Protein AF-A0ABD3HMB5-F1 (afdb_monomer_lite)

Organism: NCBI:txid122646

Structure (mmCIF, N/CA/C/O backbone):
data_AF-A0ABD3HMB5-F1
#
_entry.id   AF-A0ABD3HMB5-F1
#
loop_
_atom_site.group_PDB
_atom_site.id
_atom_site.type_symbol
_atom_site.label_atom_id
_atom_site.label_alt_id
_atom_site.label_comp_id
_atom_site.label_asym_id
_atom_site.label_entity_id
_atom_site.label_seq_id
_atom_site.pdbx_PDB_ins_code
_atom_site.Cartn_x
_atom_site.Cartn_y
_atom_site.Cartn_z
_atom_site.occupancy
_atom_site.B_iso_or_equiv
_atom_site.auth_seq_id
_atom_site.auth_comp_id
_atom_site.auth_asym_id
_atom_site.auth_atom_id
_atom_site.pdbx_PDB_model_num
ATOM 1 N N . MET A 1 1 ? -3.131 12.531 -66.967 1.00 35.62 1 MET A N 1
ATOM 2 C CA . MET A 1 1 ? -3.581 13.469 -65.917 1.00 35.62 1 MET A CA 1
ATOM 3 C C . MET A 1 1 ? -2.987 12.996 -64.605 1.00 35.62 1 MET A C 1
ATOM 5 O O . MET A 1 1 ? -3.293 11.889 -64.184 1.00 35.62 1 MET A O 1
ATOM 9 N N . ALA A 1 2 ? -2.028 13.754 -64.074 1.00 28.48 2 ALA A N 1
ATOM 10 C CA . ALA A 1 2 ? -1.233 13.376 -62.912 1.00 28.48 2 ALA A CA 1
ATOM 11 C C . ALA A 1 2 ? -2.063 13.495 -61.625 1.00 28.48 2 ALA A C 1
ATOM 13 O O . ALA A 1 2 ? -2.645 14.542 -61.356 1.00 28.48 2 ALA A O 1
ATOM 14 N N . SER A 1 3 ? -2.108 12.414 -60.849 1.00 27.95 3 SER A N 1
ATOM 15 C CA . SER A 1 3 ? -2.577 12.400 -59.466 1.00 27.95 3 SER A CA 1
ATOM 16 C C . SER A 1 3 ? -1.393 12.791 -58.582 1.00 27.95 3 SER A C 1
ATOM 18 O O . SER A 1 3 ? -0.410 12.059 -58.486 1.00 27.95 3 SER A O 1
ATOM 20 N N . THR A 1 4 ? -1.447 13.980 -57.988 1.00 29.39 4 THR A N 1
ATOM 21 C CA . THR A 1 4 ? -0.526 14.393 -56.926 1.00 29.39 4 THR A CA 1
ATOM 22 C C . THR A 1 4 ? -0.967 13.736 -55.621 1.00 29.39 4 THR A C 1
ATOM 24 O O . THR A 1 4 ? -2.026 14.068 -55.090 1.00 29.39 4 THR A O 1
ATOM 27 N N . ASN A 1 5 ? -0.156 12.809 -55.108 1.00 29.61 5 ASN A N 1
ATOM 28 C CA . ASN A 1 5 ? -0.266 12.297 -53.744 1.00 29.61 5 ASN A CA 1
ATOM 29 C C . ASN A 1 5 ? -0.004 13.446 -52.759 1.00 29.61 5 ASN A C 1
ATOM 31 O O . ASN A 1 5 ? 1.145 13.784 -52.488 1.00 29.61 5 ASN A O 1
ATOM 35 N N . ALA A 1 6 ? -1.066 14.063 -52.242 1.00 32.00 6 ALA A N 1
ATOM 36 C CA . ALA A 1 6 ? -0.971 14.940 -51.084 1.00 32.00 6 ALA A CA 1
ATOM 37 C C . ALA A 1 6 ? -0.913 14.058 -49.826 1.00 32.00 6 ALA A C 1
ATOM 39 O O . ALA A 1 6 ? -1.920 13.475 -49.424 1.00 32.00 6 ALA A O 1
ATOM 40 N N . GLU A 1 7 ? 0.269 13.914 -49.224 1.00 32.09 7 GLU A N 1
ATOM 41 C CA . GLU A 1 7 ? 0.396 13.320 -47.891 1.00 32.09 7 GLU A CA 1
ATOM 42 C C . GLU A 1 7 ? -0.386 14.174 -46.882 1.00 32.09 7 GLU A C 1
ATOM 44 O O . GLU A 1 7 ? -0.063 15.338 -46.639 1.00 32.09 7 GLU A O 1
ATOM 49 N N . VAL A 1 8 ? -1.435 13.604 -46.287 1.00 39.50 8 VAL A N 1
ATOM 50 C CA . VAL A 1 8 ? -2.202 14.264 -45.225 1.00 39.50 8 VAL A CA 1
ATOM 51 C C . VAL A 1 8 ? -1.339 14.295 -43.960 1.00 39.50 8 VAL A C 1
ATOM 53 O O . VAL A 1 8 ? -1.125 13.264 -43.319 1.00 39.50 8 VAL A O 1
ATOM 56 N N . LYS A 1 9 ? -0.824 15.475 -43.592 1.00 57.19 9 LYS A N 1
ATOM 57 C CA . LYS A 1 9 ? -0.091 15.673 -42.332 1.00 57.19 9 LYS A CA 1
ATOM 58 C C . LYS A 1 9 ? -1.025 15.426 -41.148 1.00 57.19 9 LYS A C 1
ATOM 60 O O . LYS A 1 9 ? -2.068 16.064 -41.027 1.00 57.19 9 LYS A O 1
ATOM 65 N N . ARG A 1 10 ? -0.648 14.503 -40.261 1.00 50.62 10 ARG A N 1
ATOM 66 C CA . ARG A 1 10 ? -1.404 14.209 -39.038 1.00 50.62 10 ARG A CA 1
ATOM 67 C C . ARG A 1 10 ? -1.088 15.272 -37.988 1.00 50.62 10 ARG A C 1
ATOM 69 O O . ARG A 1 10 ? 0.044 15.329 -37.526 1.00 50.62 10 ARG A O 1
ATOM 76 N N . ILE A 1 11 ? -2.084 16.077 -37.634 1.00 67.00 11 ILE A N 1
ATOM 77 C CA . ILE A 1 11 ? -1.976 17.153 -36.642 1.00 67.00 11 ILE A CA 1
ATOM 78 C C . ILE A 1 11 ? -2.920 16.827 -35.475 1.00 67.00 11 ILE A C 1
ATOM 80 O O . ILE A 1 11 ? -4.065 16.431 -35.712 1.00 67.00 11 ILE A O 1
ATOM 84 N N . SER A 1 12 ? -2.457 16.933 -34.226 1.00 66.94 12 SER A N 1
ATOM 85 C CA . SER A 1 12 ? -3.249 16.613 -33.028 1.00 66.94 12 SER A CA 1
ATOM 86 C C . SER A 1 12 ? -3.689 17.852 -32.230 1.00 66.94 12 SER A C 1
ATOM 88 O O . SER A 1 12 ? -3.011 18.882 -32.239 1.00 66.94 12 SER A O 1
ATOM 90 N N . PRO A 1 13 ? -4.830 17.792 -31.512 1.00 68.81 13 PRO A N 1
ATOM 91 C CA . PRO A 1 13 ? -5.247 18.882 -30.639 1.00 68.81 13 PRO A CA 1
ATOM 92 C C . PRO A 1 13 ? -4.172 19.200 -29.593 1.00 68.81 13 PRO A C 1
ATOM 94 O O . PRO A 1 13 ? -3.711 18.309 -28.876 1.00 68.81 13 PRO A O 1
ATOM 97 N N . ARG A 1 14 ? -3.866 20.492 -29.443 1.00 70.19 14 ARG A N 1
ATOM 98 C CA . ARG A 1 14 ? -2.833 21.108 -28.591 1.00 70.19 14 ARG A CA 1
ATOM 99 C C . ARG A 1 14 ? -1.402 21.051 -29.121 1.00 70.19 14 ARG A C 1
ATOM 101 O O . ARG A 1 14 ? -0.498 21.460 -28.396 1.00 70.19 14 ARG A O 1
ATOM 108 N N . GLU A 1 15 ? -1.183 20.600 -30.352 1.00 78.75 15 GLU A N 1
ATOM 109 C CA . GLU A 1 15 ? 0.102 20.822 -31.016 1.00 78.75 15 GLU A CA 1
ATOM 110 C C . GLU A 1 15 ? 0.311 22.313 -31.284 1.00 78.75 15 GLU A C 1
ATOM 112 O O . GLU A 1 15 ? -0.605 23.009 -31.733 1.00 78.75 15 GLU A O 1
ATOM 117 N N . ASN A 1 16 ? 1.521 22.797 -30.994 1.00 83.12 16 ASN A N 1
ATOM 118 C CA . ASN A 1 16 ? 1.943 24.136 -31.386 1.00 83.12 16 ASN A CA 1
ATOM 119 C C . ASN A 1 16 ? 2.277 24.132 -32.877 1.00 83.12 16 ASN A C 1
ATOM 121 O O . ASN A 1 16 ? 2.951 23.230 -33.381 1.00 83.12 16 ASN A O 1
ATOM 125 N N . ILE A 1 17 ? 1.807 25.154 -33.574 1.00 89.44 17 ILE A N 1
ATOM 126 C CA . ILE A 1 17 ? 1.860 25.233 -35.026 1.00 89.44 17 ILE A CA 1
ATOM 127 C C . ILE A 1 17 ? 2.292 26.621 -35.485 1.00 89.44 17 ILE A C 1
ATOM 129 O O . ILE A 1 17 ? 2.010 27.635 -34.839 1.00 89.44 17 ILE A O 1
ATOM 133 N N . LEU A 1 18 ? 2.953 26.648 -36.638 1.00 87.38 18 LEU A N 1
ATOM 134 C CA . LEU A 1 18 ? 3.239 27.867 -37.384 1.00 87.38 18 LEU A CA 1
ATOM 135 C C . LEU A 1 18 ? 2.113 28.107 -38.392 1.00 87.38 18 LEU A C 1
ATOM 137 O O . LEU A 1 18 ? 1.725 27.191 -39.127 1.00 87.38 18 LEU A O 1
ATOM 141 N N . LEU A 1 19 ? 1.593 29.334 -38.408 1.00 92.06 19 LEU A N 1
ATOM 142 C CA . LEU A 1 19 ? 0.532 29.774 -39.309 1.00 92.06 19 LEU A CA 1
ATOM 143 C C . LEU A 1 19 ? 1.145 30.499 -40.500 1.00 92.06 19 LEU A C 1
ATOM 145 O O . LEU A 1 19 ? 1.858 31.487 -40.313 1.00 92.06 19 LEU A O 1
ATOM 149 N N . TYR A 1 20 ? 0.852 30.024 -41.711 1.00 90.94 20 TYR A N 1
ATOM 150 C CA . TYR A 1 20 ? 1.350 30.623 -42.947 1.00 90.94 20 TYR A CA 1
ATOM 151 C C . TYR A 1 20 ? 0.254 31.369 -43.710 1.00 90.94 20 TYR A C 1
ATOM 153 O O . TYR A 1 20 ? -0.857 30.860 -43.874 1.00 90.94 20 TYR A O 1
ATOM 161 N N . GLY A 1 21 ? 0.607 32.540 -44.235 1.00 90.12 21 GLY A N 1
ATOM 162 C CA . GLY A 1 21 ? -0.194 33.375 -45.124 1.00 90.12 21 GLY A CA 1
ATOM 163 C C . GLY A 1 21 ? 0.679 33.910 -46.258 1.00 90.12 21 GLY A C 1
ATOM 164 O O . GLY A 1 21 ? 1.779 34.386 -46.000 1.00 90.12 21 GLY A O 1
ATOM 165 N N . ASP A 1 22 ? 0.253 33.744 -47.513 1.00 87.62 22 ASP A N 1
ATOM 166 C CA . ASP A 1 22 ? 1.009 34.155 -48.714 1.00 87.62 22 ASP A CA 1
ATOM 167 C C . ASP A 1 22 ? 2.488 33.723 -48.732 1.00 87.62 22 ASP A C 1
ATOM 169 O O . ASP A 1 22 ? 3.359 34.427 -49.229 1.00 87.62 22 ASP A O 1
ATOM 173 N N . ASN A 1 23 ? 2.755 32.520 -48.207 1.00 79.38 23 ASN A N 1
ATOM 174 C CA . ASN A 1 23 ? 4.080 31.899 -48.045 1.00 79.38 23 ASN A CA 1
ATOM 175 C C . ASN A 1 23 ? 4.969 32.477 -46.928 1.00 79.38 23 ASN A C 1
ATOM 177 O O . ASN A 1 23 ? 6.074 31.981 -46.739 1.00 79.38 23 ASN A O 1
ATOM 181 N N . PHE A 1 24 ? 4.479 33.421 -46.125 1.00 77.94 24 PHE A N 1
ATOM 182 C CA . PHE A 1 24 ? 5.171 33.936 -44.940 1.00 77.94 24 PHE A CA 1
ATOM 183 C C . PHE A 1 24 ? 4.547 33.399 -43.650 1.00 77.94 24 PHE A C 1
ATOM 185 O O . PHE A 1 24 ? 3.362 33.066 -43.618 1.00 77.94 24 PHE A O 1
ATOM 192 N N . ILE A 1 25 ? 5.326 33.344 -42.564 1.00 80.44 25 ILE A N 1
ATOM 193 C CA . ILE A 1 25 ? 4.784 33.048 -41.231 1.00 80.44 25 ILE A CA 1
ATOM 194 C C . ILE A 1 25 ? 4.086 34.302 -40.710 1.00 80.44 25 ILE A C 1
ATOM 196 O O . ILE A 1 25 ? 4.709 35.349 -40.543 1.00 80.44 25 ILE A O 1
ATOM 200 N N . VAL A 1 26 ? 2.791 34.190 -40.438 1.00 91.38 26 VAL A N 1
ATOM 201 C CA . VAL A 1 26 ? 1.957 35.316 -39.991 1.00 91.38 26 VAL A CA 1
ATOM 202 C C . VAL A 1 26 ? 1.678 35.269 -38.491 1.00 91.38 26 VAL A C 1
ATOM 204 O O . VAL A 1 26 ? 1.462 36.306 -37.867 1.00 91.38 26 VAL A O 1
ATOM 207 N N . GLY A 1 27 ? 1.769 34.089 -37.873 1.00 89.88 27 GLY A N 1
ATOM 208 C CA . GLY A 1 27 ? 1.575 33.926 -36.436 1.00 89.88 27 GLY A CA 1
ATOM 209 C C . GLY A 1 27 ? 1.924 32.533 -35.923 1.00 89.88 27 GLY A C 1
ATOM 210 O O . GLY A 1 27 ? 2.254 31.619 -36.681 1.00 89.88 27 GLY A O 1
ATOM 211 N N . VAL A 1 28 ? 1.836 32.381 -34.606 1.00 87.31 28 VAL A N 1
ATOM 212 C CA . VAL A 1 28 ? 2.034 31.115 -33.895 1.00 87.31 28 VAL A CA 1
ATOM 213 C C . VAL A 1 28 ? 0.767 30.804 -33.119 1.00 87.31 28 VAL A C 1
ATOM 215 O O . VAL A 1 28 ? 0.206 31.679 -32.453 1.00 87.31 28 VAL A O 1
ATOM 218 N N . GLY A 1 29 ? 0.322 29.555 -33.176 1.00 90.38 29 GLY A N 1
ATOM 219 C CA . GLY A 1 29 ? -0.883 29.125 -32.483 1.00 90.38 29 GLY A CA 1
ATOM 220 C C . GLY A 1 29 ? -0.797 27.702 -31.966 1.00 90.38 29 GLY A C 1
ATOM 221 O O . GLY A 1 29 ? 0.213 27.018 -32.121 1.00 90.38 29 GLY A O 1
ATOM 222 N N . SER A 1 30 ? -1.880 27.254 -31.343 1.00 89.12 30 SER A N 1
ATOM 223 C CA . SER A 1 30 ? -2.061 25.857 -30.964 1.00 89.12 30 SER A CA 1
ATOM 224 C C . SER A 1 30 ? -3.376 25.321 -31.510 1.00 89.12 30 SER A C 1
ATOM 226 O O . SER A 1 30 ? -4.394 26.014 -31.525 1.00 89.12 30 SER A O 1
ATOM 228 N N . VAL A 1 31 ? -3.356 24.084 -31.993 1.00 88.56 31 VAL A N 1
ATOM 229 C CA . VAL A 1 31 ? -4.524 23.468 -32.628 1.00 88.56 31 VAL A CA 1
ATOM 230 C C . VAL A 1 31 ? -5.587 23.195 -31.574 1.00 88.56 31 VAL A C 1
ATOM 232 O O . VAL A 1 31 ? -5.347 22.465 -30.615 1.00 88.56 31 VAL A O 1
ATOM 235 N N . HIS A 1 32 ? -6.773 23.766 -31.739 1.00 84.31 32 HIS A N 1
ATOM 236 C CA . HIS A 1 32 ? -7.881 23.575 -30.812 1.00 84.31 32 HIS A CA 1
ATOM 237 C C . HIS A 1 32 ? -8.745 22.364 -31.191 1.00 84.31 32 HIS A C 1
ATOM 239 O O . HIS A 1 32 ? -8.987 21.503 -30.345 1.00 84.31 32 HIS A O 1
ATOM 245 N N . SER A 1 33 ? -9.168 22.272 -32.459 1.00 80.62 33 SER A N 1
ATOM 246 C CA . SER A 1 33 ? -9.984 21.173 -32.998 1.00 80.62 33 SER A CA 1
ATOM 247 C C . SER A 1 33 ? -9.648 20.889 -34.468 1.00 80.62 33 SER A C 1
ATOM 249 O O . SER A 1 33 ? -9.268 21.805 -35.200 1.00 80.62 33 SER A O 1
ATOM 251 N N . VAL A 1 34 ? -9.778 19.620 -34.877 1.00 68.12 34 VAL A N 1
ATOM 252 C CA . VAL A 1 34 ? -9.385 19.080 -36.201 1.00 68.12 34 VAL A CA 1
ATOM 253 C C . VAL A 1 34 ? -10.538 18.303 -36.869 1.00 68.12 34 VAL A C 1
ATOM 255 O O . VAL A 1 34 ? -10.339 17.694 -37.913 1.00 68.12 34 VAL A O 1
ATOM 258 N N . ASP A 1 35 ? -11.730 18.260 -36.264 1.00 60.78 35 ASP A N 1
ATOM 259 C CA . ASP A 1 35 ? -12.782 17.325 -36.692 1.00 60.78 35 ASP A CA 1
ATOM 260 C C . ASP A 1 35 ? -13.424 17.700 -38.042 1.00 60.78 35 ASP A C 1
ATOM 262 O O . ASP A 1 35 ? -13.642 18.876 -38.323 1.00 60.78 35 ASP A O 1
ATOM 266 N N . GLU A 1 36 ? -13.754 16.696 -38.865 1.00 52.12 36 GLU A N 1
ATOM 267 C CA . GLU A 1 36 ? -14.317 16.886 -40.214 1.00 52.12 36 GLU A CA 1
ATOM 268 C C . GLU A 1 36 ? -15.797 17.318 -40.205 1.00 52.12 36 GLU A C 1
ATOM 270 O O . GLU A 1 36 ? -16.303 17.724 -41.253 1.00 52.12 36 GLU A O 1
ATOM 275 N N . PHE A 1 37 ? -16.507 17.208 -39.070 1.00 53.50 37 PHE A N 1
ATOM 276 C CA . PHE A 1 37 ? -17.971 17.364 -39.027 1.00 53.50 37 PHE A CA 1
ATOM 277 C C . PHE A 1 37 ? -18.563 18.053 -37.782 1.00 53.50 37 PHE A C 1
ATOM 279 O O . PHE A 1 37 ? -19.746 17.866 -37.506 1.00 53.50 37 PHE A O 1
ATOM 286 N N . GLU A 1 38 ? -17.832 18.912 -37.064 1.00 55.72 38 GLU A N 1
ATOM 287 C CA . GLU A 1 38 ? -18.428 19.678 -35.951 1.00 55.72 38 GLU A CA 1
ATOM 288 C C . GLU A 1 38 ? -18.158 21.190 -36.001 1.00 55.72 38 GLU A C 1
ATOM 290 O O . GLU A 1 38 ? -17.154 21.676 -36.526 1.00 55.72 38 GLU A O 1
ATOM 295 N N . LEU A 1 39 ? -19.127 21.938 -35.466 1.00 55.28 39 LEU A N 1
ATOM 296 C CA . LEU A 1 39 ? -19.164 23.397 -35.415 1.00 55.28 39 LEU A CA 1
ATOM 297 C C . LEU A 1 39 ? -18.119 23.933 -34.422 1.00 55.28 39 LEU A C 1
ATOM 299 O O . LEU A 1 39 ? -18.061 23.485 -33.278 1.00 55.28 39 LEU A O 1
ATOM 303 N N . CYS A 1 40 ? -17.363 24.964 -34.794 1.00 56.00 40 CYS A N 1
ATOM 304 C CA . CYS A 1 40 ? -16.576 25.765 -33.855 1.00 56.00 40 CYS A CA 1
ATOM 305 C C . CYS A 1 40 ? -17.181 27.161 -33.764 1.00 56.00 40 CYS A C 1
ATOM 307 O O . CYS A 1 40 ? -17.325 27.844 -34.771 1.00 56.00 40 CYS A O 1
ATOM 309 N N . HIS A 1 41 ? -17.603 27.554 -32.559 1.00 60.06 41 HIS A N 1
ATOM 310 C CA . HIS A 1 41 ? -18.327 28.811 -32.319 1.00 60.06 41 HIS A CA 1
ATOM 311 C C . HIS A 1 41 ? -19.556 29.026 -33.226 1.00 60.06 41 HIS A C 1
ATOM 313 O O . HIS A 1 41 ? -19.949 30.157 -33.486 1.00 60.06 41 HIS A O 1
ATOM 319 N N . GLY A 1 42 ? -20.194 27.939 -33.672 1.00 56.31 42 GLY A N 1
ATOM 320 C CA . GLY A 1 42 ? -21.361 27.995 -34.554 1.00 56.31 42 GLY A CA 1
ATOM 321 C C . GLY A 1 42 ? -21.041 27.977 -36.052 1.00 56.31 42 GLY A C 1
ATOM 322 O O . GLY A 1 42 ? -21.975 28.000 -36.847 1.00 56.31 42 GLY A O 1
ATOM 323 N N . GLU A 1 43 ? -19.769 27.863 -36.450 1.00 54.56 43 GLU A N 1
ATOM 324 C CA . GLU A 1 43 ? -19.363 27.733 -37.855 1.00 54.56 43 GLU A CA 1
ATOM 325 C C . GLU A 1 43 ? -18.839 26.333 -38.187 1.00 54.56 43 GLU A C 1
ATOM 327 O O . GLU A 1 43 ? -18.096 25.728 -37.415 1.00 54.56 43 GLU A O 1
ATOM 332 N N . ILE A 1 44 ? -19.233 25.798 -39.347 1.00 60.56 44 ILE A N 1
ATOM 333 C CA . ILE A 1 44 ? -18.873 24.441 -39.782 1.00 60.56 44 ILE A CA 1
ATOM 334 C C . ILE A 1 44 ? -17.406 24.423 -40.226 1.00 60.56 44 ILE A C 1
ATOM 336 O O . ILE A 1 44 ? -17.046 25.038 -41.235 1.00 60.56 44 ILE A O 1
ATOM 340 N N . ILE A 1 45 ? -16.566 23.664 -39.519 1.00 60.69 45 ILE A N 1
ATOM 341 C CA . ILE A 1 45 ? -15.193 23.381 -39.946 1.00 60.69 45 ILE A CA 1
ATOM 342 C C . ILE A 1 45 ? -15.260 22.266 -41.000 1.00 60.69 45 ILE A C 1
ATOM 344 O O . ILE A 1 45 ? -15.297 21.086 -40.679 1.00 60.69 45 ILE A O 1
ATOM 348 N N . GLY A 1 46 ? -15.377 22.634 -42.278 1.00 60.38 46 GLY A N 1
ATOM 349 C CA . GLY A 1 46 ? -15.405 21.666 -43.384 1.00 60.38 46 GLY A CA 1
ATOM 350 C C . GLY A 1 46 ? -14.069 20.932 -43.603 1.00 60.38 46 GLY A C 1
ATOM 351 O O . GLY A 1 46 ? -13.037 21.290 -43.031 1.00 60.38 46 GLY A O 1
ATOM 352 N N . ARG A 1 47 ? -14.071 19.934 -44.503 1.00 62.84 47 ARG A N 1
ATOM 353 C CA . ARG A 1 47 ? -12.875 19.155 -44.882 1.00 62.84 47 ARG A CA 1
ATOM 354 C C . ARG A 1 47 ? -11.719 20.061 -45.323 1.00 62.84 47 ARG A C 1
ATOM 356 O O . ARG A 1 47 ? -11.832 20.763 -46.324 1.00 62.84 47 ARG A O 1
ATOM 363 N N . GLY A 1 48 ? -10.605 20.002 -44.591 1.00 78.06 48 GLY A N 1
ATOM 364 C CA . GLY A 1 48 ? -9.372 20.745 -44.886 1.00 78.06 48 GLY A CA 1
ATOM 365 C C . GLY A 1 48 ? -9.135 21.991 -44.029 1.00 78.06 48 GLY A C 1
ATOM 366 O O . GLY A 1 48 ? -8.163 22.704 -44.263 1.00 78.06 48 GLY A O 1
ATOM 367 N N . ARG A 1 49 ? -9.980 22.267 -43.029 1.00 84.88 49 ARG A N 1
ATOM 368 C CA . ARG A 1 49 ? -9.797 23.391 -42.099 1.00 84.88 49 ARG A CA 1
ATOM 369 C C . ARG A 1 49 ? -9.628 22.904 -40.666 1.00 84.88 49 ARG A C 1
ATOM 371 O O . ARG A 1 49 ? -10.068 21.815 -40.321 1.00 84.88 49 ARG A O 1
ATOM 378 N N . ILE A 1 50 ? -8.988 23.719 -39.836 1.00 88.50 50 ILE A N 1
ATOM 379 C CA . ILE A 1 50 ? -8.814 23.470 -38.403 1.00 88.50 50 ILE A CA 1
ATOM 380 C C . ILE A 1 50 ? -9.087 24.746 -37.606 1.00 88.50 50 ILE A C 1
ATOM 382 O O . ILE A 1 50 ? -8.901 25.850 -38.116 1.00 88.50 50 ILE A O 1
ATOM 386 N N . SER A 1 51 ? -9.496 24.601 -36.346 1.00 89.44 51 SER A N 1
ATOM 387 C CA . SER A 1 51 ? -9.571 25.725 -35.405 1.00 89.44 51 SER A CA 1
ATOM 388 C C . SER A 1 51 ? -8.249 25.854 -34.659 1.00 89.44 51 SER A C 1
ATOM 390 O O . SER A 1 51 ? -7.747 24.876 -34.097 1.00 89.44 51 SER A O 1
ATOM 392 N N . VAL A 1 52 ? -7.682 27.057 -34.650 1.00 91.38 52 VAL A N 1
ATOM 393 C CA . VAL A 1 52 ? -6.396 27.381 -34.033 1.00 91.38 52 VAL A CA 1
ATOM 394 C C . VAL A 1 52 ? -6.586 28.492 -33.016 1.00 91.38 52 VAL A C 1
ATOM 396 O O . VAL A 1 52 ? -7.144 29.537 -33.330 1.00 91.38 52 VAL A O 1
ATOM 399 N N . GLN A 1 53 ? -6.069 28.299 -31.807 1.00 93.38 53 GLN A N 1
ATOM 400 C CA . GLN A 1 53 ? -5.905 29.389 -30.855 1.00 93.38 53 GLN A CA 1
ATOM 401 C C . GLN A 1 53 ? -4.630 30.162 -31.194 1.00 93.38 53 GLN A C 1
ATOM 403 O O . GLN A 1 53 ? -3.539 29.595 -31.106 1.00 93.38 53 GLN A O 1
ATOM 408 N N . ILE A 1 54 ? -4.747 31.433 -31.577 1.00 92.19 54 ILE A N 1
ATOM 409 C CA . ILE A 1 54 ? -3.585 32.261 -31.922 1.00 92.19 54 ILE A CA 1
ATOM 410 C C . ILE A 1 54 ? -2.922 32.734 -30.628 1.00 92.19 54 ILE A C 1
ATOM 412 O O . ILE A 1 54 ? -3.542 33.399 -29.803 1.00 92.19 54 ILE A O 1
ATOM 416 N N . CYS A 1 55 ? -1.653 32.385 -30.439 1.00 88.25 55 CYS A N 1
ATOM 417 C CA . CYS A 1 55 ? -0.879 32.719 -29.243 1.00 88.25 55 CYS A CA 1
ATOM 418 C C . CYS A 1 55 ? -0.044 33.989 -29.438 1.00 88.25 55 CYS A C 1
ATOM 420 O O . CYS A 1 55 ? 0.179 34.734 -28.487 1.00 88.25 55 CYS A O 1
ATOM 422 N N . SER A 1 56 ? 0.450 34.218 -30.656 1.00 84.81 56 SER A N 1
ATOM 423 C CA . SER A 1 56 ? 1.260 35.383 -31.007 1.00 84.81 56 SER A CA 1
ATOM 424 C C . SER A 1 56 ? 1.107 35.721 -32.488 1.00 84.81 56 SER A C 1
ATOM 426 O O . SER A 1 56 ? 0.933 34.826 -33.320 1.00 84.81 56 SER A O 1
ATOM 428 N N . SER A 1 57 ? 1.183 37.011 -32.806 1.00 89.50 57 SER A N 1
ATOM 429 C CA . SER A 1 57 ? 1.111 37.537 -34.164 1.00 89.50 57 SER A CA 1
ATOM 430 C C . SER A 1 57 ? 2.473 38.075 -34.584 1.00 89.50 57 SER A C 1
ATOM 432 O O . SER A 1 57 ? 3.023 38.939 -33.908 1.00 89.50 57 SER A O 1
ATOM 434 N N . LEU A 1 58 ? 2.987 37.599 -35.719 1.00 77.88 58 LEU A N 1
ATOM 435 C CA . LEU A 1 58 ? 4.204 38.131 -36.340 1.00 77.88 58 LEU A CA 1
ATOM 436 C C . LEU A 1 58 ? 3.877 39.197 -37.393 1.00 77.88 58 LEU A C 1
ATOM 438 O O . LEU A 1 58 ? 4.684 40.090 -37.627 1.00 77.88 58 LEU A O 1
ATOM 442 N N . ARG A 1 59 ? 2.679 39.133 -37.993 1.00 86.12 59 ARG A N 1
ATOM 443 C CA . ARG A 1 59 ? 2.142 40.148 -38.912 1.00 86.12 59 ARG A CA 1
ATOM 444 C C . ARG A 1 59 ? 0.715 40.531 -38.502 1.00 86.12 59 ARG A C 1
ATOM 446 O O . ARG A 1 59 ? -0.238 39.905 -38.965 1.00 86.12 59 ARG A O 1
ATOM 453 N N . PRO A 1 60 ? 0.553 41.493 -37.574 1.00 88.81 60 PRO A N 1
ATOM 454 C CA . PRO A 1 60 ? -0.744 41.807 -36.965 1.00 88.81 60 PRO A CA 1
ATOM 455 C C . PRO A 1 60 ? -1.778 42.374 -37.939 1.00 88.81 60 PRO A C 1
ATOM 457 O O . PRO A 1 60 ? -2.972 42.280 -37.674 1.00 88.81 60 PRO A O 1
ATOM 460 N N . ASP A 1 61 ? -1.330 42.921 -39.061 1.00 93.38 61 ASP A N 1
ATOM 461 C CA . ASP A 1 61 ? -2.124 43.448 -40.167 1.00 93.38 61 ASP A CA 1
ATOM 462 C C . ASP A 1 61 ? -2.548 42.378 -41.189 1.00 93.38 61 ASP A C 1
ATOM 464 O O . ASP A 1 61 ? -3.383 42.655 -42.049 1.00 93.38 61 ASP A O 1
ATOM 468 N N . PHE A 1 62 ? -2.028 41.148 -41.093 1.00 93.62 62 PHE A N 1
ATOM 469 C CA . PHE A 1 62 ? -2.405 40.067 -42.001 1.00 93.62 62 PHE A CA 1
ATOM 470 C C . PHE A 1 62 ? -3.884 39.703 -41.826 1.00 93.62 62 PHE A C 1
ATOM 472 O O . PHE A 1 62 ? -4.320 39.341 -40.729 1.00 93.62 62 PHE A O 1
ATOM 479 N N . ILE A 1 63 ? -4.653 39.783 -42.913 1.00 94.00 63 ILE A N 1
ATOM 480 C CA . ILE A 1 63 ? -6.090 39.488 -42.923 1.00 94.00 63 ILE A CA 1
ATOM 481 C C . ILE A 1 63 ? -6.292 37.983 -42.731 1.00 94.00 63 ILE A C 1
ATOM 483 O O . ILE A 1 63 ? -5.684 37.171 -43.429 1.00 94.00 63 ILE A O 1
ATOM 487 N N . LEU A 1 64 ? -7.147 37.595 -41.782 1.00 91.94 64 LEU A N 1
ATOM 488 C CA . LEU A 1 64 ? -7.439 36.187 -41.530 1.00 91.94 64 LEU A CA 1
ATOM 489 C C . LEU A 1 64 ? -8.021 35.534 -42.791 1.00 91.94 64 LEU A C 1
ATOM 491 O O . LEU A 1 64 ? -8.931 36.103 -43.397 1.00 91.94 64 LEU A O 1
ATOM 495 N N . PRO A 1 65 ? -7.589 34.309 -43.150 1.00 87.19 65 PRO A N 1
ATOM 496 C CA . PRO A 1 65 ? -8.166 33.585 -44.285 1.00 87.19 65 PRO A CA 1
ATOM 497 C C . PRO A 1 65 ? -9.680 33.385 -44.136 1.00 87.19 65 PRO A C 1
ATOM 499 O O . PRO A 1 65 ? -10.412 33.340 -45.123 1.00 87.19 65 PRO A O 1
ATOM 502 N N . TYR A 1 66 ? -10.129 33.277 -42.884 1.00 87.94 66 TYR A N 1
ATOM 503 C CA . TYR A 1 66 ? -11.521 33.144 -42.483 1.00 87.94 66 TYR A CA 1
ATOM 504 C C . TYR A 1 66 ? -11.775 34.079 -41.288 1.00 87.94 66 TYR A C 1
ATOM 506 O O . TYR A 1 66 ? -11.481 33.702 -40.149 1.00 87.94 66 TYR A O 1
ATOM 514 N N . PRO A 1 67 ? -12.239 35.318 -41.535 1.00 84.00 67 PRO A N 1
ATOM 515 C CA . PRO A 1 67 ? -12.564 36.275 -40.482 1.00 84.00 67 PRO A CA 1
ATOM 516 C C . PRO A 1 67 ? -13.646 35.729 -39.549 1.00 84.00 67 PRO A C 1
ATOM 518 O O . PRO A 1 67 ? -14.592 35.090 -40.001 1.00 84.00 67 PRO A O 1
ATOM 521 N N . SER A 1 68 ? -13.518 36.007 -38.255 1.00 81.00 68 SER A N 1
ATOM 522 C CA . SER A 1 68 ? -14.543 35.679 -37.259 1.00 81.00 68 SER A CA 1
ATOM 523 C C . SER A 1 68 ? -15.309 36.941 -36.866 1.00 81.00 68 SER A C 1
ATOM 525 O O . SER A 1 68 ? -14.838 38.055 -37.093 1.00 81.00 68 SER A O 1
ATOM 527 N N . SER A 1 69 ? -16.455 36.800 -36.197 1.00 75.75 69 SER A N 1
ATOM 528 C CA . SER A 1 69 ? -17.263 37.947 -35.754 1.00 75.75 69 SER A CA 1
ATOM 529 C C . SER A 1 69 ? -16.533 38.927 -34.817 1.00 75.75 69 SER A C 1
ATOM 531 O O . SER A 1 69 ? -17.055 40.008 -34.560 1.00 75.75 69 SER A O 1
ATOM 533 N N . GLY A 1 70 ? -15.365 38.553 -34.277 1.00 82.00 70 GLY A N 1
ATOM 534 C CA . GLY A 1 70 ? -14.569 39.375 -33.360 1.00 82.00 70 GLY A CA 1
ATOM 535 C C . GLY A 1 70 ? -13.159 39.735 -33.840 1.00 82.00 70 GLY A C 1
ATOM 536 O O . GLY A 1 70 ? -12.473 40.444 -33.111 1.00 82.00 70 GLY A O 1
ATOM 537 N N . ALA A 1 71 ? -12.715 39.258 -35.008 1.00 91.69 71 ALA A N 1
ATOM 538 C CA . ALA A 1 71 ? -11.378 39.547 -35.529 1.00 91.69 71 ALA A CA 1
ATOM 539 C C . ALA A 1 71 ? -11.312 39.364 -37.051 1.00 91.69 71 ALA A C 1
ATOM 541 O O . ALA A 1 71 ? -11.704 38.314 -37.570 1.00 91.69 71 ALA A O 1
ATOM 542 N N . ASN A 1 72 ? -10.760 40.361 -37.741 1.00 92.56 72 ASN A N 1
ATOM 543 C CA . ASN A 1 72 ? -10.500 40.357 -39.181 1.00 92.56 72 ASN A CA 1
ATOM 544 C C . ASN A 1 72 ? -9.017 40.155 -39.509 1.00 92.56 72 ASN A C 1
ATOM 546 O O . ASN A 1 72 ? -8.694 39.724 -40.616 1.00 92.56 72 ASN A O 1
ATOM 550 N N . THR A 1 73 ? -8.116 40.435 -38.566 1.00 96.12 73 THR A N 1
ATOM 551 C CA . THR A 1 73 ? -6.668 40.260 -38.738 1.00 96.12 73 THR A CA 1
ATOM 552 C C . THR A 1 73 ? -6.073 39.301 -37.705 1.00 96.12 73 THR A C 1
ATOM 554 O O . THR A 1 73 ? -6.670 39.022 -36.663 1.00 96.12 73 THR A O 1
ATOM 557 N N . VAL A 1 74 ? -4.873 38.779 -37.979 1.00 92.88 74 VAL A N 1
ATOM 558 C CA . VAL A 1 74 ? -4.135 37.902 -37.049 1.00 92.88 74 VAL A CA 1
ATOM 559 C C . VAL A 1 74 ? -3.833 38.623 -35.734 1.00 92.88 74 VAL A C 1
ATOM 561 O O . VAL A 1 74 ? -3.896 38.000 -34.675 1.00 92.88 74 VAL A O 1
ATOM 564 N N . GLY A 1 75 ? -3.563 39.932 -35.783 1.00 91.50 75 GLY A N 1
ATOM 565 C CA . GLY A 1 75 ? -3.328 40.756 -34.597 1.00 91.50 75 GLY A CA 1
ATOM 566 C C . GLY A 1 75 ? -4.564 40.884 -33.708 1.00 91.50 75 GLY A C 1
ATOM 567 O O . GLY A 1 75 ? -4.462 40.728 -32.493 1.00 91.50 75 GLY A O 1
ATOM 568 N N . GLU A 1 76 ? -5.738 41.099 -34.306 1.00 93.75 76 GLU A N 1
ATOM 569 C CA . GLU A 1 76 ? -7.017 41.153 -33.581 1.00 93.75 76 GLU A CA 1
ATOM 570 C C . GLU A 1 76 ? -7.391 39.798 -32.963 1.00 93.75 76 GLU A C 1
ATOM 572 O O . GLU A 1 76 ? -8.029 39.741 -31.913 1.00 93.75 76 GLU A O 1
ATOM 577 N N . ALA A 1 77 ? -6.957 38.696 -33.580 1.00 91.50 77 ALA A N 1
ATOM 578 C CA . ALA A 1 77 ? -7.261 37.346 -33.124 1.00 91.50 77 ALA A CA 1
ATOM 579 C C . ALA A 1 77 ? -6.280 36.777 -32.084 1.00 91.50 77 ALA A C 1
ATOM 581 O O . ALA A 1 77 ? -6.447 35.627 -31.673 1.00 91.50 77 ALA A O 1
ATOM 582 N N . VAL A 1 78 ? -5.282 37.536 -31.612 1.00 92.25 78 VAL A N 1
ATOM 583 C CA . VAL A 1 78 ? -4.368 37.068 -30.553 1.00 92.25 78 VAL A CA 1
ATOM 584 C C . VAL A 1 78 ? -5.156 36.742 -29.276 1.00 92.25 78 VAL A C 1
ATOM 586 O O . VAL A 1 78 ? -5.951 37.538 -28.786 1.00 92.25 78 VAL A O 1
ATOM 589 N N . ASN A 1 79 ? -4.912 35.555 -28.717 1.00 86.19 79 ASN A N 1
ATOM 590 C CA . ASN A 1 79 ? -5.656 34.905 -27.629 1.00 86.19 79 ASN A CA 1
ATOM 591 C C . ASN A 1 79 ? -7.090 34.456 -27.968 1.00 86.19 79 ASN A C 1
ATOM 593 O O . ASN A 1 79 ? -7.784 33.951 -27.083 1.00 86.19 79 ASN A O 1
ATOM 597 N N . SER A 1 80 ? -7.512 34.571 -29.227 1.00 88.06 80 SER A N 1
ATOM 598 C CA . SER A 1 80 ? -8.801 34.090 -29.734 1.00 88.06 80 SER A CA 1
ATOM 599 C C . SER A 1 80 ? -8.624 32.861 -30.635 1.00 88.06 80 SER A C 1
ATOM 601 O O . SER A 1 80 ? -7.503 32.427 -30.919 1.00 88.06 80 SER A O 1
ATOM 603 N N . PHE A 1 81 ? -9.741 32.264 -31.058 1.00 88.88 81 PHE A N 1
ATOM 604 C CA . PHE A 1 81 ? -9.748 31.164 -32.021 1.00 88.88 81 PHE A CA 1
ATOM 605 C C . PHE A 1 81 ? -9.969 31.701 -33.433 1.00 88.88 81 PHE A C 1
ATOM 607 O O . PHE A 1 81 ? -10.864 32.512 -33.656 1.00 88.88 81 PHE A O 1
ATOM 614 N N . ALA A 1 82 ? -9.175 31.219 -34.381 1.00 90.94 82 ALA A N 1
ATOM 615 C CA . ALA A 1 82 ? -9.326 31.489 -35.802 1.00 90.94 82 ALA A CA 1
ATOM 616 C C . ALA A 1 82 ? -9.353 30.172 -36.579 1.00 90.94 82 ALA A C 1
ATOM 618 O O . ALA A 1 82 ? -8.743 29.178 -36.175 1.00 90.94 82 ALA A O 1
ATOM 619 N N . ILE A 1 83 ? -10.056 30.161 -37.708 1.00 90.50 83 ILE A N 1
ATOM 620 C CA . ILE A 1 83 ? -10.069 29.013 -38.613 1.00 90.50 83 ILE A CA 1
ATOM 621 C C . ILE A 1 83 ? -8.892 29.154 -39.581 1.00 90.50 83 ILE A C 1
ATOM 623 O O . ILE A 1 83 ? -8.660 30.227 -40.136 1.00 90.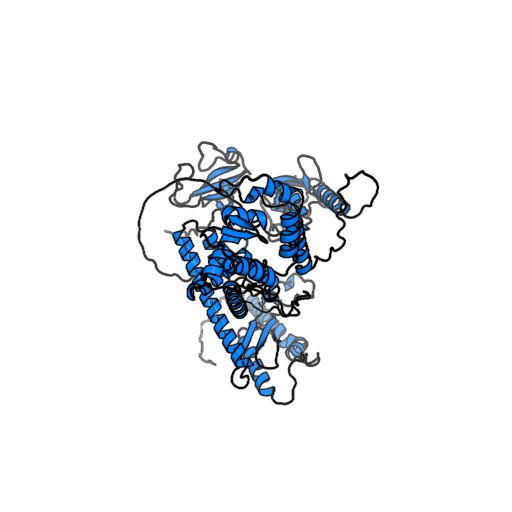50 83 ILE A O 1
ATOM 627 N N . TRP A 1 84 ? -8.157 28.065 -39.798 1.00 91.94 84 TRP A N 1
ATOM 628 C CA . TRP A 1 84 ? -7.041 28.012 -40.740 1.00 91.94 84 TRP A CA 1
ATOM 629 C C . TRP A 1 84 ? -7.179 26.840 -41.703 1.00 91.94 84 TRP A C 1
ATOM 631 O O . TRP A 1 84 ? -7.784 25.820 -41.377 1.00 91.94 84 TRP A O 1
ATOM 641 N N . ASP A 1 85 ? -6.597 26.974 -42.891 1.00 89.00 85 ASP A N 1
ATOM 642 C CA . ASP A 1 85 ? -6.466 25.859 -43.828 1.00 89.00 85 ASP A CA 1
ATOM 643 C C . ASP A 1 85 ? -5.350 24.920 -43.358 1.00 89.00 85 ASP A C 1
ATOM 645 O O . ASP A 1 85 ? -4.223 25.365 -43.131 1.00 89.00 85 ASP A O 1
ATOM 649 N N . ILE A 1 86 ? -5.637 23.623 -43.231 1.00 86.31 86 ILE A N 1
ATOM 650 C CA . ILE A 1 86 ? -4.677 22.625 -42.743 1.00 86.31 86 ILE A CA 1
ATOM 651 C C . ILE A 1 86 ? -3.411 22.562 -43.613 1.00 86.31 86 ILE A C 1
ATOM 653 O O . ILE A 1 86 ? -2.329 22.279 -43.105 1.00 86.31 86 ILE A O 1
ATOM 657 N N . SER A 1 87 ? -3.509 22.887 -44.907 1.00 85.12 87 SER A N 1
ATOM 658 C CA . SER A 1 87 ? -2.367 22.937 -45.833 1.00 85.12 87 SER A CA 1
ATOM 659 C C . SER A 1 87 ? -1.414 24.110 -45.570 1.00 85.12 87 SER A C 1
ATOM 661 O O . SER A 1 87 ? -0.261 24.094 -46.007 1.00 85.12 87 SER A O 1
ATOM 663 N N . LYS A 1 88 ? -1.881 25.126 -44.838 1.00 87.75 88 LYS A N 1
ATOM 664 C CA . LYS A 1 88 ? -1.132 26.326 -44.439 1.00 87.75 88 LYS A CA 1
ATOM 665 C C . LYS A 1 88 ? -0.710 26.291 -42.970 1.00 87.75 88 LYS A C 1
ATOM 667 O O . LYS A 1 88 ? -0.285 27.307 -42.420 1.00 87.75 88 LYS A O 1
ATOM 672 N N . VAL A 1 89 ? -0.806 25.119 -42.350 1.00 85.31 89 VAL A N 1
ATOM 673 C CA . VAL A 1 89 ? -0.395 24.866 -40.976 1.00 85.31 89 VAL A CA 1
ATOM 674 C C . VAL A 1 89 ? 0.751 23.870 -40.978 1.00 85.31 89 VAL A C 1
ATOM 676 O O . VAL A 1 89 ? 0.674 22.800 -41.583 1.00 85.31 89 VAL A O 1
ATOM 679 N N . TYR A 1 90 ? 1.825 24.216 -40.276 1.00 81.75 90 TYR A N 1
ATOM 680 C CA . TYR A 1 90 ? 2.975 23.336 -40.127 1.00 81.75 90 TYR A CA 1
ATOM 681 C C . TYR A 1 90 ? 3.155 23.006 -38.646 1.00 81.75 90 TYR A C 1
ATOM 683 O O . TYR A 1 90 ? 3.242 23.937 -37.837 1.00 81.75 90 TYR A O 1
ATOM 691 N N . PRO A 1 91 ? 3.204 21.709 -38.269 1.00 78.69 91 PRO A N 1
ATOM 692 C CA . PRO A 1 91 ? 3.572 21.338 -36.913 1.00 78.69 91 PRO A CA 1
ATOM 693 C C . PRO A 1 91 ? 4.946 21.928 -36.624 1.00 78.69 91 PRO A C 1
ATOM 695 O O . PRO A 1 91 ? 5.878 21.763 -37.418 1.00 78.69 91 PRO A O 1
ATOM 698 N N . MET A 1 92 ? 5.080 22.627 -35.497 1.00 70.12 92 MET A N 1
ATOM 699 C CA . MET A 1 92 ? 6.412 22.885 -34.971 1.00 70.12 92 MET A CA 1
ATOM 700 C C . MET A 1 92 ? 7.034 21.517 -34.712 1.00 70.12 92 MET A C 1
ATOM 702 O O . MET A 1 92 ? 6.492 20.757 -33.915 1.00 70.12 92 MET A O 1
ATOM 706 N N . LEU A 1 93 ? 8.110 21.186 -35.433 1.00 51.94 93 LEU A N 1
ATOM 707 C CA . LEU A 1 93 ? 8.787 19.889 -35.370 1.00 51.94 93 LEU A CA 1
ATOM 708 C C . LEU A 1 93 ? 8.938 19.405 -33.917 1.00 51.94 93 LEU A C 1
ATOM 710 O O . LEU A 1 93 ? 9.814 19.865 -33.185 1.00 51.94 93 LEU A O 1
ATOM 714 N N . GLU A 1 94 ? 8.111 18.436 -33.516 1.00 42.50 94 GLU A N 1
ATOM 715 C CA . GLU A 1 94 ? 8.490 17.499 -32.468 1.00 42.50 94 GLU A CA 1
ATOM 716 C C . GLU A 1 94 ? 9.464 16.490 -33.093 1.00 42.50 94 GLU A C 1
ATOM 718 O O . GLU A 1 94 ? 9.233 15.958 -34.180 1.00 42.50 94 GLU A O 1
ATOM 723 N N . LEU A 1 95 ? 10.594 16.269 -32.419 1.00 38.09 95 LEU A N 1
ATOM 724 C CA . LEU A 1 95 ? 11.648 15.340 -32.839 1.00 38.09 95 LEU A CA 1
ATOM 725 C C . LEU A 1 95 ? 11.077 13.933 -33.145 1.00 38.09 95 LEU A C 1
ATOM 727 O O . LEU A 1 95 ? 10.153 13.490 -32.458 1.00 38.09 95 LEU A O 1
ATOM 731 N N . PRO A 1 96 ? 11.640 13.184 -34.115 1.00 29.67 96 PRO A N 1
ATOM 732 C CA . PRO A 1 96 ? 11.035 11.943 -34.584 1.00 29.67 96 PRO A CA 1
ATOM 733 C C . PRO A 1 96 ? 10.989 10.854 -33.501 1.00 29.67 96 PRO A C 1
ATOM 735 O O . PRO A 1 96 ? 12.019 10.443 -32.965 1.00 29.67 96 PRO A O 1
ATOM 738 N N . GLN A 1 97 ? 9.793 10.310 -33.254 1.00 33.72 97 GLN A N 1
ATOM 739 C CA . GLN A 1 97 ? 9.621 8.967 -32.697 1.00 33.72 97 GLN A CA 1
ATOM 740 C C . GLN A 1 97 ? 9.627 7.969 -33.859 1.00 33.72 97 GLN A C 1
ATOM 742 O O . GLN A 1 97 ? 8.685 7.903 -34.649 1.00 33.72 97 GLN A O 1
ATOM 747 N N . SER A 1 98 ? 10.712 7.215 -34.005 1.00 29.56 98 SER A N 1
ATOM 748 C CA . SER A 1 98 ? 10.854 6.221 -35.064 1.00 29.56 98 SER A CA 1
ATOM 749 C C . SER A 1 98 ? 9.917 5.019 -34.866 1.00 29.56 98 SER A C 1
ATOM 751 O O . SER A 1 98 ? 9.964 4.316 -33.863 1.00 29.56 98 SER A O 1
ATOM 753 N N . GLN A 1 99 ? 9.090 4.813 -35.895 1.00 29.94 99 GLN A N 1
ATOM 754 C CA . GLN A 1 99 ? 8.590 3.555 -36.468 1.00 29.94 99 GLN A CA 1
ATOM 755 C C . GLN A 1 99 ? 7.975 2.493 -35.536 1.00 29.94 99 GLN A C 1
ATOM 757 O O . GLN A 1 99 ? 8.674 1.680 -34.943 1.00 29.94 99 GLN A O 1
ATOM 762 N N . TYR A 1 100 ? 6.643 2.374 -35.594 1.00 29.62 100 TYR A N 1
ATOM 763 C CA . TYR A 1 100 ? 5.948 1.084 -35.505 1.00 29.62 100 TYR A CA 1
ATOM 764 C C . TYR A 1 100 ? 4.743 1.082 -36.459 1.00 29.62 100 TYR A C 1
ATOM 766 O O . TYR A 1 100 ? 3.807 1.863 -36.291 1.00 29.62 100 TYR A O 1
ATOM 774 N N . GLN A 1 101 ? 4.774 0.203 -37.465 1.00 28.53 101 GLN A N 1
ATOM 775 C CA . GLN A 1 101 ? 3.592 -0.184 -38.238 1.00 28.53 101 GLN A CA 1
ATOM 776 C C . GLN A 1 101 ? 2.738 -1.128 -37.379 1.00 28.53 101 GLN A C 1
ATOM 778 O O . GLN A 1 101 ? 3.255 -2.086 -36.804 1.00 28.53 101 GLN A O 1
ATOM 783 N N . ALA A 1 102 ? 1.438 -0.853 -37.278 1.00 28.44 102 ALA A N 1
ATOM 784 C CA . ALA A 1 102 ? 0.471 -1.743 -36.641 1.00 28.44 102 ALA A CA 1
ATOM 785 C C . ALA A 1 102 ? -0.163 -2.678 -37.692 1.00 28.44 102 ALA A C 1
ATOM 787 O O . ALA A 1 102 ? -0.448 -2.208 -38.796 1.00 28.44 102 ALA A O 1
ATOM 788 N N . PRO A 1 103 ? -0.444 -3.957 -37.376 1.00 30.17 103 PRO A N 1
ATOM 789 C CA . PRO A 1 103 ? -1.319 -4.786 -38.198 1.00 30.17 103 PRO A CA 1
ATOM 790 C C . PRO A 1 103 ? -2.791 -4.397 -37.989 1.00 30.17 103 PRO A C 1
ATOM 792 O O . PRO A 1 103 ? -3.195 -4.024 -36.887 1.00 30.17 103 PRO A O 1
ATOM 795 N N . GLN A 1 104 ? -3.578 -4.489 -39.062 1.00 30.14 104 GLN A N 1
ATOM 796 C CA . GLN A 1 104 ? -5.021 -4.240 -39.090 1.00 30.14 104 GLN A CA 1
ATOM 797 C C . GLN A 1 104 ? -5.810 -5.336 -38.351 1.00 30.14 104 GLN A C 1
ATOM 799 O O . GLN A 1 104 ? -5.499 -6.516 -38.490 1.00 30.14 104 GLN A O 1
ATOM 804 N N . GLU A 1 105 ? -6.884 -4.948 -37.658 1.00 28.58 105 GLU A N 1
ATOM 805 C CA . GLU A 1 105 ? -7.976 -5.843 -37.240 1.00 28.58 105 GLU A CA 1
ATOM 806 C C . GLU A 1 105 ? -9.324 -5.349 -37.808 1.00 28.58 105 GLU A C 1
ATOM 808 O O . GLU A 1 105 ? -9.468 -4.147 -38.064 1.00 28.58 105 GLU A O 1
ATOM 813 N N . PRO A 1 106 ? -10.303 -6.253 -38.031 1.00 34.09 106 PRO A N 1
ATOM 814 C CA . PRO A 1 106 ? -11.547 -5.957 -38.733 1.00 34.09 106 PRO A CA 1
ATOM 815 C C . PRO A 1 106 ? -12.658 -5.416 -37.814 1.00 34.09 106 PRO A C 1
ATOM 817 O O . PRO A 1 106 ? -12.709 -5.677 -36.614 1.00 34.09 106 PRO A O 1
ATOM 820 N N . THR A 1 107 ? -13.573 -4.670 -38.434 1.00 36.66 107 THR A N 1
ATOM 821 C CA . THR A 1 107 ? -14.798 -4.069 -37.878 1.00 36.66 107 THR A CA 1
ATOM 822 C C . THR A 1 107 ? -15.835 -5.116 -37.432 1.00 36.66 107 THR A C 1
ATOM 824 O O . THR A 1 107 ? -15.834 -6.240 -37.936 1.00 36.66 107 THR A O 1
ATOM 827 N N . PRO A 1 108 ? -16.759 -4.759 -36.510 1.00 38.16 108 PRO A N 1
ATOM 828 C CA . PRO A 1 108 ? -18.106 -4.437 -36.998 1.00 38.16 108 PRO A CA 1
ATOM 829 C C . PRO A 1 108 ? -18.893 -3.339 -36.244 1.00 38.16 108 PRO A C 1
ATOM 831 O O . PRO A 1 108 ? -18.752 -3.104 -35.047 1.00 38.16 108 PRO A O 1
ATOM 834 N N . ASN A 1 109 ? -19.771 -2.733 -37.048 1.00 28.88 109 ASN A N 1
ATOM 835 C CA . ASN A 1 109 ? -20.947 -1.882 -36.825 1.00 28.88 109 ASN A CA 1
ATOM 836 C C . ASN A 1 109 ? -21.797 -2.136 -35.559 1.00 28.88 109 ASN A C 1
ATOM 838 O O . ASN A 1 109 ? -22.091 -3.284 -35.242 1.00 28.88 109 ASN A O 1
ATOM 842 N N . ALA A 1 110 ? -22.344 -1.065 -34.957 1.00 31.80 110 ALA A N 1
ATOM 843 C CA . ALA A 1 110 ? -23.755 -0.640 -35.111 1.00 31.80 110 ALA A CA 1
ATOM 844 C C . ALA A 1 110 ? -24.236 0.288 -33.961 1.00 31.80 110 ALA A C 1
ATOM 846 O O . ALA A 1 110 ? -24.206 -0.084 -32.794 1.00 31.80 110 ALA A O 1
ATOM 847 N N . SER A 1 111 ? -24.667 1.494 -34.360 1.00 29.42 111 SER A N 1
ATOM 848 C CA . SER A 1 111 ? -25.740 2.387 -33.855 1.00 29.42 111 SER A CA 1
ATOM 849 C C . SER A 1 111 ? -26.394 2.153 -32.482 1.00 29.42 111 SER A C 1
ATOM 851 O O . SER A 1 111 ? -26.892 1.060 -32.242 1.00 29.42 111 SER A O 1
ATOM 853 N N . THR A 1 112 ? -26.585 3.220 -31.682 1.00 30.09 112 THR A N 1
ATOM 854 C CA . THR A 1 112 ? -27.907 3.777 -31.260 1.00 30.09 112 THR A CA 1
ATOM 855 C C . THR A 1 112 ? -27.721 5.163 -30.590 1.00 30.09 112 THR A C 1
ATOM 857 O O . THR A 1 112 ? -26.677 5.433 -30.000 1.00 30.09 112 THR A O 1
ATOM 860 N N . GLU A 1 113 ? -28.723 6.032 -30.739 1.00 28.67 113 GLU A N 1
ATOM 861 C CA . GLU A 1 113 ? -28.772 7.491 -30.534 1.00 28.67 113 GLU A CA 1
ATOM 862 C C . GLU A 1 113 ? -29.273 7.969 -29.131 1.00 28.67 113 GLU A C 1
ATOM 864 O O . GLU A 1 113 ? -29.886 7.195 -28.397 1.00 28.67 113 GLU A O 1
ATOM 869 N N . VAL A 1 114 ? -29.141 9.297 -28.882 1.00 37.72 114 VAL A N 1
ATOM 870 C CA . VAL A 1 114 ? -29.928 10.214 -27.983 1.00 37.72 114 VAL A CA 1
ATOM 871 C C . VAL A 1 114 ? -29.527 10.310 -26.475 1.00 37.72 114 VAL A C 1
ATOM 873 O O . VAL A 1 114 ? -29.199 9.288 -25.880 1.00 37.72 114 VAL A O 1
ATOM 876 N N . PRO A 1 115 ? -29.687 11.460 -25.754 1.00 40.44 115 PRO A N 1
ATOM 877 C CA . PRO A 1 115 ? -29.310 12.864 -26.005 1.00 40.44 115 PRO A CA 1
ATOM 878 C C . PRO A 1 115 ? -28.474 13.499 -24.848 1.00 40.44 115 PRO A C 1
ATOM 880 O O . PRO A 1 115 ? -28.073 12.845 -23.888 1.00 40.44 115 PRO A O 1
ATOM 883 N N . ALA A 1 116 ? -28.240 14.807 -24.987 1.00 29.52 116 ALA A N 1
ATOM 884 C CA . ALA A 1 116 ? -27.453 15.736 -24.177 1.00 29.52 116 ALA A CA 1
ATOM 885 C C . ALA A 1 116 ? -27.917 15.965 -22.722 1.00 29.52 116 ALA A C 1
ATOM 887 O O . ALA A 1 116 ? -29.108 15.897 -22.441 1.00 29.52 116 ALA A O 1
ATOM 888 N N . ASP A 1 117 ? -26.965 16.328 -21.846 1.00 30.33 117 ASP A N 1
ATOM 889 C CA . ASP A 1 117 ? -27.133 17.443 -20.899 1.00 30.33 117 ASP A CA 1
ATOM 890 C C . ASP A 1 117 ? -25.798 17.923 -20.289 1.00 30.33 117 ASP A C 1
ATOM 892 O O . ASP A 1 117 ? -24.793 17.208 -20.228 1.00 30.33 117 ASP A O 1
ATOM 896 N N . GLU A 1 118 ? -25.810 19.197 -19.911 1.00 29.41 118 GLU A N 1
ATOM 897 C CA . GLU A 1 118 ? -24.699 20.142 -19.813 1.00 29.41 118 GLU A CA 1
ATOM 898 C C . GLU A 1 118 ? -23.786 20.066 -18.565 1.00 29.41 118 GLU A C 1
ATOM 900 O O . GLU A 1 118 ? -24.183 19.735 -17.453 1.00 29.41 118 GLU A O 1
ATOM 905 N N . HIS A 1 119 ? -22.532 20.473 -18.805 1.00 31.52 119 HIS A N 1
ATOM 906 C CA . HIS A 1 119 ? -21.577 21.235 -17.978 1.00 31.52 119 HIS A CA 1
ATOM 907 C C . HIS A 1 119 ? -21.495 21.066 -16.438 1.00 31.52 119 HIS A C 1
ATOM 909 O O . HIS A 1 119 ? -22.359 21.495 -15.688 1.00 31.52 119 HIS A O 1
ATOM 915 N N . GLN A 1 120 ? -20.295 20.723 -15.936 1.00 27.47 120 GLN A N 1
ATOM 916 C CA . GLN A 1 120 ? -19.309 21.718 -15.454 1.00 27.47 120 GLN A CA 1
ATOM 917 C C . GLN A 1 120 ? -17.957 21.079 -15.070 1.00 27.47 120 GLN A C 1
ATOM 919 O O . GLN A 1 120 ? -17.851 19.992 -14.506 1.00 27.47 120 GLN A O 1
ATOM 924 N N . SER A 1 121 ? -16.894 21.787 -15.438 1.00 28.72 121 SER A N 1
ATOM 925 C CA . SER A 1 121 ? -15.477 21.434 -15.371 1.00 28.72 121 SER A CA 1
ATOM 926 C C . SER A 1 121 ? -14.823 21.739 -14.022 1.00 28.72 121 SER A C 1
ATOM 928 O O . SER A 1 121 ? -15.044 22.817 -13.487 1.00 28.72 121 SER A O 1
ATOM 930 N N . THR A 1 122 ? -13.849 20.925 -13.593 1.00 28.73 122 THR A N 1
ATOM 931 C CA . THR A 1 122 ? -12.609 21.454 -12.987 1.00 28.73 122 THR A CA 1
ATOM 932 C C . THR A 1 122 ? -11.394 20.610 -13.389 1.00 28.73 122 THR A C 1
ATOM 934 O O . THR A 1 122 ? -11.350 19.391 -13.232 1.00 28.73 122 THR A O 1
ATOM 937 N N . SER A 1 123 ? -10.398 21.279 -13.964 1.00 28.48 123 SER A N 1
ATOM 938 C CA . SER A 1 123 ? -9.128 20.733 -14.441 1.00 28.48 123 SER A CA 1
ATOM 939 C C . SER A 1 123 ? -8.023 20.907 -13.397 1.00 28.48 123 SER A C 1
ATOM 941 O O . SER A 1 123 ? -7.778 22.026 -12.948 1.00 28.48 123 SER A O 1
ATOM 943 N N . ARG A 1 124 ? -7.268 19.846 -13.089 1.00 28.61 124 ARG A N 1
ATOM 944 C CA . ARG A 1 124 ? -5.896 19.970 -12.566 1.00 28.61 124 ARG A CA 1
ATOM 945 C C . ARG A 1 124 ? -4.964 19.036 -13.332 1.00 28.61 124 ARG A C 1
ATOM 947 O O . ARG A 1 124 ? -5.034 17.816 -13.200 1.00 28.61 124 ARG A O 1
ATOM 954 N N . GLY A 1 125 ? -4.150 19.649 -14.189 1.00 28.73 125 GLY A N 1
ATOM 955 C CA . GLY A 1 125 ? -3.107 19.008 -14.983 1.00 28.73 125 GLY A CA 1
ATOM 956 C C . GLY A 1 125 ? -1.868 18.658 -14.157 1.00 28.73 125 GLY A C 1
ATOM 957 O O . GLY A 1 125 ? -1.632 19.215 -13.088 1.00 28.73 125 GLY A O 1
ATOM 958 N N . ARG A 1 126 ? -1.111 17.687 -14.676 1.00 30.95 126 ARG A N 1
ATOM 959 C CA . ARG A 1 126 ? 0.135 17.132 -14.132 1.00 30.95 126 ARG A CA 1
ATOM 960 C C . ARG A 1 126 ? 1.297 18.120 -14.281 1.00 30.95 126 ARG A C 1
ATOM 962 O O . ARG A 1 126 ? 1.554 18.575 -15.389 1.00 30.95 126 ARG A O 1
ATOM 969 N N . GLU A 1 127 ? 2.047 18.340 -13.207 1.00 29.41 127 GLU A N 1
ATOM 970 C CA . GLU A 1 127 ? 3.367 18.980 -13.241 1.00 29.41 127 GLU A CA 1
ATOM 971 C C . GLU A 1 127 ? 4.458 17.926 -13.502 1.00 29.41 127 GLU A C 1
ATOM 973 O O . GLU A 1 127 ? 4.479 16.855 -12.887 1.00 29.41 127 GLU A O 1
ATOM 978 N N . SER A 1 128 ? 5.349 18.211 -14.451 1.00 34.31 128 SER A N 1
ATOM 979 C CA . SER A 1 128 ? 6.557 17.438 -14.751 1.00 34.31 128 SER A CA 1
ATOM 980 C C . SER A 1 128 ? 7.638 17.683 -13.692 1.00 34.31 128 SER A C 1
ATOM 982 O O . SER A 1 128 ? 7.852 18.811 -13.257 1.00 34.31 128 SER A O 1
ATOM 984 N N . TYR A 1 129 ? 8.316 16.614 -13.274 1.00 35.88 129 TYR A N 1
ATOM 985 C CA . TYR A 1 129 ? 9.279 16.612 -12.171 1.00 35.88 129 TYR A CA 1
ATOM 986 C C . TYR A 1 129 ? 10.581 17.334 -12.557 1.00 35.88 129 TYR A C 1
ATOM 988 O O . TYR A 1 129 ? 11.399 16.792 -13.295 1.00 35.88 129 TYR A O 1
ATOM 996 N N . VAL A 1 130 ? 10.762 18.550 -12.043 1.00 41.56 130 VAL A N 1
ATOM 997 C CA . VAL A 1 130 ? 12.005 19.336 -12.111 1.00 41.56 130 VAL A CA 1
ATOM 998 C C . VAL A 1 130 ? 12.772 19.119 -10.797 1.00 41.56 130 VAL A C 1
ATOM 1000 O O . VAL A 1 130 ? 12.135 19.079 -9.737 1.00 41.56 130 VAL A O 1
ATOM 1003 N N . ARG A 1 131 ? 14.105 18.932 -10.830 1.00 40.84 131 ARG A N 1
ATOM 1004 C CA . ARG A 1 131 ? 14.908 18.779 -9.597 1.00 40.84 131 ARG A CA 1
ATOM 1005 C C . ARG A 1 131 ? 14.718 20.016 -8.701 1.00 40.84 131 ARG A C 1
ATOM 1007 O O . ARG A 1 131 ? 14.508 21.099 -9.236 1.00 40.84 131 ARG A O 1
ATOM 1014 N N . PRO A 1 132 ? 14.761 19.898 -7.362 1.00 47.22 132 PRO A N 1
ATOM 1015 C CA . PRO A 1 132 ? 14.515 21.036 -6.471 1.00 47.22 132 PRO A CA 1
ATOM 1016 C C . PRO A 1 132 ? 15.430 22.244 -6.733 1.00 47.22 132 PRO A C 1
ATOM 1018 O O . PRO A 1 132 ? 14.952 23.373 -6.673 1.00 47.22 132 PRO A O 1
ATOM 1021 N N . GLU A 1 133 ? 16.698 22.010 -7.085 1.00 49.97 133 GLU A N 1
ATOM 1022 C CA . GLU A 1 133 ? 17.634 23.054 -7.532 1.00 49.97 133 GLU A CA 1
ATOM 1023 C C . GLU A 1 133 ? 17.203 23.712 -8.859 1.00 49.97 133 GLU A C 1
ATOM 1025 O O . GLU A 1 133 ? 17.130 24.935 -8.952 1.00 49.97 133 GLU A O 1
ATOM 1030 N N . ASP A 1 134 ? 16.779 22.916 -9.843 1.00 52.78 134 ASP A N 1
ATOM 1031 C CA . ASP A 1 134 ? 16.331 23.383 -11.161 1.00 52.78 134 ASP A CA 1
ATOM 1032 C C . ASP A 1 134 ? 14.959 24.088 -11.122 1.00 52.78 134 ASP A C 1
ATOM 1034 O O . ASP A 1 134 ? 14.619 24.847 -12.030 1.00 52.78 134 ASP A O 1
ATOM 1038 N N . GLN A 1 135 ? 14.138 23.863 -10.086 1.00 58.00 135 GLN A N 1
ATOM 1039 C CA . GLN A 1 135 ? 12.798 24.459 -9.966 1.00 58.00 135 GLN A CA 1
ATOM 1040 C C . GLN A 1 135 ? 12.844 25.978 -9.807 1.00 58.00 135 GLN A C 1
ATOM 1042 O O . GLN A 1 135 ? 11.935 26.671 -10.274 1.00 58.00 135 GLN A O 1
ATOM 1047 N N . LEU A 1 136 ? 13.885 26.498 -9.152 1.00 59.38 136 LEU A N 1
ATOM 1048 C CA . LEU A 1 136 ? 14.068 27.936 -8.977 1.00 59.38 136 LEU A CA 1
ATOM 1049 C C . LEU A 1 136 ? 14.458 28.587 -10.313 1.00 59.38 136 LEU A C 1
ATOM 1051 O O . LEU A 1 136 ? 13.804 29.534 -10.750 1.00 59.38 136 LEU A O 1
ATOM 1055 N N . PHE A 1 137 ? 15.436 28.005 -11.014 1.00 62.41 137 PHE A N 1
ATOM 1056 C CA . PHE A 1 137 ? 15.878 28.449 -12.341 1.00 62.41 137 PHE A CA 1
ATOM 1057 C C . PHE A 1 137 ? 14.764 28.360 -13.388 1.00 62.41 137 PHE A C 1
ATOM 1059 O O . PHE A 1 137 ? 14.577 29.278 -14.191 1.00 62.41 137 PHE A O 1
ATOM 1066 N N . PHE A 1 138 ? 13.966 27.292 -13.338 1.00 65.12 138 PHE A N 1
ATOM 1067 C CA . PHE A 1 138 ? 12.824 27.089 -14.223 1.00 65.12 138 PHE A CA 1
ATOM 1068 C C . PHE A 1 138 ? 11.758 28.179 -14.052 1.00 65.12 138 PHE A C 1
ATOM 1070 O O . PHE A 1 138 ? 11.231 28.689 -15.041 1.00 65.12 138 PHE A O 1
ATOM 1077 N N . LYS A 1 139 ? 11.460 28.581 -12.808 1.00 69.00 139 LYS A N 1
ATOM 1078 C CA . LYS A 1 139 ? 10.500 29.662 -12.529 1.00 69.00 139 LYS A CA 1
ATOM 1079 C C . LYS A 1 139 ? 10.973 31.015 -13.054 1.00 69.00 139 LYS A C 1
ATOM 1081 O O . LYS A 1 139 ? 10.152 31.755 -13.583 1.00 69.00 139 LYS A O 1
ATOM 1086 N N . VAL A 1 140 ? 12.263 31.330 -12.927 1.00 73.38 140 VAL A N 1
ATOM 1087 C CA . VAL A 1 140 ? 12.817 32.617 -13.380 1.00 73.38 140 VAL A CA 1
ATOM 1088 C C . VAL A 1 140 ? 12.818 32.705 -14.907 1.00 73.38 140 VAL A C 1
ATOM 1090 O O . VAL A 1 140 ? 12.320 33.679 -15.464 1.00 73.38 140 VAL A O 1
ATOM 1093 N N . ARG A 1 141 ? 13.292 31.659 -15.595 1.00 76.88 141 ARG A N 1
ATOM 1094 C CA . ARG A 1 141 ? 13.386 31.633 -17.066 1.00 76.88 141 ARG A CA 1
ATOM 1095 C C . ARG A 1 141 ? 12.039 31.613 -17.768 1.00 76.88 141 ARG A C 1
ATOM 1097 O O . ARG A 1 141 ? 11.911 32.172 -18.850 1.00 76.88 141 ARG A O 1
ATOM 1104 N N . LYS A 1 142 ? 11.012 31.024 -17.151 1.00 74.69 142 LYS A N 1
ATOM 1105 C CA . LYS A 1 142 ? 9.648 31.053 -17.697 1.00 74.69 142 LYS A CA 1
ATOM 1106 C C . LYS A 1 142 ? 9.152 32.484 -17.944 1.00 74.69 142 LYS A C 1
ATOM 1108 O O . LYS A 1 142 ? 8.396 32.699 -18.884 1.00 74.69 142 LYS A O 1
ATOM 1113 N N . ASN A 1 143 ? 9.617 33.450 -17.152 1.00 78.69 143 ASN A N 1
ATOM 1114 C CA . ASN A 1 143 ? 9.245 34.858 -17.294 1.00 78.69 143 ASN A CA 1
ATOM 1115 C C . ASN A 1 143 ? 10.000 35.579 -18.424 1.00 78.69 143 ASN A C 1
ATOM 1117 O O . ASN A 1 143 ? 9.730 36.748 -18.669 1.00 78.69 143 ASN A O 1
ATOM 1121 N N . TRP A 1 144 ? 10.956 34.918 -19.083 1.00 84.81 144 TRP A N 1
ATOM 1122 C CA . TRP A 1 144 ? 11.685 35.476 -20.224 1.00 84.81 144 TRP A CA 1
ATOM 1123 C C . TRP A 1 144 ? 11.023 35.156 -21.563 1.00 84.81 144 TRP A C 1
ATOM 1125 O O . TRP A 1 144 ? 11.402 35.742 -22.568 1.00 84.81 144 TRP A O 1
ATOM 1135 N N . ALA A 1 145 ? 10.055 34.234 -21.600 1.00 82.06 145 ALA A N 1
ATOM 1136 C CA . ALA A 1 145 ? 9.322 33.940 -22.825 1.00 82.06 145 ALA A CA 1
ATOM 1137 C C . ALA A 1 145 ? 8.633 35.208 -23.347 1.00 82.06 145 ALA A C 1
ATOM 1139 O O . ALA A 1 145 ? 7.976 35.912 -22.580 1.00 82.06 145 ALA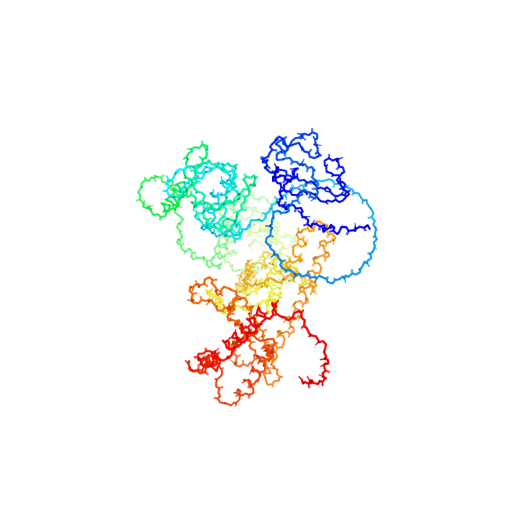 A O 1
ATOM 1140 N N . ASN A 1 146 ? 8.762 35.461 -24.647 1.00 79.69 146 ASN A N 1
ATOM 1141 C CA . ASN A 1 146 ? 8.198 36.619 -25.339 1.00 79.69 146 ASN A CA 1
ATOM 1142 C C . ASN A 1 146 ? 8.764 37.981 -24.895 1.00 79.69 146 ASN A C 1
ATOM 1144 O O . ASN A 1 146 ? 8.150 39.009 -25.159 1.00 79.69 146 ASN A O 1
ATOM 1148 N N . VAL A 1 147 ? 9.921 38.014 -24.226 1.00 86.88 147 VAL A N 1
ATOM 1149 C CA . VAL A 1 147 ? 10.615 39.274 -23.922 1.00 86.88 147 VAL A CA 1
ATOM 1150 C C . VAL A 1 147 ? 11.398 39.721 -25.156 1.00 86.88 147 VAL A C 1
ATOM 1152 O O . VAL A 1 147 ? 12.221 38.965 -25.678 1.00 86.88 147 VAL A O 1
ATOM 1155 N N . GLU A 1 148 ? 11.147 40.955 -25.592 1.00 91.50 148 GLU A N 1
ATOM 1156 C CA . GLU A 1 148 ? 11.922 41.644 -26.626 1.00 91.50 148 GLU A CA 1
ATOM 1157 C C . GLU A 1 148 ? 13.342 41.941 -26.135 1.00 91.50 148 GLU A C 1
ATOM 1159 O O . GLU A 1 148 ? 13.561 42.479 -25.041 1.00 91.50 148 GLU A O 1
ATOM 1164 N N . VAL A 1 149 ? 14.320 41.573 -26.953 1.00 95.00 149 VAL A N 1
ATOM 1165 C CA . VAL A 1 149 ? 15.741 41.674 -26.649 1.00 95.00 149 VAL A CA 1
ATOM 1166 C C . VAL A 1 149 ? 16.534 42.174 -27.848 1.00 95.00 149 VAL A C 1
ATOM 1168 O O . VAL A 1 149 ? 16.300 41.768 -28.980 1.00 95.00 149 VAL A O 1
ATOM 1171 N N . THR A 1 150 ? 17.542 42.987 -27.570 1.00 94.62 150 THR A N 1
ATOM 1172 C CA . THR A 1 150 ? 18.609 43.341 -28.500 1.00 94.62 150 THR A CA 1
ATOM 1173 C C . THR A 1 150 ? 19.794 42.406 -28.266 1.00 94.62 150 THR A C 1
ATOM 1175 O O . THR A 1 150 ? 20.341 42.318 -27.159 1.00 94.62 150 THR A O 1
ATOM 1178 N N . LEU A 1 151 ? 20.185 41.685 -29.311 1.00 93.31 151 LEU A N 1
ATOM 1179 C CA . LEU A 1 151 ? 21.360 40.830 -29.368 1.00 93.31 151 LEU A CA 1
ATOM 1180 C C . LEU A 1 151 ? 22.591 41.719 -29.509 1.00 93.31 151 LEU A C 1
ATOM 1182 O O . LEU A 1 151 ? 22.723 42.479 -30.467 1.00 93.31 151 LEU A O 1
ATOM 1186 N N . LEU A 1 152 ? 23.503 41.614 -28.551 1.00 91.25 152 LEU A N 1
ATOM 1187 C CA . LEU A 1 152 ? 24.775 42.319 -28.576 1.00 91.25 152 LEU A CA 1
ATOM 1188 C C . LEU A 1 152 ? 25.867 41.424 -29.166 1.00 91.25 152 LEU A C 1
ATOM 1190 O O . LEU A 1 152 ? 25.871 40.209 -28.953 1.00 91.25 152 LEU A O 1
ATOM 1194 N N . SER A 1 153 ? 26.828 42.043 -29.846 1.00 86.44 153 SER A N 1
ATOM 1195 C CA . SER A 1 153 ? 28.063 41.413 -30.292 1.00 86.44 153 SER A CA 1
ATOM 1196 C C . SER A 1 153 ? 28.790 40.793 -29.114 1.00 86.44 153 SER A C 1
ATOM 1198 O O . SER A 1 153 ? 28.952 41.420 -28.062 1.00 86.44 153 SER A O 1
ATOM 1200 N N . ILE A 1 154 ? 29.241 39.555 -29.301 1.00 80.50 154 ILE A N 1
ATOM 1201 C CA . ILE A 1 154 ? 30.017 38.838 -28.288 1.00 80.50 154 ILE A CA 1
ATOM 1202 C C . ILE A 1 154 ? 31.369 39.534 -28.072 1.00 80.50 154 ILE A C 1
ATOM 1204 O O . ILE A 1 154 ? 31.879 39.548 -26.955 1.00 80.50 154 ILE A O 1
ATOM 1208 N N . VAL A 1 155 ? 31.916 40.162 -29.120 1.00 78.50 155 VAL A N 1
ATOM 1209 C CA . VAL A 1 155 ? 33.237 40.805 -29.094 1.00 78.50 155 VAL A CA 1
ATOM 1210 C C . VAL A 1 155 ? 33.153 42.249 -28.594 1.00 78.50 155 VAL A C 1
ATOM 1212 O O . VAL A 1 155 ? 33.889 42.628 -27.689 1.00 78.50 155 VAL A O 1
ATOM 1215 N N . GLU A 1 156 ? 32.235 43.052 -29.140 1.00 78.38 156 GLU A N 1
ATOM 1216 C CA . GLU A 1 156 ? 32.248 44.515 -28.946 1.00 78.38 156 GLU A CA 1
ATOM 1217 C C . GLU A 1 156 ? 31.045 45.047 -28.152 1.00 78.38 156 GLU A C 1
ATOM 1219 O O . GLU A 1 156 ? 30.949 46.240 -27.877 1.00 78.38 156 GLU A O 1
ATOM 1224 N N . SER A 1 157 ? 30.105 44.177 -27.757 1.00 81.19 157 SER A N 1
ATOM 1225 C CA . SER A 1 157 ? 28.849 44.553 -27.080 1.00 81.19 157 SER A CA 1
ATOM 1226 C C . SER A 1 157 ? 27.983 45.578 -27.835 1.00 81.19 157 SER A C 1
ATOM 1228 O O . SER A 1 157 ? 27.089 46.189 -27.243 1.00 81.19 157 SER A O 1
ATOM 1230 N N . LEU A 1 158 ? 28.218 45.745 -29.139 1.00 87.50 158 LEU A N 1
ATOM 1231 C CA . LEU A 1 158 ? 27.406 46.561 -30.043 1.00 87.50 158 LEU A CA 1
ATOM 1232 C C . LEU A 1 158 ? 26.114 45.825 -30.433 1.00 87.50 158 LEU A C 1
ATOM 1234 O O . LEU A 1 158 ? 26.147 44.603 -30.563 1.00 87.50 158 LEU A O 1
ATOM 1238 N N . PRO A 1 159 ? 24.977 46.517 -30.607 1.00 88.19 159 PRO A N 1
ATOM 1239 C CA . PRO A 1 159 ? 23.726 45.890 -31.027 1.00 88.19 159 PRO A CA 1
ATOM 1240 C C . PRO A 1 159 ? 23.835 45.354 -32.461 1.00 88.19 159 PRO A C 1
ATOM 1242 O O . PRO A 1 159 ? 24.145 46.102 -33.381 1.00 88.19 159 PRO A O 1
ATOM 1245 N N . ILE A 1 160 ? 23.582 44.056 -32.638 1.00 89.00 160 ILE A N 1
ATOM 1246 C CA . ILE A 1 160 ? 23.634 43.365 -33.937 1.00 89.00 160 ILE A CA 1
ATOM 1247 C C . ILE A 1 160 ? 22.232 43.135 -34.490 1.00 89.00 160 ILE A C 1
ATOM 1249 O O . ILE A 1 160 ? 22.002 43.271 -35.686 1.00 89.00 160 ILE A O 1
ATOM 1253 N N . ALA A 1 161 ? 21.288 42.761 -33.635 1.00 89.25 161 ALA A N 1
ATOM 1254 C CA . ALA A 1 161 ? 19.937 42.431 -34.057 1.00 89.25 161 ALA A CA 1
ATOM 1255 C C . ALA A 1 161 ? 18.951 42.636 -32.910 1.00 89.25 161 ALA A C 1
ATOM 1257 O O . ALA A 1 161 ? 19.339 42.576 -31.746 1.00 89.25 161 ALA A O 1
ATOM 1258 N N . ASP A 1 162 ? 17.681 42.812 -33.238 1.00 90.56 162 ASP A N 1
ATOM 1259 C CA . ASP A 1 162 ? 16.570 42.739 -32.297 1.00 90.56 162 ASP A CA 1
ATOM 1260 C C . ASP A 1 162 ? 15.792 41.443 -32.519 1.00 90.56 162 ASP A C 1
ATOM 1262 O O . ASP A 1 162 ? 15.742 40.897 -33.626 1.00 90.56 162 ASP A O 1
ATOM 1266 N N . GLY A 1 163 ? 15.205 40.919 -31.451 1.00 90.56 163 GLY A N 1
ATOM 1267 C CA . GLY A 1 163 ? 14.426 39.697 -31.497 1.00 90.56 163 GLY A CA 1
ATOM 1268 C C . GLY A 1 163 ? 13.623 39.452 -30.230 1.00 90.56 163 GLY A C 1
ATOM 1269 O O . GLY A 1 163 ? 13.584 40.265 -29.311 1.00 90.56 163 GLY A O 1
ATOM 1270 N N . ILE A 1 164 ? 12.972 38.298 -30.175 1.00 86.62 164 ILE A N 1
ATOM 1271 C CA . ILE A 1 164 ? 12.106 37.891 -29.070 1.00 86.62 164 ILE A CA 1
ATOM 1272 C C . ILE A 1 164 ? 12.604 36.558 -28.521 1.00 86.62 164 ILE A C 1
ATOM 1274 O O . ILE A 1 164 ? 12.843 35.611 -29.274 1.00 86.62 164 ILE A O 1
ATOM 1278 N N . ILE A 1 165 ? 12.754 36.446 -27.199 1.00 86.00 165 ILE A N 1
ATOM 1279 C CA . ILE A 1 165 ? 13.116 35.168 -26.573 1.00 86.00 165 ILE A CA 1
ATOM 1280 C C . ILE A 1 165 ? 11.972 34.169 -26.779 1.00 86.00 165 ILE A C 1
ATOM 1282 O O . ILE A 1 165 ? 10.894 34.291 -26.194 1.00 86.00 165 ILE A O 1
ATOM 1286 N N . PHE A 1 166 ? 12.240 33.145 -27.583 1.00 77.00 166 PHE A N 1
ATOM 1287 C CA . PHE A 1 166 ? 11.270 32.132 -27.992 1.00 77.00 166 PHE A CA 1
ATOM 1288 C C . PHE A 1 166 ? 11.437 30.820 -27.209 1.00 77.00 166 PHE A C 1
ATOM 1290 O O . PHE A 1 166 ? 10.456 30.173 -26.849 1.00 77.00 166 PHE A O 1
ATOM 1297 N N . LEU A 1 167 ? 12.678 30.443 -26.870 1.00 75.31 167 LEU A N 1
ATOM 1298 C CA . LEU A 1 167 ? 12.993 29.223 -26.114 1.00 75.31 167 LEU A CA 1
ATOM 1299 C C . LEU A 1 167 ? 13.825 29.567 -24.871 1.00 75.31 167 LEU A C 1
ATOM 1301 O O . LEU A 1 167 ? 15.058 29.584 -24.937 1.00 75.31 167 LEU A O 1
ATOM 1305 N N . PRO A 1 168 ? 13.187 29.830 -23.716 1.00 63.28 168 PRO A N 1
ATOM 1306 C CA . PRO A 1 168 ? 13.911 30.240 -22.515 1.00 63.28 168 PRO A CA 1
ATOM 1307 C C . PRO A 1 168 ? 14.569 29.068 -21.761 1.00 63.28 168 PRO A C 1
ATOM 1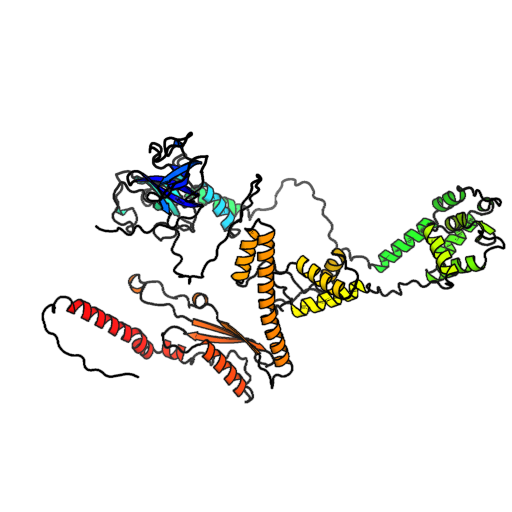309 O O . PRO A 1 168 ? 15.335 29.288 -20.821 1.00 63.28 168 PRO A O 1
ATOM 1312 N N . PHE A 1 169 ? 14.281 27.812 -22.125 1.00 68.19 169 PHE A N 1
ATOM 1313 C CA . PHE A 1 169 ? 14.679 26.634 -21.347 1.00 68.19 169 PHE A CA 1
ATOM 1314 C C . PHE A 1 169 ? 15.992 26.004 -21.834 1.00 68.19 169 PHE A C 1
ATOM 1316 O O . PHE A 1 169 ? 16.205 25.809 -23.028 1.00 68.19 169 PHE A O 1
ATOM 1323 N N . ASN A 1 170 ? 16.837 25.584 -20.887 1.00 61.12 170 ASN A N 1
ATOM 1324 C CA . ASN A 1 170 ? 18.130 24.929 -21.146 1.00 61.12 170 ASN A CA 1
ATOM 1325 C C . ASN A 1 170 ? 18.015 23.590 -21.909 1.00 61.12 170 ASN A C 1
ATOM 1327 O O . ASN A 1 170 ? 18.977 23.157 -22.543 1.00 61.12 170 ASN A O 1
ATOM 1331 N N . THR A 1 171 ? 16.848 22.940 -21.858 1.00 52.38 171 THR A N 1
ATOM 1332 C CA . THR A 1 171 ? 16.554 21.656 -22.517 1.00 52.38 171 THR A CA 1
ATOM 1333 C C . THR A 1 171 ? 15.961 21.795 -23.920 1.00 52.38 171 THR A C 1
ATOM 1335 O O . THR A 1 171 ? 15.775 20.781 -24.589 1.00 52.38 171 THR A O 1
ATOM 1338 N N . SER A 1 172 ? 15.671 23.016 -24.377 1.00 60.59 172 SER A N 1
ATOM 1339 C CA . SER A 1 172 ? 15.152 23.265 -25.728 1.00 60.59 172 SER A CA 1
ATOM 1340 C C . SER A 1 172 ? 16.271 23.229 -26.776 1.00 60.59 172 SER A C 1
ATOM 1342 O O . SER A 1 172 ? 17.428 23.509 -26.456 1.00 60.59 172 SER A O 1
ATOM 1344 N N . CYS A 1 173 ? 15.934 22.881 -28.021 1.00 48.03 173 CYS A N 1
ATOM 1345 C CA . CYS A 1 173 ? 16.879 22.817 -29.140 1.00 48.03 173 CYS A CA 1
ATOM 1346 C C . CYS A 1 173 ? 16.622 23.951 -30.145 1.00 48.03 173 CYS A C 1
ATOM 1348 O O . CYS A 1 173 ? 15.471 24.236 -30.460 1.00 48.03 173 CYS A O 1
ATOM 1350 N N . VAL A 1 174 ? 17.690 24.549 -30.674 1.00 57.69 174 VAL A N 1
ATOM 1351 C CA . VAL A 1 174 ? 17.695 25.453 -31.835 1.00 57.69 174 VAL A CA 1
ATOM 1352 C C . VAL A 1 174 ? 18.571 24.790 -32.895 1.00 57.69 174 VAL A C 1
ATOM 1354 O O . VAL A 1 174 ? 19.728 24.507 -32.601 1.00 57.69 174 VAL A O 1
ATOM 1357 N N . GLY A 1 175 ? 18.026 24.486 -34.078 1.00 48.28 175 GLY A N 1
ATOM 1358 C CA . GLY A 1 175 ? 18.794 23.869 -35.174 1.00 48.28 175 GLY A CA 1
ATOM 1359 C C . GLY A 1 175 ? 19.588 22.628 -34.742 1.00 48.28 175 GLY A C 1
ATOM 1360 O O . GLY A 1 175 ? 20.801 22.603 -34.876 1.00 48.28 175 GLY A O 1
ATOM 1361 N N . GLU A 1 176 ? 18.916 21.642 -34.131 1.00 46.09 176 GLU A N 1
ATOM 1362 C CA . GLU A 1 176 ? 19.500 20.406 -33.557 1.00 46.09 176 GLU A CA 1
ATOM 1363 C C . GLU A 1 176 ? 20.416 20.577 -32.324 1.00 46.09 176 GLU A C 1
ATOM 1365 O O . GLU A 1 176 ? 20.733 19.595 -31.645 1.00 46.09 176 GLU A O 1
ATOM 1370 N N . VAL A 1 177 ? 20.772 21.806 -31.944 1.00 50.09 177 VAL A N 1
ATOM 1371 C CA . VAL A 1 177 ? 21.679 22.092 -30.824 1.00 50.09 177 VAL A CA 1
ATOM 1372 C C . VAL A 1 177 ? 20.902 22.529 -29.582 1.00 50.09 177 VAL A C 1
ATOM 1374 O O . VAL A 1 177 ? 20.083 23.446 -29.619 1.00 50.09 177 VAL A O 1
ATOM 1377 N N . ARG A 1 178 ? 21.168 21.898 -28.430 1.00 59.59 178 ARG A N 1
ATOM 1378 C CA . ARG A 1 178 ? 20.571 22.313 -27.147 1.00 59.59 178 ARG A CA 1
ATOM 1379 C C . ARG A 1 178 ? 21.046 23.713 -26.757 1.00 59.59 178 ARG A C 1
ATOM 1381 O O . ARG A 1 178 ? 22.243 23.987 -26.768 1.00 59.59 178 ARG A O 1
ATOM 1388 N N . VAL A 1 179 ? 20.111 24.564 -26.342 1.00 63.72 179 VAL A N 1
ATOM 1389 C CA . VAL A 1 179 ? 20.372 25.954 -25.945 1.00 63.72 179 VAL A CA 1
ATOM 1390 C C . VAL A 1 179 ? 21.342 26.003 -24.748 1.00 63.72 179 VAL A C 1
ATOM 1392 O O . VAL A 1 179 ? 22.287 26.787 -24.755 1.00 63.72 179 VAL A O 1
ATOM 1395 N N . GLY A 1 180 ? 21.241 25.082 -23.784 1.00 70.88 180 GLY A N 1
ATOM 1396 C CA . GLY A 1 180 ? 22.143 25.034 -22.627 1.00 70.88 180 GLY A CA 1
ATOM 1397 C C . GLY A 1 180 ? 21.898 26.171 -21.624 1.00 70.88 180 GLY A C 1
ATOM 1398 O O . GLY A 1 180 ? 21.120 27.091 -21.865 1.00 70.88 180 GLY A O 1
ATOM 1399 N N . GLU A 1 181 ? 22.535 26.106 -20.455 1.00 74.38 181 GLU A N 1
ATOM 1400 C CA . GLU A 1 181 ? 22.261 27.031 -19.338 1.00 74.38 181 GLU A CA 1
ATOM 1401 C C . GLU A 1 181 ? 22.787 28.450 -19.555 1.00 74.38 181 GLU A C 1
ATOM 1403 O O . GLU A 1 181 ? 22.347 29.371 -18.887 1.00 74.38 181 GLU A O 1
ATOM 1408 N N . GLN A 1 182 ? 23.673 28.678 -20.518 1.00 82.50 182 GLN A N 1
ATOM 1409 C CA . GLN A 1 182 ? 24.252 30.005 -20.752 1.00 82.50 182 GLN A CA 1
ATOM 1410 C C . GLN A 1 182 ? 23.645 30.734 -21.954 1.00 82.50 182 GLN A C 1
ATOM 1412 O O . GLN A 1 182 ? 24.068 31.842 -22.275 1.00 82.50 182 GLN A O 1
ATOM 1417 N N . TYR A 1 183 ? 22.641 30.147 -22.611 1.00 86.25 183 TYR A N 1
ATOM 1418 C CA . TYR A 1 183 ? 22.047 30.708 -23.822 1.00 86.25 183 TYR A CA 1
ATOM 1419 C C . TYR A 1 183 ? 20.517 30.753 -23.723 1.00 86.25 183 TYR A C 1
ATOM 1421 O O . TYR A 1 183 ? 19.909 30.134 -22.841 1.00 86.25 183 TYR A O 1
ATOM 1429 N N . ALA A 1 184 ? 19.911 31.497 -24.641 1.00 86.94 184 ALA A N 1
ATOM 1430 C CA . ALA A 1 184 ? 18.484 31.497 -24.935 1.00 86.94 184 ALA A CA 1
ATOM 1431 C C . ALA A 1 184 ? 18.278 31.299 -26.445 1.00 86.94 184 ALA A C 1
ATOM 1433 O O . ALA A 1 184 ? 19.127 31.696 -27.246 1.00 86.94 184 ALA A O 1
ATOM 1434 N N . GLY A 1 185 ? 17.167 30.671 -26.837 1.00 86.00 185 GLY A N 1
ATOM 1435 C CA . GLY A 1 185 ? 16.730 30.686 -28.233 1.00 86.00 185 GLY A CA 1
ATOM 1436 C C . GLY A 1 185 ? 15.967 31.976 -28.510 1.00 86.00 185 GLY A C 1
ATOM 1437 O O . GLY A 1 185 ? 14.967 32.246 -27.838 1.00 86.00 185 GLY A O 1
ATOM 1438 N N . VAL A 1 186 ? 16.441 32.763 -29.468 1.00 87.50 186 VAL A N 1
ATOM 1439 C CA . VAL A 1 186 ? 15.901 34.078 -29.815 1.00 87.50 186 VAL A CA 1
ATOM 1440 C C . VAL A 1 186 ? 15.433 34.057 -31.260 1.00 87.50 186 VAL A C 1
ATOM 1442 O O . VAL A 1 186 ? 16.191 33.697 -32.153 1.00 87.50 186 VAL A O 1
ATOM 1445 N N . LEU A 1 187 ? 14.177 34.423 -31.474 1.00 84.12 187 LEU A N 1
ATOM 1446 C CA . LEU A 1 187 ? 13.616 34.664 -32.793 1.00 84.12 187 LEU A CA 1
ATOM 1447 C C . LEU A 1 187 ? 14.020 36.075 -33.225 1.00 84.12 187 LEU A C 1
ATOM 1449 O O . LEU A 1 187 ? 13.530 37.046 -32.653 1.00 84.12 187 LEU A O 1
ATOM 1453 N N . VAL A 1 188 ? 14.938 36.187 -34.179 1.00 86.12 188 VAL A N 1
ATOM 1454 C CA . VAL A 1 188 ? 15.428 37.466 -34.703 1.00 86.12 188 VAL A CA 1
ATOM 1455 C C . VAL A 1 188 ? 14.337 38.114 -35.550 1.00 86.12 188 VAL A C 1
ATOM 1457 O O . VAL A 1 188 ? 13.807 37.483 -36.463 1.00 86.12 188 VAL A O 1
ATOM 1460 N N . SER A 1 189 ? 14.003 39.364 -35.236 1.00 80.62 189 SER A N 1
ATOM 1461 C CA . SER A 1 189 ? 13.011 40.166 -35.955 1.00 80.62 189 SER A CA 1
ATOM 1462 C C . SER A 1 189 ? 13.651 41.181 -36.901 1.00 80.62 189 SER A C 1
ATOM 1464 O O . SER A 1 189 ? 13.127 41.398 -37.988 1.00 80.62 189 SER A O 1
ATOM 1466 N N . THR A 1 190 ? 14.779 41.784 -36.509 1.00 83.94 190 THR A N 1
ATOM 1467 C CA . THR A 1 190 ? 15.454 42.839 -37.284 1.00 83.94 190 THR A CA 1
ATOM 1468 C C . THR A 1 190 ? 16.964 42.705 -37.134 1.00 83.94 190 THR A C 1
ATOM 1470 O O . THR A 1 190 ? 17.450 42.587 -36.014 1.00 83.94 190 THR A O 1
ATOM 1473 N N . VAL A 1 191 ? 17.722 42.748 -38.231 1.00 83.44 191 VAL A N 1
ATOM 1474 C CA . VAL A 1 191 ? 19.196 42.768 -38.202 1.00 83.44 191 VAL A CA 1
ATOM 1475 C C . VAL A 1 191 ? 19.682 44.187 -38.494 1.00 83.44 191 VAL A C 1
ATOM 1477 O O . VAL A 1 191 ? 19.246 44.801 -39.466 1.00 83.44 191 VAL A O 1
ATOM 1480 N N . HIS A 1 192 ? 20.585 44.710 -37.664 1.00 83.12 192 HIS A N 1
ATOM 1481 C CA . HIS A 1 192 ? 21.187 46.032 -37.834 1.00 83.12 192 HIS A CA 1
ATOM 1482 C C . HIS A 1 192 ? 22.370 45.918 -38.811 1.00 83.12 192 HIS A C 1
ATOM 1484 O O . HIS A 1 192 ? 23.320 45.172 -38.585 1.00 83.12 192 HIS A O 1
ATOM 1490 N N . SER A 1 193 ? 22.286 46.608 -39.948 1.00 53.75 193 SER A N 1
ATOM 1491 C CA . SER A 1 193 ? 23.007 46.306 -41.197 1.00 53.75 193 SER A CA 1
ATOM 1492 C C . SER A 1 193 ? 24.487 46.728 -41.279 1.00 53.75 193 SER A C 1
ATOM 1494 O O . SER A 1 193 ? 24.968 47.030 -42.367 1.00 53.75 193 SER A O 1
ATOM 1496 N N . GLU A 1 194 ? 25.235 46.738 -40.176 1.00 56.78 194 GLU A N 1
ATOM 1497 C CA . GLU A 1 194 ? 26.670 47.105 -40.182 1.00 56.78 194 GLU A CA 1
ATOM 1498 C C . GLU A 1 194 ? 27.599 46.026 -39.611 1.00 56.78 194 GLU A C 1
ATOM 1500 O O . GLU A 1 194 ? 28.804 46.237 -39.485 1.00 56.78 194 GLU A O 1
ATOM 1505 N N . VAL A 1 195 ? 27.070 44.849 -39.279 1.00 52.88 195 VAL A N 1
ATOM 1506 C CA . VAL A 1 195 ? 27.846 43.827 -38.573 1.00 52.88 195 VAL A CA 1
ATOM 1507 C C . VAL A 1 195 ? 28.304 42.740 -39.533 1.00 52.88 195 VAL A C 1
ATOM 1509 O O . VAL A 1 195 ? 27.493 42.125 -40.223 1.00 52.88 195 VAL A O 1
ATOM 1512 N N . ASP A 1 196 ? 29.617 42.506 -39.554 1.00 54.66 196 ASP A N 1
ATOM 1513 C CA . ASP A 1 196 ? 30.257 41.460 -40.346 1.00 54.66 196 ASP A CA 1
ATOM 1514 C C . ASP A 1 196 ? 29.593 40.092 -40.057 1.00 54.66 196 ASP A C 1
ATOM 1516 O O . ASP A 1 196 ? 29.639 39.614 -38.915 1.00 54.66 196 ASP A O 1
ATOM 1520 N N . PRO A 1 197 ? 28.971 39.441 -41.061 1.00 49.88 197 PRO A N 1
ATOM 1521 C CA . PRO A 1 197 ? 28.277 38.167 -40.886 1.00 49.88 197 PRO A CA 1
ATOM 1522 C C . PRO A 1 197 ? 29.189 37.033 -40.395 1.00 49.88 197 PRO A C 1
ATOM 1524 O O . PRO A 1 197 ? 28.688 36.011 -39.939 1.00 49.88 197 PRO A O 1
ATOM 1527 N N . THR A 1 198 ? 30.515 37.205 -40.414 1.00 51.31 198 THR A N 1
ATOM 1528 C CA . THR A 1 198 ? 31.470 36.252 -39.826 1.00 51.31 198 THR A CA 1
ATOM 1529 C C . THR A 1 198 ? 31.479 36.225 -38.292 1.00 51.31 198 THR A C 1
ATOM 1531 O O . THR A 1 198 ? 32.024 35.281 -37.715 1.00 51.31 198 THR A O 1
ATOM 1534 N N . ILE A 1 199 ? 30.873 37.217 -37.626 1.00 50.72 199 ILE A N 1
ATOM 1535 C CA . ILE A 1 199 ? 30.725 37.280 -36.158 1.00 50.72 199 ILE A CA 1
ATOM 1536 C C . ILE A 1 199 ? 29.569 36.384 -35.677 1.00 50.72 199 ILE A C 1
ATOM 1538 O O . ILE A 1 199 ? 29.539 35.960 -34.519 1.00 50.72 199 ILE A O 1
ATOM 1542 N N . ILE A 1 200 ? 28.631 36.058 -36.567 1.00 55.72 200 ILE A N 1
ATOM 1543 C CA . ILE A 1 200 ? 27.574 35.084 -36.317 1.00 55.72 200 ILE A CA 1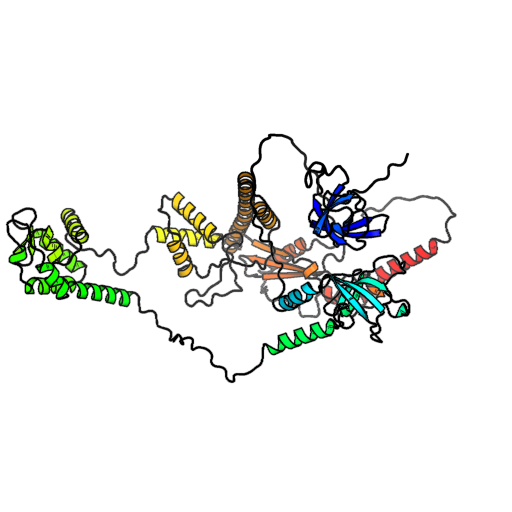
ATOM 1544 C C . ILE A 1 200 ? 28.178 33.702 -36.611 1.00 55.72 200 ILE A C 1
ATOM 1546 O O . ILE A 1 200 ? 28.682 33.462 -37.703 1.00 55.72 200 ILE A O 1
ATOM 1550 N N . ASP A 1 201 ? 28.206 32.826 -35.604 1.00 46.97 201 ASP A N 1
ATOM 1551 C CA . ASP A 1 201 ? 28.870 31.514 -35.643 1.00 46.97 201 ASP A CA 1
ATOM 1552 C C . ASP A 1 201 ? 28.616 30.757 -36.970 1.00 46.97 201 ASP A C 1
ATOM 1554 O O . ASP A 1 201 ? 27.479 30.691 -37.445 1.00 46.97 201 ASP A O 1
ATOM 1558 N N . ARG A 1 202 ? 29.677 30.191 -37.572 1.00 41.66 202 ARG A N 1
ATOM 1559 C CA . ARG A 1 202 ? 29.753 29.690 -38.972 1.00 41.66 202 ARG A CA 1
ATOM 1560 C C . ARG A 1 202 ? 28.831 28.503 -39.312 1.00 41.66 202 ARG A C 1
ATOM 1562 O O . ARG A 1 202 ? 28.924 27.958 -40.410 1.00 41.66 202 ARG A O 1
ATOM 1569 N N . ASP A 1 203 ? 27.954 28.104 -38.400 1.00 43.59 203 ASP A N 1
ATOM 1570 C CA . ASP A 1 203 ? 27.044 26.966 -38.542 1.00 43.59 203 ASP A CA 1
ATOM 1571 C C . ASP A 1 203 ? 25.641 27.364 -39.052 1.00 43.59 203 ASP A C 1
ATOM 1573 O O . ASP A 1 203 ? 24.739 26.528 -39.077 1.00 43.59 203 ASP A O 1
ATOM 1577 N N . LEU A 1 204 ? 25.427 28.614 -39.482 1.00 45.91 204 LEU A N 1
ATOM 1578 C CA . LEU A 1 204 ? 24.194 29.026 -40.163 1.00 45.91 204 LEU A CA 1
ATOM 1579 C C . LEU A 1 204 ? 24.342 28.846 -41.689 1.00 45.91 204 LEU A C 1
ATOM 1581 O O . LEU A 1 204 ? 25.167 29.528 -42.299 1.00 45.91 204 LEU A O 1
ATOM 1585 N N . PRO A 1 205 ? 23.575 27.938 -42.328 1.00 39.66 205 PRO A N 1
ATOM 1586 C CA . PRO A 1 205 ? 23.520 27.836 -43.786 1.00 39.66 205 PRO A CA 1
ATOM 1587 C C . PRO A 1 205 ? 23.180 29.186 -44.440 1.00 39.66 205 PRO A C 1
ATOM 1589 O O . PRO A 1 205 ? 22.524 30.024 -43.832 1.00 39.66 205 PRO A O 1
ATOM 1592 N N . ASN A 1 206 ? 23.595 29.395 -45.692 1.00 40.22 206 ASN A N 1
ATOM 1593 C CA . ASN A 1 206 ? 23.226 30.577 -46.481 1.00 40.22 206 ASN A CA 1
ATOM 1594 C C . ASN A 1 206 ? 21.692 30.753 -46.515 1.00 40.22 206 ASN A C 1
ATOM 1596 O O . ASN A 1 206 ? 21.009 29.918 -47.110 1.00 40.22 206 ASN A O 1
ATOM 1600 N N . PHE A 1 207 ? 21.157 31.823 -45.916 1.00 47.06 207 PHE A N 1
ATOM 1601 C CA . PHE A 1 207 ? 19.713 32.088 -45.847 1.00 47.06 207 PHE A CA 1
ATOM 1602 C C . PHE A 1 207 ? 19.329 33.474 -46.374 1.00 47.06 207 PHE A C 1
ATOM 1604 O O . PHE A 1 207 ? 20.125 34.413 -46.360 1.00 47.06 207 PHE A O 1
ATOM 1611 N N . HIS A 1 208 ? 18.092 33.563 -46.873 1.00 48.94 208 HIS A N 1
ATOM 1612 C CA . HIS A 1 208 ? 17.497 34.765 -47.451 1.00 48.94 208 HIS A CA 1
ATOM 1613 C C . HIS A 1 208 ? 17.149 35.771 -46.336 1.00 48.94 208 HIS A C 1
ATOM 1615 O O . HIS A 1 208 ? 16.640 35.351 -45.297 1.00 48.94 208 HIS A O 1
ATOM 1621 N N . PRO A 1 209 ? 17.360 37.085 -46.531 1.00 51.97 209 PRO A N 1
ATOM 1622 C CA . PRO A 1 209 ? 17.128 38.119 -45.511 1.00 51.97 209 PRO A CA 1
ATOM 1623 C C . PRO A 1 209 ? 15.678 38.264 -45.004 1.00 51.97 209 PRO A C 1
ATOM 1625 O O . PRO A 1 209 ? 15.445 39.056 -44.096 1.00 51.97 209 PRO A O 1
ATOM 1628 N N . ASP A 1 210 ? 14.720 37.502 -45.542 1.00 51.91 210 ASP A N 1
ATOM 1629 C CA . ASP A 1 210 ? 13.288 37.619 -45.226 1.00 51.91 210 ASP A CA 1
ATOM 1630 C C . ASP A 1 210 ? 12.732 36.468 -44.365 1.00 51.91 210 ASP A C 1
ATOM 1632 O O . ASP A 1 210 ? 11.560 36.504 -43.978 1.00 51.91 210 ASP A O 1
ATOM 1636 N N . ASP A 1 211 ? 13.542 35.451 -44.047 1.00 51.97 211 ASP A N 1
ATOM 1637 C CA . ASP A 1 211 ? 13.095 34.318 -43.233 1.00 51.97 211 ASP A CA 1
ATOM 1638 C C . ASP A 1 211 ? 13.329 34.574 -41.731 1.00 51.97 211 ASP A C 1
ATOM 1640 O O . ASP A 1 211 ? 14.432 34.954 -41.332 1.00 51.97 211 ASP A O 1
ATOM 1644 N N . PRO A 1 212 ? 12.332 34.338 -40.855 1.00 59.81 212 PRO A N 1
ATOM 1645 C CA . PRO A 1 212 ? 12.504 34.472 -39.411 1.00 59.81 212 PRO A CA 1
ATOM 1646 C C . PRO A 1 212 ? 13.552 33.482 -38.879 1.00 59.81 212 PRO A C 1
ATOM 1648 O O . PRO A 1 212 ? 13.349 32.265 -38.900 1.00 59.81 212 PRO A O 1
ATOM 1651 N N . ILE A 1 213 ? 14.665 34.003 -38.355 1.00 73.69 213 ILE A N 1
ATOM 1652 C CA . ILE A 1 213 ? 15.801 33.197 -37.890 1.00 73.69 213 ILE A CA 1
ATOM 1653 C C . ILE A 1 213 ? 15.677 32.956 -36.386 1.00 73.69 213 ILE A C 1
ATOM 1655 O O . ILE A 1 213 ? 15.733 33.892 -35.591 1.00 73.69 213 ILE A O 1
ATOM 1659 N N . ILE A 1 214 ? 15.556 31.695 -35.961 1.00 76.88 214 ILE A N 1
ATOM 1660 C CA . ILE A 1 214 ? 15.744 31.343 -34.547 1.00 76.88 214 ILE A CA 1
ATOM 1661 C C . ILE A 1 214 ? 17.230 31.076 -34.326 1.00 76.88 214 ILE A C 1
ATOM 1663 O O . ILE A 1 214 ? 17.768 30.087 -34.821 1.00 76.88 214 ILE A O 1
ATOM 1667 N N . VAL A 1 215 ? 17.884 31.930 -33.546 1.00 81.62 215 VAL A N 1
ATOM 1668 C CA . VAL A 1 215 ? 19.300 31.802 -33.193 1.00 81.62 215 VAL A CA 1
ATOM 1669 C C . VAL A 1 215 ? 19.471 31.416 -31.731 1.00 81.62 215 VAL A C 1
ATOM 1671 O O . VAL A 1 215 ? 18.673 31.764 -30.860 1.00 81.62 215 VAL A O 1
ATOM 1674 N N . ARG A 1 216 ? 20.546 30.692 -31.437 1.00 84.88 216 ARG A N 1
ATOM 1675 C CA . ARG A 1 216 ? 20.998 30.452 -30.067 1.00 84.88 216 ARG A CA 1
ATOM 1676 C C . ARG A 1 216 ? 21.938 31.589 -29.679 1.00 84.88 216 ARG A C 1
ATOM 1678 O O . ARG A 1 216 ? 23.000 31.713 -30.276 1.00 84.88 216 ARG A O 1
ATOM 1685 N N . TRP A 1 217 ? 21.585 32.378 -28.665 1.00 90.38 217 TRP A N 1
ATOM 1686 C CA . TRP A 1 217 ? 22.387 33.535 -28.251 1.00 90.38 217 TRP A CA 1
ATOM 1687 C C . TRP A 1 217 ? 22.767 33.483 -26.766 1.00 90.38 217 TRP A C 1
ATOM 1689 O O . TRP A 1 217 ? 21.925 33.094 -25.948 1.00 90.38 217 TRP A O 1
ATOM 1699 N N . PRO A 1 218 ? 24.003 33.848 -26.370 1.00 89.69 218 PRO A N 1
ATOM 1700 C CA . PRO A 1 218 ? 24.394 33.826 -24.965 1.00 89.69 218 PRO A CA 1
ATOM 1701 C C . PRO A 1 218 ? 23.597 34.852 -24.145 1.00 89.69 218 PRO A C 1
ATOM 1703 O O . PRO A 1 218 ? 23.504 36.019 -24.524 1.00 89.69 218 PRO A O 1
ATOM 1706 N N . ILE A 1 219 ? 23.085 34.461 -22.973 1.00 90.75 219 ILE A N 1
ATOM 1707 C CA . ILE A 1 219 ? 22.244 35.337 -22.129 1.00 90.75 219 ILE A CA 1
ATOM 1708 C C . ILE A 1 219 ? 22.986 36.586 -21.634 1.00 90.75 219 ILE A C 1
ATOM 1710 O O . ILE A 1 219 ? 22.368 37.609 -21.354 1.00 90.75 219 ILE A O 1
ATOM 1714 N N . LEU A 1 220 ? 24.318 36.520 -21.536 1.00 90.56 220 LEU A N 1
ATOM 1715 C CA . LEU A 1 220 ? 25.174 37.653 -21.168 1.00 90.56 220 LEU A CA 1
ATOM 1716 C C . LEU A 1 220 ? 25.218 38.742 -22.249 1.00 90.56 220 LEU A C 1
ATOM 1718 O O . LEU A 1 220 ? 25.579 39.873 -21.946 1.00 90.56 220 LEU A O 1
ATOM 1722 N N . HIS A 1 221 ? 24.805 38.418 -23.473 1.00 92.19 221 HIS A N 1
ATOM 1723 C CA . HIS A 1 221 ? 24.782 39.323 -24.619 1.00 92.19 221 HIS A CA 1
ATOM 1724 C C . HIS A 1 221 ? 23.351 39.596 -25.105 1.00 92.19 221 HIS A C 1
ATOM 1726 O O . HIS A 1 221 ? 23.148 39.972 -26.255 1.00 92.19 221 HIS A O 1
ATOM 1732 N N . LEU A 1 222 ? 22.353 39.416 -24.234 1.00 93.56 222 LEU A N 1
ATOM 1733 C CA . LEU A 1 222 ? 20.968 39.811 -24.489 1.00 93.56 222 LEU A CA 1
ATOM 1734 C C . LEU A 1 222 ? 20.605 41.006 -23.620 1.00 93.56 222 LEU A C 1
ATOM 1736 O O . LEU A 1 222 ? 20.633 40.920 -22.389 1.00 93.56 222 LEU A O 1
ATOM 1740 N N . ARG A 1 223 ? 20.253 42.119 -24.260 1.00 95.06 223 ARG A N 1
ATOM 1741 C CA . ARG A 1 223 ? 19.771 43.334 -23.606 1.00 95.06 223 ARG A CA 1
ATOM 1742 C C . ARG A 1 223 ? 18.256 43.407 -23.745 1.00 95.06 223 ARG A C 1
ATOM 1744 O O . ARG A 1 223 ? 17.759 43.380 -24.856 1.00 95.06 223 ARG A O 1
ATOM 1751 N N . ILE A 1 224 ? 17.519 43.499 -22.645 1.00 94.19 224 ILE A N 1
ATOM 1752 C CA . ILE A 1 224 ? 16.058 43.636 -22.674 1.00 94.19 224 ILE A CA 1
ATOM 1753 C C . ILE A 1 224 ? 15.705 44.995 -23.288 1.00 94.19 224 ILE A C 1
ATOM 1755 O O . ILE A 1 224 ? 16.153 46.026 -22.784 1.00 94.19 224 ILE A O 1
ATOM 1759 N N . ALA A 1 225 ? 14.895 44.999 -24.346 1.00 90.69 225 ALA A N 1
ATOM 1760 C CA . ALA A 1 225 ? 14.585 46.208 -25.111 1.00 90.69 225 ALA A CA 1
ATOM 1761 C C . ALA A 1 225 ? 13.884 47.279 -24.254 1.00 90.69 225 ALA A C 1
ATOM 1763 O O . ALA A 1 225 ? 14.196 48.462 -24.347 1.00 90.69 225 ALA A O 1
ATOM 1764 N N . SER A 1 226 ? 12.994 46.860 -23.349 1.00 87.81 226 SER A N 1
ATOM 1765 C CA . SER A 1 226 ? 12.161 47.774 -22.556 1.00 87.81 226 SER A CA 1
ATOM 1766 C C . SER A 1 226 ? 12.903 48.560 -21.472 1.00 87.81 226 SER A C 1
ATOM 1768 O O . SER A 1 226 ? 12.453 49.637 -21.088 1.00 87.81 226 SER A O 1
ATOM 1770 N N . ASN A 1 227 ? 14.012 48.039 -20.940 1.00 91.38 227 ASN A N 1
ATOM 1771 C CA . ASN A 1 227 ? 14.710 48.658 -19.805 1.00 91.38 227 ASN A CA 1
ATOM 1772 C C . ASN A 1 227 ? 16.240 48.681 -19.935 1.00 91.38 227 ASN A C 1
ATOM 1774 O O . ASN A 1 227 ? 16.924 49.133 -19.018 1.00 91.38 227 ASN A O 1
ATOM 1778 N N . GLY A 1 228 ? 16.791 48.176 -21.040 1.00 93.00 228 GLY A N 1
ATOM 1779 C CA . GLY A 1 228 ? 18.228 48.137 -21.294 1.00 93.00 228 GLY A CA 1
ATOM 1780 C C . GLY A 1 228 ? 19.018 47.183 -20.391 1.00 93.00 228 GLY A C 1
ATOM 1781 O O . GLY A 1 228 ? 20.247 47.160 -20.469 1.00 93.00 228 GLY A O 1
ATOM 1782 N N . ALA A 1 229 ? 18.364 46.391 -19.536 1.00 92.56 229 ALA A N 1
ATOM 1783 C CA . ALA A 1 229 ? 19.049 45.481 -18.628 1.00 92.56 229 ALA A CA 1
ATOM 1784 C C . ALA A 1 229 ? 19.637 44.285 -19.387 1.00 92.56 229 ALA A C 1
ATOM 1786 O O . ALA A 1 229 ? 18.985 43.688 -20.242 1.00 92.56 229 ALA A O 1
ATOM 1787 N N . ILE A 1 230 ? 20.863 43.894 -19.041 1.00 92.88 230 ILE A N 1
ATOM 1788 C CA . ILE A 1 230 ? 21.489 42.689 -19.593 1.00 92.88 230 ILE A CA 1
ATOM 1789 C C . ILE A 1 230 ? 20.946 41.464 -18.852 1.00 92.88 230 ILE A C 1
ATOM 1791 O O . ILE A 1 230 ? 21.074 41.356 -17.628 1.00 92.88 230 ILE A O 1
ATOM 1795 N N . LEU A 1 231 ? 20.373 40.518 -19.593 1.00 88.38 231 LEU A N 1
ATOM 1796 C CA . LEU A 1 231 ? 19.696 39.340 -19.051 1.00 88.38 231 LEU A CA 1
ATOM 1797 C C . LEU A 1 231 ? 20.634 38.477 -18.194 1.00 88.38 231 LEU A C 1
ATOM 1799 O O . LEU A 1 231 ? 20.243 37.987 -17.136 1.00 88.38 231 LEU A O 1
ATOM 1803 N N . GLY A 1 232 ? 21.900 38.351 -18.594 1.00 87.50 232 GLY A N 1
ATOM 1804 C CA . GLY A 1 232 ? 22.916 37.641 -17.820 1.00 87.50 232 GLY A CA 1
ATOM 1805 C C . GLY A 1 232 ? 23.285 38.307 -16.485 1.00 87.50 232 GLY A C 1
ATOM 1806 O O . GLY A 1 232 ? 23.641 37.601 -15.545 1.00 87.50 232 GLY A O 1
ATOM 1807 N N . ASN A 1 233 ? 23.137 39.630 -16.345 1.00 88.50 233 ASN A N 1
ATOM 1808 C CA . ASN A 1 233 ? 23.339 40.311 -15.057 1.00 88.50 233 ASN A CA 1
ATOM 1809 C C . ASN A 1 233 ? 22.170 40.050 -14.107 1.00 88.50 233 ASN A C 1
ATOM 1811 O O . ASN A 1 233 ? 22.384 39.816 -12.919 1.00 88.50 233 ASN A O 1
ATOM 1815 N N . LEU A 1 234 ? 20.942 40.026 -14.636 1.00 83.56 234 LEU A N 1
ATOM 1816 C CA . LEU A 1 234 ? 19.768 39.601 -13.872 1.00 83.56 234 LEU A CA 1
ATOM 1817 C C . LEU A 1 234 ? 19.936 38.151 -13.411 1.00 83.56 234 LEU A C 1
ATOM 1819 O O . LEU A 1 234 ? 19.702 37.848 -12.246 1.00 83.56 234 LEU A O 1
ATOM 1823 N N . TYR A 1 235 ? 20.414 37.277 -14.297 1.00 81.88 235 TYR A N 1
ATOM 1824 C CA . TYR A 1 235 ? 20.694 35.881 -13.978 1.00 81.88 235 TYR A CA 1
ATOM 1825 C C . TYR A 1 235 ? 21.724 35.729 -12.841 1.00 81.88 235 TYR A C 1
ATOM 1827 O O . TYR A 1 235 ? 21.435 35.047 -11.860 1.00 81.88 235 TYR A O 1
ATOM 1835 N N . LYS A 1 236 ? 22.863 36.435 -12.904 1.00 82.62 236 LYS A N 1
ATOM 1836 C CA . LYS A 1 236 ? 23.878 36.429 -11.831 1.00 82.62 236 LYS A CA 1
ATOM 1837 C C . LYS A 1 236 ? 23.351 36.982 -10.505 1.00 82.62 236 LYS A C 1
ATOM 1839 O O . LYS A 1 236 ? 23.576 36.380 -9.464 1.00 82.62 236 LYS A O 1
ATOM 1844 N N . ALA A 1 237 ? 22.587 38.076 -10.533 1.00 81.44 237 ALA A N 1
ATOM 1845 C CA . ALA A 1 237 ? 21.989 38.641 -9.321 1.00 81.44 237 ALA A CA 1
ATOM 1846 C C . ALA A 1 237 ? 21.031 37.655 -8.626 1.00 81.44 237 ALA A C 1
ATOM 1848 O O . ALA A 1 237 ? 20.953 37.626 -7.397 1.00 81.44 237 ALA A O 1
ATOM 1849 N N . PHE A 1 238 ? 20.326 36.819 -9.397 1.00 76.50 238 PHE A N 1
ATOM 1850 C CA . PHE A 1 238 ? 19.504 35.734 -8.858 1.00 76.50 238 PHE A CA 1
ATOM 1851 C C . PHE A 1 238 ? 20.343 34.590 -8.263 1.00 76.50 238 PHE A C 1
ATOM 1853 O O . PHE A 1 238 ? 19.993 34.097 -7.189 1.00 76.50 238 PHE A O 1
ATOM 1860 N N . GLU A 1 239 ? 21.443 34.185 -8.907 1.00 76.19 239 GLU A N 1
ATOM 1861 C CA . GLU A 1 239 ? 22.371 33.176 -8.361 1.00 76.19 239 GLU A CA 1
ATOM 1862 C C . GLU A 1 239 ? 23.010 33.644 -7.042 1.00 76.19 239 GLU A C 1
ATOM 1864 O O . GLU A 1 239 ? 23.035 32.895 -6.059 1.00 76.19 239 GLU A O 1
ATOM 1869 N N . ASP A 1 240 ? 23.423 34.911 -6.980 1.00 77.50 240 ASP A N 1
ATOM 1870 C CA . ASP A 1 240 ? 24.015 35.535 -5.793 1.00 77.50 240 ASP A CA 1
ATOM 1871 C C . ASP A 1 240 ? 23.001 35.699 -4.647 1.00 77.50 240 ASP A C 1
ATOM 1873 O O . ASP A 1 240 ? 23.350 35.598 -3.468 1.00 77.50 240 ASP A O 1
ATOM 1877 N N . ALA A 1 241 ? 21.725 35.944 -4.965 1.00 71.50 241 ALA A N 1
ATOM 1878 C CA . ALA A 1 241 ? 20.652 36.016 -3.973 1.00 71.50 241 ALA A CA 1
ATOM 1879 C C . ALA A 1 241 ? 20.279 34.629 -3.421 1.00 71.50 241 ALA A C 1
ATOM 1881 O O . ALA A 1 241 ? 19.985 34.495 -2.232 1.00 71.50 241 ALA A O 1
ATOM 1882 N N . GLY A 1 242 ? 20.325 33.589 -4.261 1.00 62.12 242 GLY A N 1
ATOM 1883 C CA . GLY A 1 242 ? 20.071 32.203 -3.859 1.00 62.12 242 GLY A CA 1
ATOM 1884 C C . GLY A 1 242 ? 21.161 31.622 -2.953 1.00 62.12 242 GLY A C 1
ATOM 1885 O O . GLY A 1 242 ? 20.857 30.858 -2.038 1.00 62.12 242 GLY A O 1
ATOM 1886 N N . THR A 1 243 ? 22.418 32.027 -3.144 1.00 55.59 243 THR A N 1
ATOM 1887 C CA . THR A 1 243 ? 23.558 31.572 -2.327 1.00 55.59 243 THR A CA 1
ATOM 1888 C C . THR A 1 243 ? 23.656 32.275 -0.970 1.00 55.59 243 THR A C 1
ATOM 1890 O O . THR A 1 243 ? 24.052 31.644 0.011 1.00 55.59 243 THR A O 1
ATOM 1893 N N . ARG A 1 244 ? 23.206 33.533 -0.842 1.00 51.44 244 ARG A N 1
ATOM 1894 C CA . ARG A 1 244 ? 23.166 34.250 0.454 1.00 51.44 244 ARG A CA 1
ATOM 1895 C C . ARG A 1 244 ? 22.098 33.740 1.432 1.00 51.44 244 ARG A C 1
ATOM 1897 O O . ARG A 1 244 ? 22.138 34.090 2.605 1.00 51.44 244 ARG A O 1
ATOM 1904 N N . GLY A 1 245 ? 21.182 32.875 0.996 1.00 46.19 245 GLY A N 1
ATOM 1905 C CA . GLY A 1 245 ? 20.155 32.263 1.849 1.00 46.19 245 GLY A CA 1
ATOM 1906 C C . GLY A 1 245 ? 20.627 31.105 2.742 1.00 46.19 245 GLY A C 1
ATOM 1907 O O . GLY A 1 245 ? 19.802 30.542 3.459 1.00 46.19 245 GLY A O 1
ATOM 1908 N N . ALA A 1 246 ? 21.911 30.723 2.705 1.00 43.38 246 ALA A N 1
ATOM 1909 C CA . ALA A 1 246 ? 22.411 29.536 3.411 1.00 43.38 246 ALA A CA 1
ATOM 1910 C C . ALA A 1 246 ? 23.506 29.792 4.467 1.00 43.38 246 ALA A C 1
ATOM 1912 O O . ALA A 1 246 ? 23.857 28.855 5.182 1.00 43.38 246 ALA A O 1
ATOM 1913 N N . GLN A 1 247 ? 24.036 31.012 4.618 1.00 45.09 247 GLN A N 1
ATOM 1914 C CA . GLN A 1 247 ? 25.099 31.301 5.595 1.00 45.09 247 GLN A CA 1
ATOM 1915 C C . GLN A 1 247 ? 25.065 32.748 6.119 1.00 45.09 247 GLN A C 1
ATOM 1917 O O . GLN A 1 247 ? 25.772 33.597 5.601 1.00 45.09 247 GLN A O 1
ATOM 1922 N N . THR A 1 248 ? 24.286 32.996 7.175 1.00 35.31 248 THR A N 1
ATOM 1923 C CA . THR A 1 248 ? 24.493 34.011 8.241 1.00 35.31 248 THR A CA 1
ATOM 1924 C C . THR A 1 248 ? 23.530 33.605 9.369 1.00 35.31 248 THR A C 1
ATOM 1926 O O . THR A 1 248 ? 22.343 33.441 9.106 1.00 35.31 248 THR A O 1
ATOM 1929 N N . GLY A 1 249 ? 23.963 33.224 10.572 1.00 36.22 249 GLY A N 1
ATOM 1930 C CA . GLY A 1 249 ? 24.621 34.098 11.540 1.00 36.22 249 GLY A CA 1
ATOM 1931 C C . GLY A 1 249 ? 23.542 34.684 12.458 1.00 36.22 249 GLY A C 1
ATOM 1932 O O . GLY A 1 249 ? 22.866 35.624 12.057 1.00 36.22 249 GLY A O 1
ATOM 1933 N N . ASP A 1 250 ? 23.343 34.067 13.629 1.00 44.97 250 ASP A N 1
ATOM 1934 C CA . ASP A 1 250 ? 22.643 34.661 14.778 1.00 44.97 250 ASP A CA 1
ATOM 1935 C C . ASP A 1 250 ? 23.215 36.062 15.026 1.00 44.97 250 ASP A C 1
ATOM 1937 O O . ASP A 1 250 ? 24.400 36.129 15.315 1.00 44.97 250 ASP A O 1
ATOM 1941 N N . GLU A 1 251 ? 22.413 37.128 14.911 1.00 42.88 251 GLU A N 1
ATOM 1942 C CA . GLU A 1 251 ? 22.322 38.240 15.878 1.00 42.88 251 GLU A CA 1
ATOM 1943 C C . GLU A 1 251 ? 21.006 39.029 15.658 1.00 42.88 251 GLU A C 1
ATOM 1945 O O . GLU A 1 251 ? 20.650 39.423 14.548 1.00 42.88 251 GLU A O 1
ATOM 1950 N N . ASP A 1 252 ? 20.268 39.191 16.760 1.00 51.00 252 ASP A N 1
ATOM 1951 C CA . ASP A 1 252 ? 19.261 40.206 17.102 1.00 51.00 252 ASP A CA 1
ATOM 1952 C C . ASP A 1 252 ? 18.160 40.635 16.105 1.00 51.00 252 ASP A C 1
ATOM 1954 O O . ASP A 1 252 ? 18.199 41.691 15.478 1.00 51.00 252 ASP A O 1
ATOM 1958 N N . MET A 1 253 ? 17.021 39.925 16.167 1.00 31.00 253 MET A N 1
ATOM 1959 C CA . MET A 1 253 ? 15.695 40.569 16.222 1.00 31.00 253 MET A CA 1
ATOM 1960 C C . MET A 1 253 ? 14.650 39.691 16.949 1.00 31.00 253 MET A C 1
ATOM 1962 O O . MET A 1 253 ? 14.675 38.462 16.845 1.00 31.00 253 MET A O 1
ATOM 1966 N N . PRO A 1 254 ? 13.694 40.285 17.694 1.00 40.19 254 PRO A N 1
ATOM 1967 C CA . PRO A 1 254 ? 12.893 39.583 18.694 1.00 40.19 254 PRO A CA 1
ATOM 1968 C C . PRO A 1 254 ? 11.785 38.729 18.063 1.00 40.19 254 PRO A C 1
ATOM 1970 O O . PRO A 1 254 ? 10.677 39.189 17.773 1.00 40.19 254 PRO A O 1
ATOM 1973 N N . VAL A 1 255 ? 12.052 37.432 17.907 1.00 37.38 255 VAL A N 1
ATOM 1974 C CA . VAL A 1 255 ? 11.041 36.446 17.514 1.00 37.38 255 VAL A CA 1
ATOM 1975 C C . VAL A 1 255 ? 10.150 36.107 18.711 1.00 37.38 255 VAL A C 1
ATOM 1977 O O . VAL A 1 255 ? 10.599 35.668 19.771 1.00 37.38 255 VAL A O 1
ATOM 1980 N N . LYS A 1 256 ? 8.839 36.282 18.520 1.00 42.31 256 LYS A N 1
ATOM 1981 C CA . LYS A 1 256 ? 7.773 35.884 19.451 1.00 42.31 256 LYS A CA 1
ATOM 1982 C C . LYS A 1 256 ? 7.999 34.450 19.954 1.00 42.31 256 LYS A C 1
ATOM 1984 O O . LYS A 1 256 ? 7.952 33.502 19.171 1.00 42.31 256 LYS A O 1
ATOM 1989 N N . LYS A 1 257 ? 8.198 34.302 21.272 1.00 36.34 257 LYS A N 1
ATOM 1990 C CA . LYS A 1 257 ? 8.411 33.031 21.988 1.00 36.34 257 LYS A CA 1
ATOM 1991 C C . LYS A 1 257 ? 7.362 31.979 21.600 1.00 36.34 257 LYS A C 1
ATOM 1993 O O . LYS A 1 257 ? 6.269 31.936 22.168 1.00 36.34 257 LYS A O 1
ATOM 1998 N N . LYS A 1 258 ? 7.705 31.073 20.681 1.00 41.50 258 LYS A N 1
ATOM 1999 C CA . LYS A 1 258 ? 7.035 29.772 20.588 1.00 41.50 258 LYS A CA 1
ATOM 2000 C C . LYS A 1 258 ? 7.442 28.982 21.826 1.00 41.50 258 LYS A C 1
ATOM 2002 O O . LYS A 1 258 ? 8.625 28.777 22.074 1.00 41.50 258 LYS A O 1
ATOM 2007 N N . ARG A 1 259 ? 6.452 28.596 22.636 1.00 38.84 259 ARG A N 1
ATOM 2008 C CA . ARG A 1 259 ? 6.652 27.777 23.838 1.00 38.84 259 ARG A CA 1
ATOM 2009 C C . ARG A 1 259 ? 7.477 26.542 23.474 1.00 38.84 259 ARG A C 1
ATOM 2011 O O . ARG A 1 259 ? 7.040 25.743 22.649 1.00 38.84 259 ARG A O 1
ATOM 2018 N N . ALA A 1 260 ? 8.641 26.401 24.102 1.00 35.91 260 ALA A N 1
ATOM 2019 C CA . ALA A 1 260 ? 9.447 25.194 24.035 1.00 35.91 260 ALA A CA 1
ATOM 2020 C C . ALA A 1 260 ? 8.602 24.016 24.537 1.00 35.91 260 ALA A C 1
ATOM 2022 O O . ALA A 1 260 ? 8.198 23.961 25.701 1.00 35.91 260 ALA A O 1
ATOM 2023 N N . TYR A 1 261 ? 8.274 23.095 23.635 1.00 40.16 261 TYR A N 1
ATOM 2024 C CA . TYR A 1 261 ? 7.664 21.832 24.009 1.00 40.16 261 TYR A CA 1
ATOM 2025 C C . TYR A 1 261 ? 8.793 20.957 24.551 1.00 40.16 261 TYR A C 1
ATOM 2027 O O . TYR A 1 261 ? 9.598 20.442 23.781 1.00 40.16 261 TYR A O 1
ATOM 2035 N N . ASN A 1 262 ? 8.881 20.835 25.878 1.00 39.91 262 ASN A N 1
ATOM 2036 C CA . ASN A 1 262 ? 9.801 19.912 26.540 1.00 39.91 262 ASN A CA 1
ATOM 2037 C C . ASN A 1 262 ? 9.480 18.479 26.092 1.00 39.91 262 ASN A C 1
ATOM 2039 O O . ASN A 1 262 ? 8.614 17.809 26.655 1.00 39.91 262 ASN A O 1
ATOM 2043 N N . SER A 1 263 ? 10.192 18.005 25.074 1.00 41.56 263 SER A N 1
ATOM 2044 C CA . SER A 1 263 ? 10.174 16.636 24.562 1.00 41.56 263 SER A CA 1
ATOM 2045 C C . SER A 1 263 ? 11.059 15.715 25.405 1.00 41.56 263 SER A C 1
ATOM 2047 O O . SER A 1 263 ? 11.718 14.813 24.886 1.00 41.56 263 SER A O 1
ATOM 2049 N N . ALA A 1 264 ? 11.044 15.888 26.731 1.00 43.09 264 ALA A N 1
ATOM 2050 C CA . ALA A 1 264 ? 11.487 14.825 27.616 1.00 43.09 264 ALA A CA 1
ATOM 2051 C C . ALA A 1 264 ? 10.619 13.607 27.282 1.00 43.09 264 ALA A C 1
ATOM 2053 O O . ALA A 1 264 ? 9.393 13.670 27.418 1.00 43.09 264 ALA A O 1
ATOM 2054 N N . LYS A 1 265 ? 11.247 12.549 26.753 1.00 44.91 265 LYS A N 1
ATOM 2055 C CA . LYS A 1 265 ? 10.618 11.280 26.376 1.00 44.91 265 LYS A CA 1
ATOM 2056 C C . LYS A 1 265 ? 9.803 10.771 27.565 1.00 44.91 265 LYS A C 1
ATOM 2058 O O . LYS A 1 265 ? 10.319 10.067 28.425 1.00 44.91 265 LYS A O 1
ATOM 2063 N N . ARG A 1 266 ? 8.524 11.149 27.639 1.00 48.28 266 ARG A N 1
ATOM 2064 C CA . ARG A 1 266 ? 7.582 10.585 28.601 1.00 48.28 266 ARG A CA 1
ATOM 2065 C C . ARG A 1 266 ? 7.418 9.132 28.202 1.00 48.28 266 ARG A C 1
ATOM 2067 O O . ARG A 1 266 ? 6.712 8.834 27.239 1.00 48.28 266 ARG A O 1
ATOM 2074 N N . THR A 1 267 ? 8.092 8.246 28.925 1.00 51.72 267 THR A N 1
ATOM 2075 C CA . THR A 1 267 ? 7.819 6.813 28.929 1.00 51.72 267 THR A CA 1
ATOM 2076 C C . THR A 1 267 ? 6.311 6.674 29.064 1.00 51.72 267 THR A C 1
ATOM 2078 O O . THR A 1 267 ? 5.729 7.132 30.052 1.00 51.72 267 THR A O 1
ATOM 2081 N N . LYS A 1 268 ? 5.647 6.169 28.015 1.00 49.66 268 LYS A N 1
ATOM 2082 C CA . LYS A 1 268 ? 4.195 5.990 28.047 1.00 49.66 268 LYS A CA 1
ATOM 2083 C C . LYS A 1 268 ? 3.908 5.113 29.266 1.00 49.66 268 LYS A C 1
ATOM 2085 O O . LYS A 1 268 ? 4.457 4.014 29.331 1.00 49.66 268 LYS A O 1
ATOM 2090 N N . PRO A 1 269 ? 3.133 5.596 30.251 1.00 55.19 269 PRO A N 1
ATOM 2091 C CA . PRO A 1 269 ? 2.873 4.813 31.444 1.00 55.19 269 PRO A CA 1
ATOM 2092 C C . PRO A 1 269 ? 2.250 3.486 31.019 1.00 55.19 269 PRO A C 1
ATOM 2094 O O . PRO A 1 269 ? 1.394 3.465 30.129 1.00 55.19 269 PRO A O 1
ATOM 2097 N N . ASN A 1 270 ? 2.722 2.396 31.628 1.00 72.00 270 ASN A N 1
ATOM 2098 C CA . ASN A 1 270 ? 2.225 1.050 31.376 1.00 72.00 270 ASN A CA 1
ATOM 2099 C C . ASN A 1 270 ? 0.682 1.076 31.388 1.00 72.00 270 ASN A C 1
ATOM 2101 O O . ASN A 1 270 ? 0.070 1.640 32.303 1.00 72.00 270 ASN A O 1
ATOM 2105 N N . LEU A 1 271 ? 0.062 0.520 30.340 1.00 65.44 271 LEU A N 1
ATOM 2106 C CA . LEU A 1 271 ? -1.392 0.499 30.151 1.00 65.44 271 LEU A CA 1
ATOM 2107 C C . LEU A 1 271 ? -2.112 -0.048 31.391 1.00 65.44 271 LEU A C 1
ATOM 2109 O O . LEU A 1 271 ? -3.176 0.448 31.758 1.00 65.44 271 LEU A O 1
ATOM 2113 N N . GLU A 1 272 ? -1.494 -1.010 32.067 1.00 64.56 272 GLU A N 1
ATOM 2114 C CA . GLU A 1 272 ? -1.994 -1.620 33.291 1.00 64.56 272 GLU A CA 1
ATOM 2115 C C . GLU A 1 272 ? -2.040 -0.623 34.456 1.00 64.56 272 GLU A C 1
ATOM 2117 O O . GLU A 1 272 ? -3.061 -0.498 35.128 1.00 64.56 272 GLU A O 1
ATOM 2122 N N . VAL A 1 273 ? -1.009 0.213 34.613 1.00 72.62 273 VAL A N 1
ATOM 2123 C CA . VAL A 1 273 ? -0.964 1.282 35.628 1.00 72.62 273 VAL A CA 1
ATOM 2124 C C . VAL A 1 273 ? -2.018 2.357 35.350 1.00 72.62 273 VAL A C 1
ATOM 2126 O O . VAL A 1 273 ? -2.658 2.862 36.277 1.00 72.62 273 VAL A O 1
ATOM 2129 N N . LEU A 1 274 ? -2.242 2.709 34.079 1.00 71.88 274 LEU A N 1
ATOM 2130 C CA . LEU A 1 274 ? -3.298 3.651 33.694 1.00 71.88 274 LEU A CA 1
ATOM 2131 C C . LEU A 1 274 ? -4.701 3.094 33.966 1.00 71.88 274 LEU A C 1
ATOM 2133 O O . LEU A 1 274 ? -5.565 3.830 34.450 1.00 71.88 274 LEU A O 1
ATOM 2137 N N . LEU A 1 275 ? -4.933 1.814 33.668 1.00 67.75 275 LEU A N 1
ATOM 2138 C CA . LEU A 1 275 ? -6.194 1.134 33.962 1.00 67.75 275 LEU A CA 1
ATOM 2139 C C . LEU A 1 275 ? -6.433 1.055 35.472 1.00 67.75 275 LEU A C 1
ATOM 2141 O O . LEU A 1 275 ? -7.520 1.419 35.923 1.00 67.75 275 LEU A O 1
ATOM 2145 N N . GLN A 1 276 ? -5.410 0.704 36.253 1.00 71.75 276 GLN A N 1
ATOM 2146 C CA . GLN A 1 276 ? -5.484 0.660 37.713 1.00 71.75 276 GLN A CA 1
ATOM 2147 C C . GLN A 1 276 ? -5.799 2.041 38.301 1.00 71.75 276 GLN A C 1
ATOM 2149 O O . GLN A 1 276 ? -6.678 2.169 39.152 1.00 71.75 276 GLN A O 1
ATOM 2154 N N . ARG A 1 277 ? -5.164 3.110 37.795 1.00 76.00 277 ARG A N 1
ATOM 2155 C CA . ARG A 1 277 ? -5.473 4.494 38.199 1.00 76.00 277 ARG A CA 1
ATOM 2156 C C . ARG A 1 277 ? -6.903 4.900 37.860 1.00 76.00 277 ARG A C 1
ATOM 2158 O O . ARG A 1 277 ? -7.559 5.497 38.707 1.00 76.00 277 ARG A O 1
ATOM 2165 N N . ARG A 1 278 ? -7.408 4.573 36.664 1.00 74.31 278 ARG A N 1
ATOM 2166 C CA . ARG A 1 278 ? -8.804 4.864 36.282 1.00 74.31 278 ARG A CA 1
ATOM 2167 C C . ARG A 1 278 ? -9.802 4.093 37.138 1.00 74.31 278 ARG A C 1
ATOM 2169 O O . ARG A 1 278 ? -10.816 4.658 37.541 1.00 74.31 278 ARG A O 1
ATOM 2176 N N . LEU A 1 279 ? -9.517 2.825 37.433 1.00 68.75 279 LEU A N 1
ATOM 2177 C CA . LEU A 1 279 ? -10.332 2.015 38.335 1.00 68.75 279 LEU A CA 1
ATOM 2178 C C . LEU A 1 279 ? -10.340 2.622 39.737 1.00 68.75 279 LEU A C 1
ATOM 2180 O O . LEU A 1 279 ? -11.417 2.824 40.284 1.00 68.75 279 LEU A O 1
ATOM 2184 N N . ASN A 1 280 ? -9.182 3.003 40.276 1.00 76.50 280 ASN A N 1
ATOM 2185 C CA . ASN A 1 280 ? -9.077 3.637 41.591 1.00 76.50 280 ASN A CA 1
ATOM 2186 C C . ASN A 1 280 ? -9.758 5.012 41.638 1.00 76.50 280 ASN A C 1
ATOM 2188 O O . ASN A 1 280 ? -10.457 5.302 42.601 1.00 76.50 280 ASN A O 1
ATOM 2192 N N . GLN A 1 281 ? -9.654 5.824 40.582 1.00 80.06 281 GLN A N 1
ATOM 2193 C CA . GLN A 1 281 ? -10.402 7.082 40.473 1.00 80.06 281 GLN A CA 1
ATOM 2194 C C . GLN A 1 281 ? -11.912 6.849 40.476 1.00 80.06 281 GLN A C 1
ATOM 2196 O O . GLN A 1 281 ? -12.631 7.546 41.185 1.00 80.06 281 GLN A O 1
ATOM 2201 N N . LYS A 1 282 ? -12.399 5.845 39.736 1.00 74.00 282 LYS A N 1
ATOM 2202 C CA . LYS A 1 282 ? -13.824 5.495 39.720 1.00 74.00 282 LYS A CA 1
ATOM 2203 C C . LYS A 1 282 ? -14.290 4.912 41.059 1.00 74.00 282 LYS A C 1
ATOM 2205 O O . LYS A 1 282 ? -15.408 5.186 41.473 1.00 74.00 282 LYS A O 1
ATOM 2210 N N . LYS A 1 283 ? -13.445 4.140 41.753 1.00 75.19 283 LYS A N 1
ATOM 2211 C CA . LYS A 1 283 ? -13.710 3.656 43.120 1.00 75.19 283 LYS A CA 1
ATOM 2212 C C . LYS A 1 283 ? -13.857 4.838 44.084 1.00 75.19 283 LYS A C 1
ATOM 2214 O O . LYS A 1 283 ? -14.865 4.947 44.772 1.00 75.19 283 LYS A O 1
ATOM 2219 N N . MET A 1 284 ? -12.901 5.766 44.057 1.00 76.94 284 MET A N 1
ATOM 2220 C CA . MET A 1 284 ? -12.901 6.953 44.916 1.00 76.94 284 MET A CA 1
ATOM 2221 C C . MET A 1 284 ? -14.068 7.895 44.609 1.00 76.94 284 MET A C 1
ATOM 2223 O O . MET A 1 284 ? -14.644 8.456 45.535 1.00 76.94 284 MET A O 1
ATOM 2227 N N . SER A 1 285 ? -14.479 8.029 43.341 1.00 85.44 285 SER A N 1
ATOM 2228 C CA . SER A 1 285 ? -15.574 8.932 42.967 1.00 85.44 285 SER A CA 1
ATOM 2229 C C . SER A 1 285 ? -16.946 8.478 43.477 1.00 85.44 285 SER A C 1
ATOM 2231 O O . SER A 1 285 ? -17.831 9.314 43.630 1.00 85.44 285 SER A O 1
ATOM 2233 N N . MET A 1 286 ? -17.149 7.179 43.730 1.00 83.38 286 MET A N 1
ATOM 2234 C CA . MET A 1 286 ? -18.430 6.647 44.226 1.00 83.38 286 MET A CA 1
ATOM 2235 C C . MET A 1 286 ? -18.546 6.680 45.754 1.00 83.38 286 MET A C 1
ATOM 2237 O O . MET A 1 286 ? -19.659 6.617 46.277 1.00 83.38 286 MET A O 1
ATOM 2241 N N . CYS A 1 287 ? -17.428 6.830 46.464 1.00 84.75 287 CYS A N 1
ATOM 2242 C CA . CYS A 1 287 ? -17.393 6.967 47.921 1.00 84.75 287 CYS A CA 1
ATOM 2243 C C . CYS A 1 287 ? -17.285 8.432 48.385 1.00 84.75 287 CYS A C 1
ATOM 2245 O O . CYS A 1 287 ? -17.096 8.677 49.574 1.00 84.75 287 CYS A O 1
ATOM 2247 N N . THR A 1 288 ? -17.395 9.416 47.482 1.00 88.88 288 THR A N 1
ATOM 2248 C CA . THR A 1 288 ? -17.300 10.829 47.874 1.00 88.88 288 THR A CA 1
ATOM 2249 C C . THR A 1 288 ? -18.486 11.253 48.749 1.00 88.88 288 THR A C 1
ATOM 2251 O O . THR A 1 288 ? -19.622 10.826 48.502 1.00 88.88 288 THR A O 1
ATOM 2254 N N . PRO A 1 289 ? -18.265 12.137 49.743 1.00 87.81 289 PRO A N 1
ATOM 2255 C CA . PRO A 1 289 ? -19.332 12.658 50.597 1.00 87.81 289 PRO A CA 1
ATOM 2256 C C . PRO A 1 289 ? -20.502 13.256 49.808 1.00 87.81 289 PRO A C 1
ATOM 2258 O O . PRO A 1 289 ? -21.655 13.076 50.203 1.00 87.81 289 PRO A O 1
ATOM 2261 N N . ASP A 1 290 ? -20.217 13.898 48.673 1.00 89.81 290 ASP A N 1
ATOM 2262 C CA . ASP A 1 290 ? -21.221 14.511 47.801 1.00 89.81 290 ASP A CA 1
ATOM 2263 C C . ASP A 1 290 ? -22.134 13.466 47.164 1.00 89.81 290 ASP A C 1
ATOM 2265 O O . ASP A 1 290 ? -23.355 13.592 47.237 1.00 89.81 290 ASP A O 1
ATOM 2269 N N . LYS A 1 291 ? -21.569 12.384 46.608 1.00 89.00 291 LYS A N 1
ATOM 2270 C CA . LYS A 1 291 ? -22.359 11.300 46.006 1.00 89.00 291 LYS A CA 1
ATOM 2271 C C . LYS A 1 291 ? -23.185 10.539 47.028 1.00 89.00 291 LYS A C 1
ATOM 2273 O O . LYS A 1 291 ? -24.272 10.068 46.703 1.00 89.00 291 LYS A O 1
ATOM 2278 N N . ILE A 1 292 ? -22.696 10.415 48.256 1.00 90.94 292 ILE A N 1
ATOM 2279 C CA . ILE A 1 292 ? -23.448 9.787 49.345 1.00 90.94 292 ILE A CA 1
ATOM 2280 C C . ILE A 1 292 ? -24.590 10.703 49.797 1.00 90.94 292 ILE A C 1
ATOM 2282 O O . ILE A 1 292 ? -25.721 10.247 49.953 1.00 90.94 292 ILE A O 1
ATOM 2286 N N . SER A 1 293 ? -24.327 12.004 49.920 1.00 90.06 293 SER A N 1
ATOM 2287 C CA . SER A 1 293 ? -25.352 12.996 50.262 1.00 90.06 293 SER A CA 1
ATOM 2288 C C . SER A 1 293 ? -26.424 13.101 49.172 1.00 90.06 293 SER A C 1
ATOM 2290 O O . SER A 1 293 ? -27.608 13.179 49.482 1.00 90.06 293 SER A O 1
ATOM 2292 N N . GLU A 1 294 ? -26.036 13.019 47.896 1.00 90.56 294 GLU A N 1
ATOM 2293 C CA . GLU A 1 294 ? -26.955 12.939 46.755 1.00 90.56 294 GLU A CA 1
ATOM 2294 C C . GLU A 1 294 ? -27.875 11.714 46.862 1.00 90.56 294 GLU A C 1
ATOM 2296 O O . GLU A 1 294 ? -29.075 11.829 46.627 1.00 90.56 294 GLU A O 1
ATOM 2301 N N . CYS A 1 295 ? -27.354 10.559 47.292 1.00 88.69 295 CYS A N 1
ATOM 2302 C CA . CYS A 1 295 ? -28.160 9.349 47.475 1.00 88.69 295 CYS A CA 1
ATOM 2303 C C . CYS A 1 295 ? -29.203 9.496 48.587 1.00 88.69 295 CYS A C 1
ATOM 2305 O O . CYS A 1 295 ? -30.331 9.039 48.414 1.00 88.69 295 CYS A O 1
ATOM 2307 N N . LEU A 1 296 ? -28.853 10.160 49.690 1.00 88.00 296 LEU A N 1
ATOM 2308 C CA . LEU A 1 296 ? -29.765 10.399 50.815 1.00 88.00 296 LEU A CA 1
ATOM 2309 C C . LEU A 1 296 ? -30.851 11.439 50.499 1.00 88.00 296 LEU A C 1
ATOM 2311 O O . LEU A 1 296 ? -31.932 11.384 51.075 1.00 88.00 296 LEU A O 1
ATOM 2315 N N . ARG A 1 297 ? -30.606 12.356 49.551 1.00 86.81 297 ARG A N 1
ATOM 2316 C CA . ARG A 1 297 ? -31.618 13.328 49.091 1.00 86.81 297 ARG A CA 1
ATOM 2317 C C . ARG A 1 297 ? -32.774 12.676 48.333 1.00 86.81 297 ARG A C 1
ATOM 2319 O O . ARG A 1 297 ? -33.847 13.266 48.237 1.00 86.81 297 ARG A O 1
ATOM 2326 N N . PHE A 1 298 ? -32.581 11.475 47.788 1.00 85.06 298 PHE A N 1
ATOM 2327 C CA . PHE A 1 298 ? -33.646 10.772 47.087 1.00 85.06 298 PHE A CA 1
ATOM 2328 C C . PHE A 1 298 ? -34.639 10.155 48.069 1.00 85.06 298 PHE A C 1
ATOM 2330 O O . PHE A 1 298 ? -34.389 9.102 48.656 1.00 85.06 298 PHE A O 1
ATOM 2337 N N . THR A 1 299 ? -35.830 10.738 48.150 1.00 84.12 299 THR A N 1
ATOM 2338 C CA . THR A 1 299 ? -36.959 10.105 48.829 1.00 84.12 299 THR A CA 1
ATOM 2339 C C . THR A 1 299 ? -37.375 8.820 48.090 1.00 84.12 299 THR A C 1
ATOM 2341 O O . THR A 1 299 ? -37.311 8.709 46.854 1.00 84.12 299 THR A O 1
ATOM 2344 N N . CYS A 1 300 ? -37.723 7.781 48.855 1.00 87.19 300 CYS A N 1
ATOM 2345 C CA . CYS A 1 300 ? -38.358 6.580 48.312 1.00 87.19 300 CYS A CA 1
ATOM 2346 C C . CYS A 1 300 ? -39.865 6.795 48.297 1.00 87.19 300 CYS A C 1
ATOM 2348 O O . CYS A 1 300 ? -40.423 7.173 49.318 1.00 87.19 300 CYS A O 1
ATOM 2350 N N . THR A 1 301 ? -40.519 6.484 47.182 1.00 88.12 301 THR A N 1
ATOM 2351 C CA . THR A 1 301 ? -41.986 6.444 47.083 1.00 88.12 301 THR A CA 1
ATOM 2352 C C . THR A 1 301 ? -42.563 5.072 47.450 1.00 88.12 301 THR A C 1
ATOM 2354 O O . THR A 1 301 ? -43.730 4.797 47.201 1.00 88.12 301 THR A O 1
ATOM 2357 N N . CYS A 1 302 ? -41.738 4.176 47.994 1.00 88.94 302 CYS A N 1
ATOM 2358 C CA . CYS A 1 302 ? -42.171 2.870 48.468 1.00 88.94 302 CYS A CA 1
ATOM 2359 C C . CYS A 1 302 ? -42.930 2.995 49.797 1.00 88.94 302 CYS A C 1
ATOM 2361 O O . CYS A 1 302 ? -42.559 3.810 50.638 1.00 88.94 302 CYS A O 1
ATOM 2363 N N . SER A 1 303 ? -43.915 2.121 50.021 1.00 87.12 303 SER A N 1
ATOM 2364 C CA . SER A 1 303 ? -44.754 2.081 51.234 1.00 87.12 303 SER A CA 1
ATOM 2365 C C . SER A 1 303 ? -43.964 2.006 52.546 1.00 87.12 303 SER A C 1
ATOM 2367 O O . SER A 1 303 ? -44.418 2.488 53.575 1.00 87.12 303 SER A O 1
ATOM 2369 N N . ARG A 1 304 ? -42.762 1.421 52.508 1.00 86.94 304 ARG A N 1
ATOM 2370 C CA . ARG A 1 304 ? -41.886 1.226 53.675 1.00 86.94 304 ARG A CA 1
ATOM 2371 C C . ARG A 1 304 ? -40.915 2.380 53.935 1.00 86.94 304 ARG A C 1
ATOM 2373 O O . ARG A 1 304 ? -40.096 2.277 54.846 1.00 86.94 304 ARG A O 1
ATOM 2380 N N . GLU A 1 305 ? -40.934 3.410 53.084 1.00 90.00 305 GLU A N 1
ATOM 2381 C CA . GLU A 1 305 ? -40.026 4.562 53.136 1.00 90.00 305 GLU A CA 1
ATOM 2382 C C . GLU A 1 305 ? -38.552 4.156 53.336 1.00 90.00 305 GLU A C 1
ATOM 2384 O O . GLU A 1 305 ? -37.816 4.777 54.100 1.00 90.00 305 GLU A O 1
ATOM 2389 N N . CYS A 1 306 ? -38.105 3.092 52.652 1.00 90.06 306 CYS A N 1
ATOM 2390 C CA . CYS A 1 306 ? -36.894 2.345 53.019 1.00 90.06 306 CYS A CA 1
ATOM 2391 C C . CYS A 1 306 ? -35.619 3.200 53.123 1.00 90.06 306 CYS A C 1
ATOM 2393 O O . CYS A 1 306 ? -34.732 2.882 53.903 1.00 90.06 306 CYS A O 1
ATOM 2395 N N . MET A 1 307 ? -35.541 4.306 52.377 1.00 91.69 307 MET A N 1
ATOM 2396 C CA . MET A 1 307 ? -34.404 5.232 52.403 1.00 91.69 307 MET A CA 1
ATOM 2397 C C . MET A 1 307 ? -34.297 6.052 53.699 1.00 91.69 307 MET A C 1
ATOM 2399 O O . MET A 1 307 ? -33.193 6.456 54.040 1.00 91.69 307 MET A O 1
ATOM 2403 N N . ARG A 1 308 ? -35.394 6.289 54.437 1.00 90.00 308 ARG A N 1
ATOM 2404 C CA . ARG A 1 308 ? -35.363 7.047 55.707 1.00 90.00 308 ARG A CA 1
ATOM 2405 C C . ARG A 1 308 ? -34.644 6.302 56.831 1.00 90.00 308 ARG A C 1
ATOM 2407 O O . ARG A 1 308 ? -34.204 6.933 57.780 1.00 90.00 308 ARG A O 1
ATOM 2414 N N . LYS A 1 309 ? -34.547 4.976 56.721 1.00 90.88 309 LYS A N 1
ATOM 2415 C CA . LYS A 1 309 ? -33.935 4.099 57.727 1.00 90.88 309 LYS A CA 1
ATOM 2416 C C . LYS A 1 309 ? -32.443 3.859 57.493 1.00 90.88 309 LYS A C 1
ATOM 2418 O O . LYS A 1 309 ? -31.820 3.194 58.306 1.00 90.88 309 LYS A O 1
ATOM 2423 N N . VAL A 1 310 ? -31.894 4.324 56.368 1.00 93.31 310 VAL A N 1
ATOM 2424 C CA . VAL A 1 310 ? -30.503 4.049 55.997 1.00 93.31 310 VAL A CA 1
ATOM 2425 C C . VAL A 1 310 ? -29.601 5.158 56.513 1.00 93.31 310 VAL A C 1
ATOM 2427 O O . VAL A 1 310 ? -29.722 6.309 56.088 1.00 93.31 310 VAL A O 1
ATOM 2430 N N . ASP A 1 311 ? -28.642 4.794 57.359 1.00 93.31 311 ASP A N 1
ATOM 2431 C CA . ASP A 1 311 ? -27.664 5.743 57.864 1.00 93.31 311 ASP A CA 1
ATOM 2432 C C . ASP A 1 311 ? -26.577 6.051 56.836 1.00 93.31 311 ASP A C 1
ATOM 2434 O O . ASP A 1 311 ? -26.109 5.206 56.066 1.00 93.31 311 ASP A O 1
ATOM 2438 N N . LYS A 1 312 ? -26.091 7.296 56.870 1.00 93.50 312 LYS A N 1
ATOM 2439 C CA . LYS A 1 312 ? -24.961 7.735 56.038 1.00 93.50 312 LYS A CA 1
ATOM 2440 C C . LYS A 1 312 ? -23.729 6.846 56.239 1.00 93.50 312 LYS A C 1
ATOM 2442 O O . LYS A 1 312 ? -23.011 6.577 55.276 1.00 93.50 312 LYS A O 1
ATOM 2447 N N . LYS A 1 313 ? -23.495 6.406 57.480 1.00 93.06 313 LYS A N 1
ATOM 2448 C CA . LYS A 1 313 ? -22.375 5.533 57.849 1.00 93.06 313 LYS A CA 1
ATOM 2449 C C . LYS A 1 313 ? -22.471 4.176 57.153 1.00 93.06 313 LYS A C 1
ATOM 2451 O O . LYS A 1 313 ? -21.487 3.735 56.572 1.00 93.06 313 LYS A O 1
ATOM 2456 N N . ASP A 1 314 ? -23.665 3.589 57.099 1.00 93.62 314 ASP A N 1
ATOM 2457 C CA . ASP A 1 314 ? -23.886 2.309 56.426 1.00 93.62 314 ASP A CA 1
ATOM 2458 C C . ASP A 1 314 ? -23.567 2.383 54.933 1.00 93.62 314 ASP A C 1
ATOM 2460 O O . ASP A 1 314 ? -22.936 1.483 54.388 1.00 93.62 314 ASP A O 1
ATOM 2464 N N . ILE A 1 315 ? -23.935 3.481 54.266 1.00 93.88 315 ILE A N 1
ATOM 2465 C CA . ILE A 1 315 ? -23.620 3.678 52.843 1.00 93.88 315 ILE A CA 1
ATOM 2466 C C . ILE A 1 315 ? -22.109 3.776 52.621 1.00 93.88 315 ILE A C 1
ATOM 2468 O O . ILE A 1 315 ? -21.595 3.186 51.668 1.00 93.88 315 ILE A O 1
ATOM 2472 N N . ILE A 1 316 ? -21.402 4.528 53.472 1.00 91.44 316 ILE A N 1
ATOM 2473 C CA . ILE A 1 316 ? -19.944 4.685 53.386 1.00 91.44 316 ILE A CA 1
ATOM 2474 C C . ILE A 1 316 ? -19.271 3.329 53.538 1.00 91.44 316 ILE A C 1
ATOM 2476 O O . ILE A 1 316 ? -18.455 2.957 52.693 1.00 91.44 316 ILE A O 1
ATOM 2480 N N . ASP A 1 317 ? -19.620 2.601 54.590 1.00 91.25 317 ASP A N 1
ATOM 2481 C CA . ASP A 1 317 ? -18.990 1.332 54.909 1.00 91.25 317 ASP A CA 1
ATOM 2482 C C . ASP A 1 317 ? -19.277 0.294 53.819 1.00 91.25 317 ASP A C 1
ATOM 2484 O O . ASP A 1 317 ? -18.354 -0.361 53.341 1.00 91.25 317 ASP A O 1
ATOM 2488 N N . GLU A 1 318 ? -20.528 0.187 53.356 1.00 92.62 318 GLU A N 1
ATOM 2489 C CA . GLU A 1 318 ? -20.904 -0.827 52.370 1.00 92.62 318 GLU A CA 1
ATOM 2490 C C . GLU A 1 318 ? -20.298 -0.547 50.996 1.00 92.62 318 GLU A C 1
ATOM 2492 O O . GLU A 1 318 ? -19.835 -1.465 50.316 1.00 92.62 318 GLU A O 1
ATOM 2497 N N . ARG A 1 319 ? -20.232 0.726 50.583 1.00 92.50 319 ARG A N 1
ATOM 2498 C CA . ARG A 1 319 ? -19.524 1.106 49.354 1.00 92.50 319 ARG A CA 1
ATOM 2499 C C . ARG A 1 319 ? -18.026 0.902 49.490 1.00 92.50 319 ARG A C 1
ATOM 2501 O O . ARG A 1 319 ? -17.406 0.433 48.542 1.00 92.50 319 ARG A O 1
ATOM 2508 N N . SER A 1 320 ? -17.441 1.238 50.634 1.00 88.69 320 SER A N 1
ATOM 2509 C CA . SER A 1 320 ? -16.005 1.059 50.861 1.00 88.69 320 SER A CA 1
ATOM 2510 C C . SER A 1 320 ? -15.637 -0.418 50.828 1.00 88.69 320 SER A C 1
ATOM 2512 O O . SER A 1 320 ? -14.727 -0.789 50.091 1.00 88.69 320 SER A O 1
ATOM 2514 N N . PHE A 1 321 ? -16.395 -1.268 51.524 1.00 90.50 321 PHE A N 1
ATOM 2515 C CA . PHE A 1 321 ? -16.263 -2.720 51.451 1.00 90.50 321 PHE A CA 1
ATOM 2516 C C . PHE A 1 321 ? -16.391 -3.198 50.002 1.00 90.50 321 PHE A C 1
ATOM 2518 O O . PHE A 1 321 ? -15.454 -3.765 49.445 1.00 90.50 321 PHE A O 1
ATOM 2525 N N . PHE A 1 322 ? -17.501 -2.864 49.340 1.00 91.25 322 PHE A N 1
ATOM 2526 C CA . PHE A 1 322 ? -17.761 -3.309 47.979 1.00 91.25 322 PHE A CA 1
ATOM 2527 C C . PHE A 1 322 ? -16.671 -2.861 46.998 1.00 91.25 322 PHE A C 1
ATOM 2529 O O . PHE A 1 322 ? -16.115 -3.687 46.293 1.00 91.25 322 PHE A O 1
ATOM 2536 N N . TYR A 1 323 ? -16.328 -1.575 46.910 1.00 88.94 323 TYR A N 1
ATOM 2537 C CA . TYR A 1 323 ? -15.387 -1.080 45.897 1.00 88.94 323 TYR A CA 1
ATOM 2538 C C . TYR A 1 323 ? -13.921 -1.445 46.175 1.00 88.94 323 TYR A C 1
ATOM 2540 O O . TYR A 1 323 ? -13.112 -1.407 45.235 1.00 88.94 323 TYR A O 1
ATOM 2548 N N . ASN A 1 324 ? -13.571 -1.831 47.403 1.00 86.56 324 ASN A N 1
ATOM 2549 C CA . ASN A 1 324 ? -12.227 -2.302 47.738 1.00 86.56 324 ASN A CA 1
ATOM 2550 C C . ASN A 1 324 ? -11.987 -3.761 47.327 1.00 86.56 324 ASN A C 1
ATOM 2552 O O . ASN A 1 324 ? -10.862 -4.094 46.960 1.00 86.56 324 ASN A O 1
ATOM 2556 N N . GLU A 1 325 ? -13.032 -4.582 47.251 1.00 87.56 325 GLU A N 1
ATOM 2557 C CA . GLU A 1 325 ? -12.935 -5.977 46.816 1.00 87.56 325 GLU A CA 1
ATOM 2558 C C . GLU A 1 325 ? -12.594 -6.133 45.309 1.00 87.56 325 GLU A C 1
ATOM 2560 O O . GLU A 1 325 ? -12.925 -5.272 44.470 1.00 87.56 325 GLU A O 1
ATOM 2565 N N . PRO A 1 326 ? -11.938 -7.243 44.907 1.00 84.62 326 PRO A N 1
ATOM 2566 C CA . PRO A 1 326 ? -11.740 -7.590 43.504 1.00 84.62 326 PRO A CA 1
ATOM 2567 C C . PRO A 1 326 ? -13.081 -7.870 42.808 1.00 84.62 326 PRO A C 1
ATOM 2569 O O . PRO A 1 326 ? -14.103 -8.127 43.436 1.00 84.62 326 PRO A O 1
ATOM 2572 N N . TYR A 1 327 ? -13.105 -7.802 41.472 1.00 85.06 327 TYR A N 1
ATOM 2573 C CA . TYR A 1 327 ? -14.349 -7.933 40.699 1.00 85.06 327 TYR A CA 1
ATOM 2574 C C . TYR A 1 327 ? -15.132 -9.220 40.997 1.00 85.06 327 TYR A C 1
ATOM 2576 O O . TYR A 1 327 ? -16.335 -9.141 41.208 1.00 85.06 327 TYR A O 1
ATOM 2584 N N . THR A 1 328 ? -14.460 -10.372 41.042 1.00 86.44 328 THR A N 1
ATOM 2585 C CA . THR A 1 328 ? -15.048 -11.682 41.382 1.00 86.44 328 THR A CA 1
ATOM 2586 C C . THR A 1 328 ? -15.823 -11.617 42.696 1.00 86.44 328 THR A C 1
ATOM 2588 O O . THR A 1 328 ? -17.032 -11.843 42.704 1.00 86.44 328 THR A O 1
ATOM 2591 N N . ARG A 1 329 ? -15.159 -11.168 43.769 1.00 89.12 329 ARG A N 1
ATOM 2592 C CA . ARG A 1 329 ? -15.754 -10.995 45.103 1.00 89.12 329 ARG A CA 1
ATOM 2593 C C . ARG A 1 329 ? -16.902 -9.998 45.122 1.00 89.12 329 ARG A C 1
ATOM 2595 O O . ARG A 1 329 ? -17.911 -10.245 45.768 1.00 89.12 329 ARG A O 1
ATOM 2602 N N . ARG A 1 330 ? -16.789 -8.894 44.381 1.00 89.94 330 ARG A N 1
ATOM 2603 C CA . ARG A 1 330 ? -17.871 -7.906 44.250 1.00 89.94 330 ARG A CA 1
ATOM 2604 C C . ARG A 1 330 ? -19.128 -8.512 43.643 1.00 89.94 330 ARG A C 1
ATOM 2606 O O . ARG A 1 330 ? -20.225 -8.294 44.149 1.00 89.94 330 ARG A O 1
ATOM 2613 N N . VAL A 1 331 ? -18.973 -9.251 42.550 1.00 90.56 331 VAL A N 1
ATOM 2614 C CA . VAL A 1 331 ? -20.105 -9.892 41.879 1.00 90.56 331 VAL A CA 1
ATOM 2615 C C . VAL A 1 331 ? -20.703 -10.975 42.770 1.00 90.56 331 VAL A C 1
ATOM 2617 O O . VAL A 1 331 ? -21.906 -10.950 42.979 1.00 90.56 331 VAL A O 1
ATOM 2620 N N . GLU A 1 332 ? -19.886 -11.853 43.356 1.00 92.06 332 GLU A N 1
ATOM 2621 C CA . GLU A 1 332 ? -20.339 -12.858 44.334 1.00 92.06 332 GLU A CA 1
ATOM 2622 C C . GLU A 1 332 ? -21.115 -12.220 45.489 1.00 92.06 332 GLU A C 1
ATOM 2624 O O . GLU A 1 332 ? -22.204 -12.672 45.824 1.00 92.06 332 GLU A O 1
ATOM 2629 N N . TYR A 1 333 ? -20.592 -11.131 46.056 1.00 92.19 333 TYR A N 1
ATOM 2630 C CA . TYR A 1 333 ? -21.235 -10.407 47.145 1.00 92.19 333 TYR A CA 1
ATOM 2631 C C . TYR A 1 333 ? -22.602 -9.840 46.734 1.00 92.19 333 TYR A C 1
ATOM 2633 O O . TYR A 1 333 ? -23.550 -9.927 47.502 1.00 92.19 333 TYR A O 1
ATOM 2641 N N . ILE A 1 334 ? -22.757 -9.283 45.530 1.00 91.50 334 ILE A N 1
ATOM 2642 C CA . ILE A 1 334 ? -24.073 -8.793 45.078 1.00 91.50 334 ILE A CA 1
ATOM 2643 C C . ILE A 1 334 ? -25.019 -9.938 44.722 1.00 91.50 334 ILE A C 1
ATOM 2645 O O . ILE A 1 334 ? -26.211 -9.842 45.004 1.00 91.50 334 ILE A O 1
ATOM 2649 N N . LEU A 1 335 ? -24.505 -11.019 44.135 1.00 91.25 335 LEU A N 1
ATOM 2650 C CA . LEU A 1 335 ? -25.294 -12.209 43.833 1.00 91.25 335 LEU A CA 1
ATOM 2651 C C . LEU A 1 335 ? -25.816 -12.873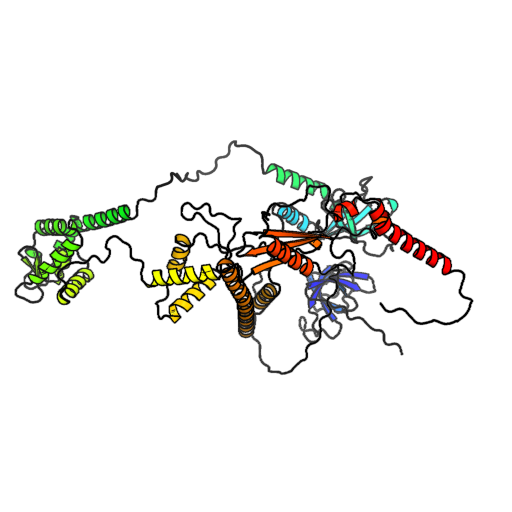 45.113 1.00 91.25 335 LEU A C 1
ATOM 2653 O O . LEU A 1 335 ? -26.991 -13.223 45.161 1.00 91.25 335 LEU A O 1
ATOM 2657 N N . SER A 1 336 ? -25.020 -12.932 46.184 1.00 90.81 336 SER A N 1
ATOM 2658 C CA . SER A 1 336 ? -25.475 -13.473 47.472 1.00 90.81 336 SER A CA 1
ATOM 2659 C C . SER A 1 336 ? -26.551 -12.609 48.133 1.00 90.81 336 SER A C 1
ATOM 2661 O O . SER A 1 336 ? -27.437 -13.117 48.815 1.00 90.81 336 SER A O 1
ATOM 2663 N N . LYS A 1 337 ? -26.568 -11.294 47.882 1.00 89.81 337 LYS A N 1
ATOM 2664 C CA . LYS A 1 337 ? -27.679 -10.428 48.316 1.00 89.81 337 LYS A CA 1
ATOM 2665 C C . LYS A 1 337 ? -28.984 -10.700 47.565 1.00 89.81 337 LYS A C 1
ATOM 2667 O O . LYS A 1 337 ? -30.040 -10.348 48.084 1.00 89.81 337 LYS A O 1
ATOM 2672 N N . PHE A 1 338 ? -28.933 -11.318 46.382 1.00 87.44 338 PHE A N 1
ATOM 2673 C CA . PHE A 1 338 ? -30.132 -11.827 45.715 1.00 87.44 338 PHE A CA 1
ATOM 2674 C C . PHE A 1 338 ? -30.591 -13.180 46.279 1.00 87.44 338 PHE A C 1
ATOM 2676 O O . PHE A 1 338 ? -31.792 -13.426 46.256 1.00 87.44 338 PHE A O 1
ATOM 2683 N N . ASP A 1 339 ? -29.695 -14.006 46.837 1.00 83.50 339 ASP A N 1
ATOM 2684 C CA . ASP A 1 339 ? -30.086 -15.219 47.583 1.00 83.50 339 ASP A CA 1
ATOM 2685 C C . ASP A 1 339 ? -30.839 -14.870 48.879 1.00 83.50 339 ASP A C 1
ATOM 2687 O O . ASP A 1 339 ? -31.737 -15.594 49.296 1.00 83.50 339 ASP A O 1
ATOM 2691 N N . HIS A 1 340 ? -30.523 -13.721 49.484 1.00 73.12 340 HIS A N 1
ATOM 2692 C CA . HIS A 1 340 ? -31.223 -13.172 50.649 1.00 73.12 340 HIS A CA 1
ATOM 2693 C C . HIS A 1 340 ? -32.346 -12.188 50.277 1.00 73.12 340 HIS A C 1
ATOM 2695 O O . HIS A 1 340 ? -32.564 -11.210 51.000 1.00 73.12 340 HIS A O 1
ATOM 2701 N N . GLN A 1 341 ? -33.037 -12.382 49.144 1.00 64.06 341 GLN A N 1
ATOM 2702 C CA . GLN A 1 341 ? -34.252 -11.607 48.870 1.00 64.06 341 GLN A CA 1
ATOM 2703 C C . GLN A 1 341 ? -35.223 -11.779 50.044 1.00 64.06 341 GLN A C 1
ATOM 2705 O O . GLN A 1 341 ? -35.536 -12.899 50.444 1.00 64.06 341 GLN A O 1
ATOM 2710 N N . GLY A 1 342 ? -35.635 -10.650 50.626 1.00 53.81 342 GLY A N 1
ATOM 2711 C CA . GLY A 1 342 ? -36.640 -10.625 51.681 1.00 53.81 342 GLY A CA 1
ATOM 2712 C C . GLY A 1 342 ? -37.936 -11.286 51.218 1.00 53.81 342 GLY A C 1
ATOM 2713 O O . GLY A 1 342 ? -38.172 -11.429 50.020 1.00 53.81 342 GLY A O 1
ATOM 2714 N N . PHE A 1 343 ? -38.787 -11.651 52.174 1.00 51.09 343 PHE A N 1
ATOM 2715 C CA . PHE A 1 343 ? -40.039 -12.401 51.996 1.00 51.09 343 PHE A CA 1
ATOM 2716 C C . PHE A 1 343 ? -41.034 -11.817 50.959 1.00 51.09 343 PHE A C 1
ATOM 2718 O O . PHE A 1 343 ? -42.015 -12.477 50.629 1.00 51.09 343 PHE A O 1
ATOM 2725 N N . GLU A 1 344 ? -40.792 -10.610 50.427 1.00 63.38 344 GLU A N 1
ATOM 2726 C CA . GLU A 1 344 ? -41.602 -9.940 49.403 1.00 63.38 344 GLU A CA 1
ATOM 2727 C C . GLU A 1 344 ? -40.816 -9.644 48.112 1.00 63.38 344 GLU A C 1
ATOM 2729 O O . GLU A 1 344 ? -39.743 -9.025 48.108 1.00 63.38 344 GLU A O 1
ATOM 2734 N N . GLU A 1 345 ? -41.420 -10.021 46.985 1.00 75.94 345 GLU A N 1
ATOM 2735 C CA . GLU A 1 345 ? -40.908 -9.786 45.639 1.00 75.94 345 GLU A CA 1
ATOM 2736 C C . GLU A 1 345 ? -40.683 -8.279 45.390 1.00 75.94 345 GLU A C 1
ATOM 2738 O O . GLU A 1 345 ? -41.595 -7.459 45.476 1.00 75.94 345 GLU A O 1
ATOM 2743 N N . GLY A 1 346 ? -39.437 -7.885 45.093 1.00 84.44 346 GLY A N 1
ATOM 2744 C CA . GLY A 1 346 ? -39.090 -6.487 44.786 1.00 84.44 346 GLY A CA 1
ATOM 2745 C C . GLY A 1 346 ? -38.238 -5.757 45.830 1.00 84.44 346 GLY A C 1
ATOM 2746 O O . GLY A 1 346 ? -37.875 -4.593 45.602 1.00 84.44 346 GLY A O 1
ATOM 2747 N N . TYR A 1 347 ? -37.842 -6.430 46.911 1.00 87.06 347 TYR A N 1
ATOM 2748 C CA . TYR A 1 347 ? -36.899 -5.919 47.910 1.00 87.06 347 TYR A CA 1
ATOM 2749 C C . TYR A 1 347 ? -35.559 -6.667 47.877 1.00 87.06 347 TYR A C 1
ATOM 2751 O O . TYR A 1 347 ? -35.436 -7.758 47.325 1.00 87.06 347 TYR A O 1
ATOM 2759 N N . MET A 1 348 ? -34.520 -6.030 48.409 1.00 89.31 348 MET A N 1
ATOM 2760 C CA . MET A 1 348 ? -33.163 -6.558 48.520 1.00 89.31 348 MET A CA 1
ATOM 2761 C C . MET A 1 348 ? -32.585 -6.151 49.871 1.00 89.31 348 MET A C 1
ATOM 2763 O O . MET A 1 348 ? -32.860 -5.054 50.360 1.00 89.31 348 MET A O 1
ATOM 2767 N N . LEU A 1 349 ? -31.769 -7.017 50.462 1.00 88.31 349 LEU A N 1
ATOM 2768 C CA . LEU A 1 349 ? -31.135 -6.739 51.740 1.00 88.31 349 LEU A CA 1
ATOM 2769 C C . LEU A 1 349 ? -29.930 -5.798 51.561 1.00 88.31 349 LEU A C 1
ATOM 2771 O O . LEU A 1 349 ? -28.974 -6.126 50.858 1.00 88.31 349 LEU A O 1
ATOM 2775 N N . PHE A 1 350 ? -29.954 -4.648 52.231 1.00 90.12 350 PHE A N 1
ATOM 2776 C CA . PHE A 1 350 ? -28.819 -3.741 52.391 1.00 90.12 350 PHE A CA 1
ATOM 2777 C C . PHE A 1 350 ? -28.392 -3.758 53.861 1.00 90.12 350 PHE A C 1
ATOM 2779 O O . PHE A 1 350 ? -29.099 -3.238 54.723 1.00 90.12 350 PHE A O 1
ATOM 2786 N N . ARG A 1 351 ? -27.257 -4.407 54.156 1.00 87.25 351 ARG A N 1
ATOM 2787 C CA . ARG A 1 351 ? -26.868 -4.836 55.514 1.00 87.25 351 ARG A CA 1
ATOM 2788 C C . ARG A 1 351 ? -27.947 -5.688 56.185 1.00 87.25 351 ARG A C 1
ATOM 2790 O O . ARG A 1 351 ? -28.017 -6.878 55.902 1.00 87.25 351 ARG A O 1
ATOM 2797 N N . THR A 1 352 ? -28.764 -5.074 57.034 1.00 87.25 352 THR A N 1
ATOM 2798 C CA . THR A 1 352 ? -29.876 -5.675 57.785 1.00 87.25 352 THR A CA 1
ATOM 2799 C C . THR A 1 352 ? -31.228 -5.057 57.417 1.00 87.25 352 THR A C 1
ATOM 2801 O O . THR A 1 352 ? -32.256 -5.469 57.945 1.00 87.25 352 THR A O 1
ATOM 2804 N N . LEU A 1 353 ? -31.248 -4.073 56.511 1.00 89.75 353 LEU A N 1
ATOM 2805 C CA . LEU A 1 353 ? -32.445 -3.344 56.103 1.00 89.75 353 LEU A CA 1
ATOM 2806 C C . LEU A 1 353 ? -32.951 -3.843 54.751 1.00 89.75 353 LEU A C 1
ATOM 2808 O O . LEU A 1 353 ? -32.189 -3.977 53.794 1.00 89.75 353 LEU A O 1
ATOM 2812 N N . GLU A 1 354 ? -34.258 -4.049 54.638 1.00 90.00 354 GLU A N 1
ATOM 2813 C CA . GLU A 1 354 ? -34.893 -4.341 53.355 1.00 90.00 354 GLU A CA 1
ATOM 2814 C C . GLU A 1 354 ? -35.146 -3.045 52.578 1.00 90.00 354 GLU A C 1
ATOM 2816 O O . GLU A 1 354 ? -35.908 -2.165 52.993 1.00 90.00 354 GLU A O 1
ATOM 2821 N N . VAL A 1 355 ? -34.512 -2.930 51.414 1.00 92.00 355 VAL A N 1
ATOM 2822 C CA . VAL A 1 355 ? -34.624 -1.774 50.522 1.00 92.00 355 VAL A CA 1
ATOM 2823 C C . VAL A 1 355 ? -35.210 -2.200 49.187 1.00 92.00 355 VAL A C 1
ATOM 2825 O O . VAL A 1 355 ? -34.911 -3.272 48.670 1.00 92.00 355 VAL A O 1
ATOM 2828 N N . CYS A 1 356 ? -36.066 -1.367 48.597 1.00 91.19 356 CYS A N 1
ATOM 2829 C CA . CYS A 1 356 ? -36.642 -1.713 47.299 1.00 91.19 356 CYS A CA 1
ATOM 2830 C C . CYS A 1 356 ? -35.542 -1.815 46.223 1.00 91.19 356 CYS A C 1
ATOM 2832 O O . CYS A 1 356 ? -34.592 -1.021 46.214 1.00 91.19 356 CYS A O 1
ATOM 2834 N N . LYS A 1 357 ? -35.693 -2.735 45.261 1.00 89.44 357 LYS A N 1
ATOM 2835 C CA . LYS A 1 357 ? -34.734 -2.939 44.153 1.00 89.44 357 LYS A CA 1
ATOM 2836 C C . LYS A 1 357 ? -34.423 -1.644 43.389 1.00 89.44 357 LYS A C 1
ATOM 2838 O O . LYS A 1 357 ? -33.304 -1.425 42.939 1.00 89.44 357 LYS A O 1
ATOM 2843 N N . LYS A 1 358 ? -35.402 -0.734 43.284 1.00 88.56 358 LYS A N 1
ATOM 2844 C CA . LYS A 1 358 ? -35.234 0.576 42.626 1.00 88.56 358 LYS A CA 1
ATOM 2845 C C . LYS A 1 358 ? -34.241 1.500 43.337 1.00 88.56 358 LYS A C 1
ATOM 2847 O O . LYS A 1 358 ? -33.716 2.412 42.710 1.00 88.56 358 LYS A O 1
ATOM 2852 N N . LYS A 1 359 ? -34.031 1.328 44.641 1.00 91.81 359 LYS A N 1
ATOM 2853 C CA . LYS A 1 359 ? -33.136 2.178 45.438 1.00 91.81 359 LYS A CA 1
ATOM 2854 C C . LYS A 1 359 ? -31.878 1.443 45.888 1.00 91.81 359 LYS A C 1
ATOM 2856 O O . LYS A 1 359 ? -30.878 2.106 46.148 1.00 91.81 359 LYS A O 1
ATOM 2861 N N . SER A 1 360 ? -31.870 0.108 45.888 1.00 91.56 360 SER A N 1
ATOM 2862 C CA . SER A 1 360 ? -30.680 -0.689 46.212 1.00 91.56 360 SER A CA 1
ATOM 2863 C C . SER A 1 360 ? -29.495 -0.345 45.302 1.00 91.56 360 SER A C 1
ATOM 2865 O O . SER A 1 360 ? -28.399 -0.088 45.796 1.00 91.56 360 SER A O 1
ATOM 2867 N N . TYR A 1 361 ? -29.704 -0.218 43.986 1.00 91.25 361 TYR A N 1
ATOM 2868 C CA . TYR A 1 361 ? -28.626 0.174 43.073 1.00 91.25 361 TYR A CA 1
ATOM 2869 C C . TYR A 1 361 ? -28.109 1.591 43.341 1.00 91.25 361 TYR A C 1
ATOM 2871 O O . TYR A 1 361 ? -26.920 1.843 43.169 1.00 91.25 361 TYR A O 1
ATOM 2879 N N . THR A 1 362 ? -28.954 2.512 43.815 1.00 92.62 362 THR A N 1
ATOM 2880 C CA . THR A 1 362 ? -28.508 3.843 44.245 1.00 92.62 362 THR A CA 1
ATOM 2881 C C . THR A 1 362 ? -27.648 3.740 45.500 1.00 92.62 362 THR A C 1
ATOM 2883 O O . THR A 1 362 ? -26.581 4.341 45.534 1.00 92.62 362 THR A O 1
ATOM 2886 N N . LEU A 1 363 ? -28.030 2.931 46.491 1.00 93.44 363 LEU A N 1
ATOM 2887 C CA . LEU A 1 363 ? -27.250 2.731 47.719 1.00 93.44 363 LEU A CA 1
ATOM 2888 C C . LEU A 1 363 ? -25.864 2.136 47.436 1.00 93.44 363 LEU A C 1
ATOM 2890 O O . LEU A 1 363 ? -24.862 2.705 47.863 1.00 93.44 363 LEU A O 1
ATOM 2894 N N . TYR A 1 364 ? -25.774 1.100 46.600 1.00 91.56 364 TYR A N 1
ATOM 2895 C CA . TYR A 1 364 ? -24.492 0.517 46.178 1.00 91.56 364 TYR A CA 1
ATOM 2896 C C . TYR A 1 364 ? -23.702 1.379 45.172 1.00 91.56 364 TYR A C 1
ATOM 2898 O O . TYR A 1 364 ? -22.522 1.135 44.908 1.00 91.56 364 TYR A O 1
ATOM 2906 N N . GLY A 1 365 ? -24.325 2.413 44.600 1.00 90.44 365 GLY A N 1
ATOM 2907 C CA . GLY A 1 365 ? -23.699 3.277 43.600 1.00 90.44 365 GLY A CA 1
ATOM 2908 C C . GLY A 1 365 ? -23.566 2.612 42.226 1.00 90.44 365 GLY A C 1
ATOM 2909 O O . GLY A 1 365 ? -22.600 2.845 41.511 1.00 90.44 365 GLY A O 1
ATOM 2910 N N . PHE A 1 366 ? -24.502 1.758 41.830 1.00 88.81 366 PHE A N 1
ATOM 2911 C CA . PHE A 1 366 ? -24.548 1.206 40.480 1.00 88.81 366 PHE A CA 1
ATOM 2912 C C . PHE A 1 366 ? -25.333 2.105 39.534 1.00 88.81 366 PHE A C 1
ATOM 2914 O O . PHE A 1 366 ? -26.280 2.795 39.912 1.00 88.81 366 PHE A O 1
ATOM 2921 N N . VAL A 1 367 ? -24.983 2.021 38.253 1.00 89.25 367 VAL A N 1
ATOM 2922 C CA . VAL A 1 367 ? -25.897 2.450 37.195 1.00 89.25 367 VAL A CA 1
ATOM 2923 C C . VAL A 1 367 ? -27.033 1.429 37.126 1.00 89.25 367 VAL A C 1
ATOM 2925 O O . VAL A 1 367 ? -26.783 0.226 37.218 1.00 89.25 367 VAL A O 1
ATOM 2928 N N . LYS A 1 368 ? -28.267 1.898 36.911 1.00 91.62 368 LYS A N 1
ATOM 2929 C CA . LYS A 1 368 ? -29.477 1.065 36.795 1.00 91.62 368 LYS A CA 1
ATOM 2930 C C . LYS A 1 368 ? -29.257 -0.183 35.922 1.00 91.62 368 LYS A C 1
ATOM 2932 O O . LYS A 1 368 ? -29.578 -1.288 36.341 1.00 91.62 368 LYS A O 1
ATOM 2937 N N . GLN A 1 369 ? -28.631 -0.024 34.753 1.00 92.50 369 GLN A N 1
ATOM 2938 C CA . GLN A 1 369 ? -28.339 -1.133 33.837 1.00 92.50 369 GLN A CA 1
ATOM 2939 C C . GLN A 1 369 ? -27.438 -2.215 34.453 1.00 92.50 369 GLN A C 1
ATOM 2941 O O . GLN A 1 369 ? -27.664 -3.402 34.248 1.00 92.50 369 GLN A O 1
ATOM 2946 N N . THR A 1 370 ? -26.415 -1.819 35.215 1.00 90.75 370 THR A N 1
ATOM 2947 C CA . THR A 1 370 ? -25.483 -2.754 35.860 1.00 90.75 370 THR A CA 1
ATOM 2948 C C . THR A 1 370 ? -26.201 -3.631 36.879 1.00 90.75 370 THR A C 1
ATOM 2950 O O . THR A 1 370 ? -25.945 -4.828 36.930 1.00 90.75 370 THR A O 1
ATOM 2953 N N . PHE A 1 371 ? -27.134 -3.055 37.639 1.00 92.69 371 PHE A N 1
ATOM 2954 C CA . PHE A 1 371 ? -27.944 -3.804 38.595 1.00 92.69 371 PHE A CA 1
ATOM 2955 C C . PHE A 1 371 ? -28.805 -4.873 37.916 1.00 92.69 371 PHE A C 1
ATOM 2957 O O . PHE A 1 371 ? -28.736 -6.039 38.291 1.00 92.69 371 PHE A O 1
ATOM 2964 N N . TYR A 1 372 ? -29.547 -4.505 36.869 1.00 92.31 372 TYR A N 1
ATOM 2965 C CA . TYR A 1 372 ? -30.383 -5.464 36.140 1.00 92.31 372 TYR A CA 1
ATOM 2966 C C . TYR A 1 372 ? -29.567 -6.529 35.402 1.00 92.31 372 TYR A C 1
ATOM 2968 O O . TYR A 1 372 ? -30.033 -7.651 35.241 1.00 92.31 372 TYR A O 1
ATOM 2976 N N . ASN A 1 373 ? -28.331 -6.224 34.998 1.00 91.56 373 ASN A N 1
ATOM 2977 C CA . ASN A 1 373 ? -27.428 -7.245 34.471 1.00 91.56 373 ASN A CA 1
ATOM 2978 C C . ASN A 1 373 ? -27.037 -8.268 35.552 1.00 91.56 373 ASN A C 1
ATOM 2980 O O . ASN A 1 373 ? -26.966 -9.453 35.240 1.00 91.56 373 ASN A O 1
ATOM 2984 N N . TYR A 1 374 ? -26.816 -7.844 36.804 1.00 91.75 374 TYR A N 1
ATOM 2985 C CA . TYR A 1 374 ? -26.581 -8.778 37.912 1.00 91.75 374 TYR A CA 1
ATOM 2986 C C . TYR A 1 374 ? -27.823 -9.607 38.241 1.00 91.75 374 TYR A C 1
ATOM 2988 O O . TYR A 1 374 ? -27.705 -10.812 38.423 1.00 91.75 374 TYR A O 1
ATOM 2996 N N . GLU A 1 375 ? -29.009 -8.999 38.255 1.00 91.75 375 GLU A N 1
ATOM 2997 C CA . GLU A 1 375 ? -30.272 -9.722 38.461 1.00 91.75 375 GLU A CA 1
ATOM 2998 C C . GLU A 1 375 ? -30.530 -10.745 37.340 1.00 91.75 375 GLU A C 1
ATOM 3000 O O . GLU A 1 375 ? -30.896 -11.892 37.597 1.00 91.75 375 GLU A O 1
ATOM 3005 N N . LYS A 1 376 ? -30.261 -10.374 36.084 1.00 92.50 376 LYS A N 1
ATOM 3006 C CA . LYS A 1 376 ? -30.343 -11.288 34.938 1.00 92.50 376 LYS A CA 1
ATOM 3007 C C . LYS A 1 376 ? -29.335 -12.436 35.051 1.00 92.50 376 LYS A C 1
ATOM 3009 O O . LYS A 1 376 ? -29.684 -13.583 34.813 1.00 92.50 376 LYS A O 1
ATOM 3014 N N . ALA A 1 377 ? -28.094 -12.143 35.434 1.00 88.88 377 ALA A N 1
ATOM 3015 C CA . ALA A 1 377 ? -27.082 -13.170 35.672 1.00 88.88 377 ALA A CA 1
ATOM 3016 C C . ALA A 1 377 ? -27.521 -14.141 36.782 1.00 88.88 377 ALA A C 1
ATOM 3018 O O . ALA A 1 377 ? -27.450 -15.357 36.616 1.00 88.88 377 ALA A O 1
ATOM 3019 N N . TYR A 1 378 ? -28.043 -13.604 37.885 1.00 91.62 378 TYR A N 1
ATOM 3020 C CA . TYR A 1 378 ? -28.548 -14.379 39.013 1.00 91.62 378 TYR A CA 1
ATOM 3021 C C . TYR A 1 378 ? -29.697 -15.319 38.620 1.00 91.62 378 TYR A C 1
ATOM 3023 O O . TYR A 1 378 ? -29.669 -16.508 38.949 1.00 91.62 378 TYR A O 1
ATOM 3031 N N . THR A 1 379 ? -30.685 -14.794 37.889 1.00 90.12 379 THR A N 1
ATOM 3032 C CA . THR A 1 379 ? -31.846 -15.555 37.388 1.00 90.12 379 THR A CA 1
ATOM 3033 C C . THR A 1 379 ? -31.451 -16.621 36.368 1.00 90.12 379 THR A C 1
ATOM 3035 O O . THR A 1 379 ? -32.091 -17.663 36.302 1.00 90.12 379 THR A O 1
ATOM 3038 N N . MET A 1 380 ? -30.344 -16.425 35.646 1.00 91.75 380 MET A N 1
ATOM 3039 C CA . MET A 1 380 ? -29.715 -17.443 34.793 1.00 91.75 380 MET A CA 1
ATOM 3040 C C . MET A 1 380 ? -28.908 -18.499 35.574 1.00 91.75 380 MET A C 1
ATOM 3042 O O . MET A 1 380 ? -28.219 -19.313 34.967 1.00 91.75 380 MET A O 1
ATOM 3046 N N . GLY A 1 381 ? -28.957 -18.494 36.910 1.00 91.94 381 GLY A N 1
ATOM 3047 C CA . GLY A 1 381 ? -28.254 -19.460 37.760 1.00 91.94 381 GLY A CA 1
ATOM 3048 C C . GLY A 1 381 ? -26.799 -19.098 38.066 1.00 91.94 381 GLY A C 1
ATOM 3049 O O . GLY A 1 381 ? -26.097 -19.873 38.714 1.00 91.94 381 GLY A O 1
ATOM 3050 N N . GLN A 1 382 ? -26.317 -17.919 37.657 1.00 90.38 382 GLN A N 1
ATOM 3051 C CA . GLN A 1 382 ? -24.961 -17.492 37.991 1.00 90.38 382 GLN A CA 1
ATOM 3052 C C . GLN A 1 382 ? -24.866 -17.179 39.492 1.00 90.38 382 GLN A C 1
ATOM 3054 O O . GLN A 1 382 ? -25.657 -16.405 40.034 1.00 90.38 382 GLN A O 1
ATOM 3059 N N . ARG A 1 383 ? -23.887 -17.783 40.172 1.00 88.25 383 ARG A N 1
ATOM 3060 C CA . ARG A 1 383 ? -23.560 -17.513 41.589 1.00 88.25 383 ARG A CA 1
ATOM 3061 C C . ARG A 1 383 ? -22.143 -16.983 41.794 1.00 88.25 383 ARG A C 1
ATOM 3063 O O . ARG A 1 383 ? -21.862 -16.347 42.801 1.00 88.25 383 ARG A O 1
ATOM 3070 N N . VAL A 1 384 ? -21.272 -17.185 40.805 1.00 87.50 384 VAL A N 1
ATOM 3071 C CA . VAL A 1 384 ? -19.865 -16.775 40.840 1.00 87.50 384 VAL A CA 1
ATOM 3072 C C . VAL A 1 384 ? -19.602 -15.756 39.737 1.00 87.50 384 VAL A C 1
ATOM 3074 O O . VAL A 1 384 ? -20.073 -15.897 38.604 1.00 87.50 384 VAL A O 1
ATOM 3077 N N . GLY A 1 385 ? -18.860 -14.700 40.058 1.00 78.75 385 GLY A N 1
ATOM 3078 C CA . GLY A 1 385 ? -18.522 -13.658 39.099 1.00 78.75 385 GLY A CA 1
ATOM 3079 C C . GLY A 1 385 ? -17.313 -14.018 38.255 1.00 78.75 385 GLY A C 1
ATOM 3080 O O . GLY A 1 385 ? -16.194 -13.881 38.722 1.00 78.75 385 GLY A O 1
ATOM 3081 N N . PHE A 1 386 ? -17.494 -14.367 36.984 1.00 74.62 386 PHE A N 1
ATOM 3082 C CA . PHE A 1 386 ? -16.361 -14.510 36.070 1.00 74.62 386 PHE A CA 1
ATOM 3083 C C . PHE A 1 386 ? -16.042 -13.159 35.431 1.00 74.62 386 PHE A C 1
ATOM 3085 O O . PHE A 1 386 ? -16.841 -12.601 34.676 1.00 74.62 386 PHE A O 1
ATOM 3092 N N . HIS A 1 387 ? -14.866 -12.604 35.729 1.00 67.81 387 HIS A N 1
ATOM 3093 C CA . HIS A 1 387 ? -14.327 -11.535 34.899 1.00 67.81 387 HIS A CA 1
ATOM 3094 C C . HIS A 1 387 ? -13.828 -12.201 33.614 1.00 67.81 387 HIS A C 1
ATOM 3096 O O . HIS A 1 387 ? -12.816 -12.887 33.646 1.00 67.81 387 HIS A O 1
ATOM 3102 N N . GLY A 1 388 ? -14.507 -12.012 32.479 1.00 61.00 388 GLY A N 1
ATOM 3103 C CA . GLY A 1 388 ? -14.098 -12.605 31.190 1.00 61.00 388 GLY A CA 1
ATOM 3104 C C . GLY A 1 388 ? -12.711 -12.166 30.680 1.00 61.00 388 GLY A C 1
ATOM 3105 O O . GLY A 1 388 ? -12.305 -12.547 29.588 1.00 61.00 388 GLY A O 1
ATOM 3106 N N . ASN A 1 389 ? -11.986 -11.357 31.455 1.00 56.25 389 ASN A N 1
ATOM 3107 C CA . ASN A 1 389 ? -10.628 -10.909 31.192 1.00 56.25 389 ASN A CA 1
ATOM 3108 C C . ASN A 1 389 ? -9.698 -11.572 32.227 1.00 56.25 389 ASN A C 1
ATOM 3110 O O . ASN A 1 389 ? -9.509 -11.027 33.317 1.00 56.25 389 ASN A O 1
ATOM 3114 N N . ASN A 1 390 ? -9.120 -12.729 31.892 1.00 54.00 390 ASN A N 1
ATOM 3115 C CA . ASN A 1 390 ? -8.145 -13.462 32.721 1.00 54.00 390 ASN A CA 1
ATOM 3116 C C . ASN A 1 390 ? -6.732 -12.838 32.644 1.00 54.00 390 ASN A C 1
ATOM 3118 O O . ASN A 1 390 ? -5.738 -13.552 32.549 1.00 54.00 390 ASN A O 1
ATOM 3122 N N . GLY A 1 391 ? -6.626 -11.508 32.558 1.00 55.91 391 GLY A N 1
ATOM 3123 C CA . GLY A 1 391 ? -5.355 -10.787 32.367 1.00 55.91 391 GLY A CA 1
ATOM 3124 C C . GLY A 1 391 ? -4.721 -10.937 30.975 1.00 55.91 391 GLY A C 1
ATOM 3125 O O . GLY A 1 391 ? -4.009 -10.048 30.521 1.00 55.91 391 GLY A O 1
ATOM 3126 N N . THR A 1 392 ? -5.040 -11.997 30.234 1.00 53.22 392 THR A N 1
ATOM 3127 C CA . THR A 1 392 ? -4.666 -12.149 28.828 1.00 53.22 392 THR A CA 1
ATOM 3128 C C . THR A 1 392 ? -5.745 -11.528 27.949 1.00 53.22 392 THR A C 1
ATOM 3130 O O . THR A 1 392 ? -6.861 -12.035 27.853 1.00 53.22 392 THR A O 1
ATOM 3133 N N . PHE A 1 393 ? -5.423 -10.399 27.311 1.00 59.94 393 PHE A N 1
ATOM 3134 C CA . PHE A 1 393 ? -6.277 -9.797 26.288 1.00 59.94 393 PHE A CA 1
ATOM 3135 C C . PHE A 1 393 ? -6.445 -10.809 25.151 1.00 59.94 393 PHE A C 1
ATOM 3137 O O . PHE A 1 393 ? -5.570 -10.930 24.293 1.00 59.94 393 PHE A O 1
ATOM 3144 N N . LYS A 1 394 ? -7.544 -11.567 25.158 1.00 70.06 394 LYS A N 1
ATOM 3145 C CA . LYS A 1 394 ? -7.884 -12.444 24.041 1.00 70.06 394 LYS A CA 1
ATOM 3146 C C . LYS A 1 394 ? -8.391 -11.555 22.904 1.00 70.06 394 LYS A C 1
ATOM 3148 O O . LYS A 1 394 ? -9.419 -10.893 23.077 1.00 70.06 394 LYS A O 1
ATOM 3153 N N . PRO A 1 395 ? -7.673 -11.459 21.770 1.00 79.75 395 PRO A N 1
ATOM 3154 C CA . PRO A 1 395 ? -8.212 -10.768 20.608 1.00 79.75 395 PRO A CA 1
ATOM 3155 C C . PRO A 1 395 ? -9.538 -11.426 20.216 1.00 79.75 395 PRO A C 1
ATOM 3157 O O . PRO A 1 395 ? -9.689 -12.637 20.346 1.00 79.75 395 PRO A O 1
ATOM 3160 N N . LYS A 1 396 ? -10.503 -10.624 19.759 1.00 87.19 396 LYS A N 1
ATOM 3161 C CA . LYS A 1 396 ? -11.783 -11.147 19.265 1.00 87.19 396 LYS A CA 1
ATOM 3162 C C . LYS A 1 396 ? -11.533 -12.133 18.123 1.00 87.19 396 LYS A C 1
ATOM 3164 O O . LYS A 1 396 ? -10.615 -11.900 17.334 1.00 87.19 396 LYS A O 1
ATOM 3169 N N . ASP A 1 397 ? -12.390 -13.138 17.971 1.00 88.62 397 ASP A N 1
ATOM 3170 C CA . ASP A 1 397 ? -12.285 -14.131 16.889 1.00 88.62 397 ASP A CA 1
ATOM 3171 C C . ASP A 1 397 ? -12.204 -13.470 15.508 1.00 88.62 397 ASP A C 1
ATOM 3173 O O . ASP A 1 397 ? -11.389 -13.849 14.672 1.00 88.62 397 ASP A O 1
ATOM 3177 N N . THR A 1 398 ? -12.944 -12.378 15.306 1.00 92.88 398 THR A N 1
ATOM 3178 C CA . THR A 1 398 ? -12.846 -11.536 14.106 1.00 92.88 398 THR A CA 1
ATOM 3179 C C . THR A 1 398 ? -11.458 -10.956 13.872 1.00 92.88 398 THR A C 1
ATOM 3181 O O . THR A 1 398 ? -10.987 -10.924 12.740 1.00 92.88 398 THR A O 1
ATOM 3184 N N . THR A 1 399 ? -10.780 -10.492 14.920 1.00 93.62 399 THR A N 1
ATOM 3185 C CA . THR A 1 399 ? -9.411 -9.967 14.822 1.00 93.62 399 THR A CA 1
ATOM 3186 C C . THR A 1 399 ? -8.404 -11.085 14.565 1.00 93.62 399 THR A C 1
ATOM 3188 O O . THR A 1 399 ? -7.481 -10.890 13.778 1.00 93.62 399 THR A O 1
ATOM 3191 N N . ILE A 1 400 ? -8.585 -12.254 15.187 1.00 93.00 400 ILE A N 1
ATOM 3192 C CA . ILE A 1 400 ? -7.741 -13.436 14.952 1.00 93.00 400 ILE A CA 1
ATOM 3193 C C . ILE A 1 400 ? -7.857 -13.880 13.492 1.00 93.00 400 ILE A C 1
ATOM 3195 O O . ILE A 1 400 ? -6.846 -14.091 12.824 1.00 93.00 400 ILE A O 1
ATOM 3199 N N . PHE A 1 401 ? -9.081 -13.968 12.980 1.00 94.62 401 PHE A N 1
ATOM 3200 C CA . PHE A 1 401 ? -9.333 -14.395 11.613 1.00 94.62 401 PHE A CA 1
ATOM 3201 C C . PHE A 1 401 ? -8.841 -13.362 10.589 1.00 94.62 401 PHE A C 1
ATOM 3203 O O . PHE A 1 401 ? -8.154 -13.721 9.633 1.00 94.62 401 PHE A O 1
ATOM 3210 N N . ALA A 1 402 ? -9.086 -12.067 10.825 1.00 95.94 402 ALA A N 1
ATOM 3211 C CA . ALA A 1 402 ? -8.542 -10.997 9.988 1.00 95.94 402 ALA A CA 1
ATOM 3212 C C . ALA A 1 402 ? -7.005 -11.027 9.950 1.00 95.94 402 ALA A C 1
ATOM 3214 O O . ALA A 1 402 ? -6.416 -10.901 8.879 1.00 95.94 402 ALA A O 1
ATOM 3215 N N . ARG A 1 403 ? -6.345 -11.265 11.093 1.00 95.31 403 ARG A N 1
ATOM 3216 C CA . ARG A 1 403 ? -4.887 -11.452 11.170 1.00 95.31 403 ARG A CA 1
ATOM 3217 C C . ARG A 1 403 ? -4.424 -12.613 10.294 1.00 95.31 403 ARG A C 1
ATOM 3219 O O . ARG A 1 403 ? -3.457 -12.453 9.554 1.00 95.31 403 ARG A O 1
ATOM 3226 N N . ALA A 1 404 ? -5.093 -13.762 10.373 1.00 94.50 404 ALA A N 1
ATOM 3227 C CA . ALA A 1 404 ? -4.755 -14.927 9.559 1.00 94.50 404 ALA A CA 1
ATOM 3228 C C . ALA A 1 404 ? -4.906 -14.628 8.057 1.00 94.50 404 ALA A C 1
ATOM 3230 O O . ALA A 1 404 ? -3.991 -14.907 7.281 1.00 94.50 404 ALA A O 1
ATOM 3231 N N . CYS A 1 405 ? -6.002 -13.971 7.666 1.00 95.00 405 CYS A N 1
ATOM 3232 C CA . CYS A 1 405 ? -6.236 -13.551 6.285 1.00 95.00 405 CYS A CA 1
ATOM 3233 C C . CYS A 1 405 ? -5.162 -12.572 5.795 1.00 95.00 405 CYS A C 1
ATOM 3235 O O . CYS A 1 405 ? -4.635 -12.745 4.698 1.00 95.00 405 CYS A O 1
ATOM 3237 N N . MET A 1 406 ? -4.803 -11.570 6.607 1.00 96.19 406 MET A N 1
ATOM 3238 C CA . MET A 1 406 ? -3.751 -10.601 6.277 1.00 96.19 406 MET A CA 1
ATOM 3239 C C . MET A 1 406 ? -2.401 -11.287 6.102 1.00 96.19 406 MET A C 1
ATOM 3241 O O . MET A 1 406 ? -1.724 -11.046 5.107 1.00 96.19 406 MET A O 1
ATOM 3245 N N . LYS A 1 407 ? -2.031 -12.183 7.025 1.00 93.94 407 LYS A N 1
ATOM 3246 C CA . LYS A 1 407 ? -0.781 -12.944 6.946 1.00 93.94 407 LYS A CA 1
ATOM 3247 C C . LYS A 1 407 ? -0.712 -13.762 5.655 1.00 93.94 407 LYS A C 1
ATOM 3249 O O . LYS A 1 407 ? 0.267 -13.643 4.927 1.00 93.94 407 LYS A O 1
ATOM 3254 N N . SER A 1 408 ? -1.763 -14.526 5.353 1.00 91.06 408 SER A N 1
ATOM 3255 C CA . SER A 1 408 ? -1.853 -15.322 4.124 1.00 91.06 408 SER A CA 1
ATOM 3256 C C . SER A 1 408 ? -1.758 -14.445 2.873 1.00 91.06 408 SER A C 1
ATOM 3258 O O . SER A 1 408 ? -0.960 -14.728 1.982 1.00 91.06 408 SER A O 1
ATOM 3260 N N . PHE A 1 409 ? -2.507 -13.340 2.829 1.00 92.69 409 PHE A N 1
ATOM 3261 C CA . PHE A 1 409 ? -2.480 -12.410 1.702 1.00 92.69 409 PHE A CA 1
ATOM 3262 C C . PHE A 1 409 ? -1.085 -11.813 1.482 1.00 92.69 409 PHE A C 1
ATOM 3264 O O . PHE A 1 409 ? -0.586 -11.787 0.356 1.00 92.69 409 PHE A O 1
ATOM 3271 N N . PHE A 1 410 ? -0.431 -11.355 2.549 1.00 92.69 410 PHE A N 1
ATOM 3272 C CA . PHE A 1 410 ? 0.897 -10.763 2.458 1.00 92.69 410 PHE A CA 1
ATOM 3273 C C . PHE A 1 410 ? 1.963 -11.761 2.027 1.00 92.69 410 PHE A C 1
ATOM 3275 O O . PHE A 1 410 ? 2.788 -11.411 1.193 1.00 92.69 410 PHE A O 1
ATOM 3282 N N . GLN A 1 411 ? 1.923 -12.994 2.525 1.00 84.94 411 GLN A N 1
ATOM 3283 C CA . GLN A 1 411 ? 2.861 -14.039 2.110 1.00 84.94 411 GLN A CA 1
ATOM 3284 C C . GLN A 1 411 ? 2.730 -14.382 0.621 1.00 84.94 411 GLN A C 1
ATOM 3286 O O . GLN A 1 411 ? 3.733 -14.624 -0.036 1.00 84.94 411 GLN A O 1
ATOM 3291 N N . GLN A 1 412 ? 1.511 -14.356 0.080 1.00 80.75 412 GLN A N 1
ATOM 3292 C CA . GLN A 1 412 ? 1.256 -14.651 -1.335 1.00 80.75 412 GLN A CA 1
ATOM 3293 C C . GLN A 1 412 ? 1.605 -13.487 -2.269 1.00 80.75 412 GLN A C 1
ATOM 3295 O O . GLN A 1 412 ? 1.917 -13.695 -3.440 1.00 80.75 412 GLN A O 1
ATOM 3300 N N . THR A 1 413 ? 1.498 -12.254 -1.772 1.00 83.12 413 THR A N 1
ATOM 3301 C CA . THR A 1 413 ? 1.462 -11.066 -2.636 1.00 83.12 413 THR A CA 1
ATOM 3302 C C . THR A 1 413 ? 2.691 -10.178 -2.484 1.00 83.12 413 THR A C 1
ATOM 3304 O O . THR A 1 413 ? 3.046 -9.467 -3.423 1.00 83.12 413 THR A O 1
ATOM 3307 N N . ALA A 1 414 ? 3.327 -10.164 -1.312 1.00 86.75 414 ALA A N 1
ATOM 3308 C CA . ALA A 1 414 ? 4.426 -9.257 -1.027 1.00 86.75 414 ALA A CA 1
ATOM 3309 C C . ALA A 1 414 ? 5.779 -9.847 -1.448 1.00 86.75 414 ALA A C 1
ATOM 3311 O O . ALA A 1 414 ? 6.092 -11.003 -1.184 1.00 86.75 414 ALA A O 1
ATOM 3312 N N . GLU A 1 415 ? 6.611 -9.017 -2.066 1.00 81.06 415 GLU A N 1
ATOM 3313 C CA . GLU A 1 415 ? 7.949 -9.377 -2.527 1.00 81.06 415 GLU A CA 1
ATOM 3314 C C . GLU A 1 415 ? 8.992 -8.989 -1.464 1.00 81.06 415 GLU A C 1
ATOM 3316 O O . GLU A 1 415 ? 8.967 -7.851 -0.978 1.00 81.06 415 GLU A O 1
ATOM 3321 N N . PRO A 1 416 ? 9.922 -9.881 -1.087 1.00 80.75 416 PRO A N 1
ATOM 3322 C CA . PRO A 1 416 ? 10.996 -9.535 -0.163 1.00 80.75 416 PRO A CA 1
ATOM 3323 C C . PRO A 1 416 ? 11.962 -8.520 -0.795 1.00 80.75 416 PRO A C 1
ATOM 3325 O O . PRO A 1 416 ? 12.349 -8.641 -1.956 1.00 80.75 416 PRO A O 1
ATOM 3328 N N . LEU A 1 417 ? 12.396 -7.529 -0.016 1.00 76.00 417 LEU A N 1
ATOM 3329 C CA . LEU A 1 417 ? 13.462 -6.587 -0.355 1.00 76.00 417 LEU A CA 1
ATOM 3330 C C . LEU A 1 417 ? 14.692 -6.897 0.508 1.00 76.00 417 LEU A C 1
ATOM 3332 O O . LEU A 1 417 ? 14.891 -6.242 1.530 1.00 76.00 417 LEU A O 1
ATOM 3336 N N . PRO A 1 418 ? 15.533 -7.867 0.116 1.00 64.19 418 PRO A N 1
ATOM 3337 C CA . PRO A 1 418 ? 16.663 -8.301 0.940 1.00 64.19 418 PRO A CA 1
ATOM 3338 C C . PRO A 1 418 ? 17.682 -7.181 1.200 1.00 64.19 418 PRO A C 1
ATOM 3340 O O . PRO A 1 418 ? 18.284 -7.137 2.260 1.00 64.19 418 PRO A O 1
ATOM 3343 N N . HIS A 1 419 ? 17.810 -6.213 0.287 1.00 65.25 419 HIS A N 1
ATOM 3344 C CA . HIS A 1 419 ? 18.681 -5.041 0.456 1.00 65.25 419 HIS A CA 1
ATOM 3345 C C . HIS A 1 419 ? 18.147 -3.992 1.451 1.00 65.25 419 HIS A C 1
ATOM 3347 O O . HIS A 1 419 ? 18.803 -2.977 1.681 1.00 65.25 419 HIS A O 1
ATOM 3353 N N . LYS A 1 420 ? 16.929 -4.164 1.981 1.00 64.88 420 LYS A N 1
ATOM 3354 C CA . LYS A 1 420 ? 16.344 -3.271 2.984 1.00 64.88 420 LYS A CA 1
ATOM 3355 C C . LYS A 1 420 ? 16.032 -4.063 4.242 1.00 64.88 420 LYS A C 1
ATOM 3357 O O . LYS A 1 420 ? 15.001 -4.727 4.335 1.00 64.88 420 LYS A O 1
ATOM 3362 N N . GLU A 1 421 ? 16.905 -3.929 5.225 1.00 60.94 421 GLU A N 1
ATOM 3363 C CA . GLU A 1 421 ? 16.649 -4.420 6.571 1.00 60.94 421 GLU A CA 1
ATOM 3364 C C . GLU A 1 421 ? 15.783 -3.418 7.340 1.00 60.94 421 GLU A C 1
ATOM 3366 O O . GLU A 1 421 ? 15.979 -2.198 7.283 1.00 60.94 421 GLU A O 1
ATOM 3371 N N . SER A 1 422 ? 14.782 -3.931 8.049 1.00 57.41 422 SER A N 1
ATOM 3372 C CA . SER A 1 422 ? 13.999 -3.137 8.989 1.00 57.41 422 SER A CA 1
ATOM 3373 C C . SER A 1 422 ? 14.825 -2.891 10.254 1.00 57.41 422 SER A C 1
ATOM 3375 O O . SER A 1 422 ? 15.139 -3.831 10.968 1.00 57.41 422 SER A O 1
ATOM 3377 N N . ARG A 1 423 ? 15.109 -1.622 10.580 1.00 53.75 423 ARG A N 1
ATOM 3378 C CA . ARG A 1 423 ? 15.740 -1.210 11.855 1.00 53.75 423 ARG A CA 1
ATOM 3379 C C . ARG A 1 423 ? 14.752 -1.066 13.028 1.00 53.75 423 ARG A C 1
ATOM 3381 O O . ARG A 1 423 ? 15.053 -0.379 14.000 1.00 53.75 423 ARG A O 1
ATOM 3388 N N . ASN A 1 424 ? 13.540 -1.613 12.932 1.00 56.25 424 ASN A N 1
ATOM 3389 C CA . ASN A 1 424 ? 12.581 -1.525 14.037 1.00 56.25 424 ASN A CA 1
ATOM 3390 C C . ASN A 1 424 ? 12.886 -2.584 15.100 1.00 56.25 424 ASN A C 1
ATOM 3392 O O . ASN A 1 424 ? 12.873 -3.768 14.790 1.00 56.25 424 ASN A O 1
ATOM 3396 N N . GLU A 1 425 ? 13.005 -2.151 16.360 1.00 52.94 425 GLU A N 1
ATOM 3397 C CA . GLU A 1 425 ? 13.285 -2.972 17.559 1.00 52.94 425 GLU A CA 1
ATOM 3398 C C . GLU A 1 425 ? 12.345 -4.184 17.755 1.00 52.94 425 GLU A C 1
ATOM 3400 O O . GLU A 1 425 ? 12.663 -5.094 18.510 1.00 52.94 425 GLU A O 1
ATOM 3405 N N . ASN A 1 426 ? 11.185 -4.211 17.084 1.00 52.00 426 ASN A N 1
ATOM 3406 C CA . ASN A 1 426 ? 10.196 -5.295 17.177 1.00 52.00 426 ASN A CA 1
ATOM 3407 C C . ASN A 1 426 ? 10.165 -6.230 15.956 1.00 52.00 426 ASN A C 1
ATOM 3409 O O . ASN A 1 426 ? 9.401 -7.195 15.955 1.00 52.00 426 ASN A O 1
ATOM 3413 N N . THR A 1 427 ? 10.922 -5.931 14.901 1.00 54.34 427 THR A N 1
ATOM 3414 C CA . THR A 1 427 ? 10.987 -6.741 13.681 1.00 54.34 427 THR A CA 1
ATOM 3415 C C . THR A 1 427 ? 12.391 -6.656 13.092 1.00 54.34 427 THR A C 1
ATOM 3417 O O . THR A 1 427 ? 12.620 -5.873 12.162 1.00 54.34 427 THR A O 1
ATOM 3420 N N . ASP A 1 428 ? 13.300 -7.475 13.620 1.00 50.34 428 ASP A N 1
ATOM 3421 C CA . ASP A 1 428 ? 14.494 -7.892 12.886 1.00 50.34 428 ASP A CA 1
ATOM 3422 C C . ASP A 1 428 ? 14.021 -8.665 11.655 1.00 50.34 428 ASP A C 1
ATOM 3424 O O . ASP A 1 428 ? 13.335 -9.686 11.769 1.00 50.34 428 ASP A O 1
ATOM 3428 N N . GLY A 1 429 ? 14.299 -8.149 10.459 1.00 66.88 429 GLY A N 1
ATOM 3429 C CA . GLY A 1 429 ? 13.994 -8.900 9.250 1.00 66.88 429 GLY A CA 1
ATOM 3430 C C . GLY A 1 429 ? 13.868 -8.111 7.958 1.00 66.88 429 GLY A C 1
ATOM 3431 O O . GLY A 1 429 ? 13.868 -6.877 7.904 1.00 66.88 429 GLY A O 1
ATOM 3432 N N . ILE A 1 430 ? 13.727 -8.910 6.901 1.00 74.50 430 ILE A N 1
ATOM 3433 C CA . ILE A 1 430 ? 13.514 -8.505 5.515 1.00 74.50 430 ILE A CA 1
ATOM 3434 C C . ILE A 1 430 ? 12.247 -7.644 5.421 1.00 74.50 430 ILE A C 1
ATOM 3436 O O . ILE A 1 430 ? 11.171 -8.034 5.891 1.00 74.50 430 ILE A O 1
ATOM 3440 N N . ILE A 1 431 ? 12.365 -6.472 4.795 1.00 83.12 431 ILE A N 1
ATOM 3441 C CA . ILE A 1 431 ? 11.209 -5.641 4.450 1.00 83.12 431 ILE A CA 1
ATOM 3442 C C . ILE A 1 431 ? 10.505 -6.256 3.244 1.00 83.12 431 ILE A C 1
ATOM 3444 O O . ILE A 1 431 ? 11.135 -6.571 2.239 1.00 83.12 431 ILE A O 1
ATOM 3448 N N . TYR A 1 432 ? 9.185 -6.364 3.311 1.00 87.06 432 TYR A N 1
ATOM 3449 C CA . TYR A 1 432 ? 8.357 -6.855 2.219 1.00 87.06 432 TYR A CA 1
ATOM 3450 C C . TYR A 1 432 ? 7.648 -5.693 1.526 1.00 87.06 432 TYR A C 1
ATOM 3452 O O . TYR A 1 432 ? 7.175 -4.740 2.155 1.00 87.06 432 TYR A O 1
ATOM 3460 N N . ARG A 1 433 ? 7.551 -5.778 0.203 1.00 85.62 433 ARG A N 1
ATOM 3461 C CA . ARG A 1 433 ? 6.912 -4.785 -0.654 1.00 85.62 433 ARG A CA 1
ATOM 3462 C C . ARG A 1 433 ? 5.646 -5.357 -1.259 1.00 85.62 433 ARG A C 1
ATOM 3464 O O . ARG A 1 433 ? 5.692 -6.362 -1.955 1.00 85.62 433 ARG A O 1
ATOM 3471 N N . LEU A 1 434 ? 4.533 -4.655 -1.080 1.00 86.44 434 LEU A N 1
ATOM 3472 C CA . LEU A 1 434 ? 3.313 -4.976 -1.815 1.00 86.44 434 LEU A CA 1
ATOM 3473 C C . LEU A 1 434 ? 3.326 -4.375 -3.232 1.00 86.44 434 LEU A C 1
ATOM 3475 O O . LEU A 1 434 ? 3.901 -3.297 -3.438 1.00 86.44 434 LEU A O 1
ATOM 3479 N N . PRO A 1 435 ? 2.672 -5.034 -4.210 1.00 80.06 435 PRO A N 1
ATOM 3480 C CA . PRO A 1 435 ? 2.508 -4.523 -5.562 1.00 80.06 435 PRO A CA 1
ATOM 3481 C C . PRO A 1 435 ? 1.945 -3.103 -5.578 1.00 80.06 435 PRO A C 1
ATOM 3483 O O . PRO A 1 435 ? 0.950 -2.803 -4.925 1.00 80.06 435 PRO A O 1
ATOM 3486 N N . LYS A 1 436 ? 2.533 -2.231 -6.404 1.00 75.94 436 LYS A N 1
ATOM 3487 C CA . LYS A 1 436 ? 2.100 -0.828 -6.532 1.00 75.94 436 LYS A CA 1
ATOM 3488 C C . LYS A 1 436 ? 0.652 -0.675 -7.019 1.00 75.94 436 LYS A C 1
ATOM 3490 O O . LYS A 1 436 ? 0.031 0.357 -6.789 1.00 75.94 436 LYS A O 1
ATOM 3495 N N . ALA A 1 437 ? 0.141 -1.669 -7.742 1.00 71.75 437 ALA A N 1
ATOM 3496 C CA . ALA A 1 437 ? -1.231 -1.657 -8.236 1.00 71.75 437 ALA A CA 1
ATOM 3497 C C . ALA A 1 437 ? -2.273 -1.775 -7.116 1.00 71.75 437 ALA A C 1
ATOM 3499 O O . ALA A 1 437 ? -3.429 -1.436 -7.366 1.00 71.75 437 ALA A O 1
ATOM 3500 N N . LEU A 1 438 ? -1.857 -2.247 -5.936 1.00 81.44 438 LEU A N 1
ATOM 3501 C CA . LEU A 1 438 ? -2.690 -2.368 -4.754 1.00 81.44 438 LEU A CA 1
ATOM 3502 C C . LEU A 1 438 ? -2.551 -1.110 -3.906 1.00 81.44 438 LEU A C 1
ATOM 3504 O O . LEU A 1 438 ? -1.449 -0.624 -3.652 1.00 81.44 438 LEU A O 1
ATOM 3508 N N . SER A 1 439 ? -3.682 -0.604 -3.445 1.00 87.94 439 SER A N 1
ATOM 3509 C CA . SER A 1 439 ? -3.793 0.350 -2.354 1.00 87.94 439 SER A CA 1
ATOM 3510 C C . SER A 1 439 ? -4.080 -0.383 -1.042 1.00 87.94 439 SER A C 1
ATOM 3512 O O . SER A 1 439 ? -4.452 -1.556 -1.020 1.00 87.94 439 SER A O 1
ATOM 3514 N N . ARG A 1 440 ? -3.933 0.315 0.088 1.00 91.81 440 ARG A N 1
ATOM 3515 C CA . ARG A 1 440 ? -4.322 -0.247 1.390 1.00 91.81 440 ARG A CA 1
ATOM 3516 C C . ARG A 1 440 ? -5.830 -0.544 1.445 1.00 91.81 440 ARG A C 1
ATOM 3518 O O . ARG A 1 440 ? -6.230 -1.477 2.135 1.00 91.81 440 ARG A O 1
ATOM 3525 N N . ASP A 1 441 ? -6.633 0.208 0.692 1.00 91.31 441 ASP A N 1
ATOM 3526 C CA . ASP A 1 441 ? -8.076 -0.014 0.551 1.00 91.31 441 ASP A CA 1
ATOM 3527 C C . ASP A 1 441 ? -8.370 -1.302 -0.220 1.00 91.31 441 ASP A C 1
ATOM 3529 O O . ASP A 1 441 ? -9.264 -2.049 0.165 1.00 91.31 441 ASP A O 1
ATOM 3533 N N . ASP A 1 442 ? -7.594 -1.598 -1.265 1.00 87.81 442 ASP A N 1
ATOM 3534 C CA . ASP A 1 442 ? -7.729 -2.844 -2.030 1.00 87.81 442 ASP A CA 1
ATOM 3535 C C . ASP A 1 442 ? -7.436 -4.057 -1.155 1.00 87.81 442 ASP A C 1
ATOM 3537 O O . ASP A 1 442 ? -8.220 -5.000 -1.130 1.00 87.81 442 ASP A O 1
ATOM 3541 N N . VAL A 1 443 ? -6.361 -3.995 -0.360 1.00 93.62 443 VAL A N 1
ATOM 3542 C CA . VAL A 1 443 ? -6.050 -5.061 0.600 1.00 93.62 443 VAL A CA 1
ATOM 3543 C C . VAL A 1 443 ? -7.178 -5.214 1.614 1.00 93.62 443 VAL A C 1
ATOM 3545 O O . VAL A 1 443 ? -7.604 -6.327 1.891 1.00 93.62 443 VAL A O 1
ATOM 3548 N N . TYR A 1 444 ? -7.696 -4.114 2.161 1.00 96.38 444 TYR A N 1
ATOM 3549 C CA . TYR A 1 444 ? -8.810 -4.178 3.103 1.00 96.38 444 TYR A CA 1
ATOM 3550 C C . TYR A 1 444 ? -10.051 -4.846 2.488 1.00 96.38 444 TYR A C 1
ATOM 3552 O O . TYR A 1 444 ? -10.637 -5.720 3.124 1.00 96.38 444 TYR A O 1
ATOM 3560 N N . ARG A 1 445 ? -10.416 -4.494 1.247 1.00 93.62 445 ARG A N 1
ATOM 3561 C CA . ARG A 1 445 ? -11.541 -5.109 0.521 1.00 93.62 445 ARG A CA 1
ATOM 3562 C C . ARG A 1 445 ? -11.336 -6.603 0.285 1.00 93.62 445 ARG A C 1
ATOM 3564 O O . ARG A 1 445 ? -12.252 -7.376 0.537 1.00 93.62 445 ARG A O 1
ATOM 3571 N N . GLU A 1 446 ? -10.135 -7.007 -0.114 1.00 92.44 446 GLU A N 1
ATOM 3572 C CA . GLU A 1 446 ? -9.784 -8.419 -0.302 1.00 92.44 446 GLU A CA 1
ATOM 3573 C C . GLU A 1 446 ? -9.943 -9.220 0.999 1.00 92.44 446 GLU A C 1
ATOM 3575 O O . GLU A 1 446 ? -10.515 -10.310 1.015 1.00 92.44 446 GLU A O 1
ATOM 3580 N N . ILE A 1 447 ? -9.477 -8.664 2.123 1.00 96.06 447 ILE A N 1
ATOM 3581 C CA . ILE A 1 447 ? -9.621 -9.307 3.432 1.00 96.06 447 ILE A CA 1
ATOM 3582 C C . ILE A 1 447 ? -11.093 -9.408 3.829 1.00 96.06 447 ILE A C 1
ATOM 3584 O O . ILE A 1 447 ? -11.506 -10.466 4.294 1.00 96.06 447 ILE A O 1
ATOM 3588 N N . LEU A 1 448 ? -11.893 -8.360 3.614 1.00 96.00 448 LEU A N 1
ATOM 3589 C CA . LEU A 1 448 ? -13.331 -8.418 3.880 1.00 96.00 448 LEU A CA 1
ATOM 3590 C C . LEU A 1 448 ? -14.029 -9.496 3.047 1.00 96.00 448 LEU A C 1
ATOM 3592 O O . LEU A 1 448 ? -14.791 -10.268 3.620 1.00 96.00 448 LEU A O 1
ATOM 3596 N N . GLY A 1 449 ? -13.711 -9.614 1.755 1.00 91.81 449 GLY A N 1
ATOM 3597 C CA . GLY A 1 449 ? -14.263 -10.667 0.900 1.00 91.81 449 GLY A CA 1
ATOM 3598 C C . GLY A 1 449 ? -13.936 -12.073 1.416 1.00 91.81 449 GLY A C 1
ATOM 3599 O O . GLY A 1 449 ? -14.812 -12.933 1.483 1.00 91.81 449 GLY A O 1
ATOM 3600 N N . LYS A 1 450 ? -12.699 -12.301 1.883 1.00 92.75 450 LYS A N 1
ATOM 3601 C CA . LYS A 1 450 ? -12.302 -13.576 2.512 1.00 92.75 450 LYS A CA 1
ATOM 3602 C C . LYS A 1 450 ? -13.025 -13.842 3.838 1.00 92.75 450 LYS A C 1
ATOM 3604 O O . LYS A 1 450 ? -13.308 -14.994 4.149 1.00 92.75 450 LYS A O 1
ATOM 3609 N N . MET A 1 451 ? -13.315 -12.803 4.624 1.00 95.06 451 MET A N 1
ATOM 3610 C CA . MET A 1 451 ? -14.088 -12.930 5.868 1.00 95.06 451 MET A CA 1
ATOM 3611 C C . MET A 1 451 ? -15.556 -13.260 5.598 1.00 95.06 451 MET A C 1
ATOM 3613 O O . MET A 1 451 ? -16.112 -14.148 6.244 1.00 95.06 451 MET A O 1
ATOM 3617 N N . GLU A 1 452 ? -16.160 -12.579 4.629 1.00 94.62 452 GLU A N 1
ATOM 3618 C CA . GLU A 1 452 ? -17.553 -12.772 4.229 1.00 94.62 452 GLU A CA 1
ATOM 3619 C C . GLU A 1 452 ? -17.794 -14.176 3.666 1.00 94.62 452 GLU A C 1
ATOM 3621 O O . GLU A 1 452 ? -18.762 -14.827 4.050 1.00 94.62 452 GLU A O 1
ATOM 3626 N N . ALA A 1 453 ? -16.861 -14.700 2.865 1.00 92.75 453 ALA A N 1
ATOM 3627 C CA . ALA A 1 453 ? -16.935 -16.057 2.319 1.00 92.75 453 ALA A CA 1
ATOM 3628 C C . ALA A 1 453 ? -17.013 -17.163 3.394 1.00 92.75 453 ALA A C 1
ATOM 3630 O O . ALA A 1 453 ? -17.519 -18.248 3.124 1.00 92.75 453 ALA A O 1
ATOM 3631 N N . VAL A 1 454 ? -16.529 -16.895 4.613 1.00 93.31 454 VAL A N 1
ATOM 3632 C CA . VAL A 1 454 ? -16.564 -17.828 5.757 1.00 93.31 454 VAL A CA 1
ATOM 3633 C C . VAL A 1 454 ? -17.689 -17.469 6.747 1.00 93.31 454 VAL A C 1
ATOM 3635 O O . VAL A 1 454 ? -17.814 -18.075 7.808 1.00 93.31 454 VAL A O 1
ATOM 3638 N N . GLY A 1 455 ? -18.534 -16.483 6.425 1.00 93.00 455 GLY A N 1
ATOM 3639 C CA . GLY A 1 455 ? -19.640 -16.038 7.280 1.00 93.00 455 GLY A CA 1
ATOM 3640 C C . GLY A 1 455 ? -19.195 -15.263 8.526 1.00 93.00 455 GLY A C 1
ATOM 3641 O O . GLY A 1 455 ? -19.943 -15.166 9.499 1.00 93.00 455 GLY A O 1
ATOM 3642 N N . MET A 1 456 ? -17.975 -14.717 8.531 1.00 93.38 456 MET A N 1
ATOM 3643 C CA . MET A 1 456 ? -17.440 -13.947 9.656 1.00 93.38 456 MET A CA 1
ATOM 3644 C C . MET A 1 456 ? -17.833 -12.471 9.562 1.00 93.38 456 MET A C 1
ATOM 3646 O O . MET A 1 456 ? -17.896 -11.882 8.486 1.00 93.38 456 MET A O 1
ATOM 3650 N N . THR A 1 457 ? -18.046 -11.834 10.717 1.00 92.94 457 THR A N 1
ATOM 3651 C CA . THR A 1 457 ? -18.367 -10.398 10.760 1.00 92.94 457 THR A CA 1
ATOM 3652 C C . THR A 1 457 ? -17.187 -9.540 10.295 1.00 92.94 457 THR A C 1
ATOM 3654 O O . THR A 1 457 ? -16.036 -9.784 10.659 1.00 92.94 457 THR A O 1
ATOM 3657 N N . ALA A 1 458 ? -17.473 -8.506 9.501 1.00 93.06 458 ALA A N 1
ATOM 3658 C CA . ALA A 1 458 ? -16.459 -7.610 8.955 1.00 93.06 458 ALA A CA 1
ATOM 3659 C C . ALA A 1 458 ? -15.653 -6.901 10.060 1.00 93.06 458 ALA A C 1
ATOM 3661 O O . ALA A 1 458 ? -16.207 -6.341 11.011 1.00 93.06 458 ALA A O 1
ATOM 3662 N N . ILE A 1 459 ? -14.325 -6.884 9.918 1.00 96.25 459 ILE A N 1
ATOM 3663 C CA . ILE A 1 459 ? -13.455 -6.066 10.769 1.00 96.25 459 ILE A CA 1
ATOM 3664 C C . ILE A 1 459 ? -13.589 -4.590 10.382 1.00 96.25 459 ILE A C 1
ATOM 3666 O O . ILE A 1 459 ? -13.672 -4.259 9.205 1.00 96.25 459 ILE A O 1
ATOM 3670 N N . SER A 1 460 ? -13.580 -3.679 11.359 1.00 95.94 460 SER A N 1
ATOM 3671 C CA . SER A 1 460 ? -13.600 -2.246 11.053 1.00 95.94 460 SER A CA 1
ATOM 3672 C C . SER A 1 460 ? -12.276 -1.775 10.450 1.00 95.94 460 SER A C 1
ATOM 3674 O O . SER A 1 460 ? -11.199 -2.273 10.794 1.00 95.94 460 SER A O 1
ATOM 3676 N N . ARG A 1 461 ? -12.335 -0.730 9.619 1.00 95.88 461 ARG A N 1
ATOM 3677 C CA . ARG A 1 461 ? -11.143 -0.164 8.977 1.00 95.88 461 ARG A CA 1
ATOM 3678 C C . ARG A 1 461 ? -10.067 0.280 9.973 1.00 95.88 461 ARG A C 1
ATOM 3680 O O . ARG A 1 461 ? -8.887 0.001 9.786 1.00 95.88 461 ARG A O 1
ATOM 3687 N N . VAL A 1 462 ? -10.473 0.914 11.072 1.00 95.75 462 VAL A N 1
ATOM 3688 C CA . VAL A 1 462 ? -9.546 1.356 12.128 1.00 95.75 462 VAL A CA 1
ATOM 3689 C C . VAL A 1 462 ? -8.861 0.165 12.803 1.00 95.75 462 VAL A C 1
ATOM 3691 O O . VAL A 1 462 ? -7.667 0.221 13.096 1.00 95.75 462 VAL A O 1
ATOM 3694 N N . ALA A 1 463 ? -9.596 -0.925 13.048 1.00 94.75 463 ALA A N 1
ATOM 3695 C CA . ALA A 1 463 ? -9.024 -2.134 13.628 1.00 94.75 463 ALA A CA 1
ATOM 3696 C C . ALA A 1 463 ? -8.033 -2.805 12.664 1.00 94.75 463 ALA A C 1
ATOM 3698 O O . ALA A 1 463 ? -6.952 -3.192 13.101 1.00 94.75 463 ALA A O 1
ATOM 3699 N N . PHE A 1 464 ? -8.352 -2.856 11.368 1.00 97.19 464 PHE A N 1
ATOM 3700 C CA . PHE A 1 464 ? -7.445 -3.326 10.319 1.00 97.19 464 PHE A CA 1
ATOM 3701 C C . PHE A 1 464 ? -6.148 -2.504 10.249 1.00 97.19 464 PHE A C 1
ATOM 3703 O O . PHE A 1 464 ? -5.057 -3.069 10.290 1.00 97.19 464 PHE A O 1
ATOM 3710 N N . ASP A 1 465 ? -6.237 -1.172 10.216 1.00 95.88 465 ASP A N 1
ATOM 3711 C CA . ASP A 1 465 ? -5.052 -0.308 10.134 1.00 95.88 465 ASP A CA 1
ATOM 3712 C C . ASP A 1 465 ? -4.162 -0.434 11.383 1.00 95.88 465 ASP A C 1
ATOM 3714 O O . ASP A 1 465 ? -2.932 -0.418 11.285 1.00 95.88 465 ASP A O 1
ATOM 3718 N N . ASN A 1 466 ? -4.769 -0.575 12.565 1.00 94.62 466 ASN A N 1
ATOM 3719 C CA . ASN A 1 466 ? -4.039 -0.815 13.810 1.00 94.62 466 ASN A CA 1
ATOM 3720 C C . ASN A 1 466 ? -3.363 -2.188 13.817 1.00 94.62 466 ASN A C 1
ATOM 3722 O O . ASN A 1 466 ? -2.221 -2.297 14.263 1.00 94.62 466 ASN A O 1
ATOM 3726 N N . LEU A 1 467 ? -4.048 -3.214 13.305 1.00 95.00 467 LEU A N 1
ATOM 3727 C CA . LEU A 1 467 ? -3.507 -4.561 13.168 1.00 95.00 467 LEU A CA 1
ATOM 3728 C C . LEU A 1 467 ? -2.302 -4.565 12.221 1.00 95.00 467 LEU A C 1
ATOM 3730 O O . LEU A 1 467 ? -1.243 -5.064 12.592 1.00 95.00 467 LEU A O 1
ATOM 3734 N N . TRP A 1 468 ? -2.414 -3.905 11.064 1.00 95.56 468 TRP A N 1
ATOM 3735 C CA . TRP A 1 468 ? -1.304 -3.722 10.127 1.00 95.56 468 TRP A CA 1
ATOM 3736 C C . TRP A 1 468 ? -0.103 -3.060 10.800 1.00 95.56 468 TRP A C 1
ATOM 3738 O O . TRP A 1 468 ? 0.996 -3.603 10.784 1.00 95.56 468 TRP A O 1
ATOM 3748 N N . LYS A 1 469 ? -0.296 -1.884 11.407 1.00 92.88 469 LYS A N 1
ATOM 3749 C CA . LYS A 1 469 ? 0.806 -1.111 12.002 1.00 92.88 469 LYS A CA 1
ATOM 3750 C C . LYS A 1 469 ? 1.506 -1.857 13.132 1.00 92.88 469 LYS A C 1
ATOM 3752 O O . LYS A 1 469 ? 2.705 -1.681 13.311 1.00 92.88 469 LYS A O 1
ATOM 3757 N N . LYS A 1 470 ? 0.750 -2.624 13.919 1.00 90.62 470 LYS A N 1
ATOM 3758 C CA . LYS A 1 470 ? 1.272 -3.321 15.092 1.00 90.62 470 LYS A CA 1
ATOM 3759 C C . LYS A 1 470 ? 1.965 -4.630 14.727 1.00 90.62 470 LYS A C 1
ATOM 3761 O O . LYS A 1 470 ? 3.006 -4.921 15.297 1.00 90.62 470 LYS A O 1
ATOM 3766 N N . GLU A 1 471 ? 1.375 -5.417 13.832 1.00 91.38 471 GLU A N 1
ATOM 3767 C CA . GLU A 1 471 ? 1.792 -6.807 13.601 1.00 91.38 471 GLU A CA 1
ATOM 3768 C C . GLU A 1 471 ? 2.462 -7.033 12.245 1.00 91.38 471 GLU A C 1
ATOM 3770 O O . GLU A 1 471 ? 3.185 -8.009 12.080 1.00 91.38 471 GLU A O 1
ATOM 3775 N N . PHE A 1 472 ? 2.273 -6.121 11.292 1.00 92.31 472 PHE A N 1
ATOM 3776 C CA . PHE A 1 472 ? 2.847 -6.200 9.949 1.00 92.31 472 PHE A CA 1
ATOM 3777 C C . PHE A 1 472 ? 3.629 -4.923 9.567 1.00 92.31 472 PHE A C 1
ATOM 3779 O O . PHE A 1 472 ? 3.455 -4.408 8.457 1.00 92.31 472 PHE A O 1
ATOM 3786 N N . PRO A 1 473 ? 4.485 -4.362 10.451 1.00 90.25 473 PRO A N 1
ATOM 3787 C CA . PRO A 1 473 ? 5.195 -3.111 10.169 1.00 90.25 473 PRO A CA 1
ATOM 3788 C C . PRO A 1 473 ? 6.235 -3.252 9.047 1.00 90.25 473 PRO A C 1
ATOM 3790 O O . PRO A 1 473 ? 6.573 -2.264 8.400 1.00 90.25 473 PRO A O 1
ATOM 3793 N N . ASN A 1 474 ? 6.717 -4.471 8.792 1.00 88.62 474 ASN A N 1
ATOM 3794 C CA . ASN A 1 474 ? 7.663 -4.797 7.729 1.00 88.62 474 ASN A CA 1
ATOM 3795 C C . ASN A 1 474 ? 7.014 -4.901 6.336 1.00 88.62 474 ASN A C 1
ATOM 3797 O O . ASN A 1 474 ? 7.738 -5.005 5.349 1.00 88.62 474 ASN A O 1
ATOM 3801 N N . TYR A 1 475 ? 5.681 -4.843 6.234 1.00 90.31 475 TYR A N 1
ATOM 3802 C CA . TYR A 1 475 ? 4.956 -4.849 4.961 1.00 90.31 475 TYR A CA 1
ATOM 3803 C C . TYR A 1 475 ? 4.610 -3.419 4.538 1.00 90.31 475 TYR A C 1
ATOM 3805 O O . TYR A 1 475 ? 3.673 -2.795 5.051 1.00 90.31 475 TYR A O 1
ATOM 3813 N N . GLY A 1 476 ? 5.389 -2.894 3.593 1.00 87.88 476 GLY A N 1
ATOM 3814 C CA . GLY A 1 476 ? 5.286 -1.523 3.107 1.00 87.88 476 GLY A CA 1
ATOM 3815 C C . GLY A 1 476 ? 4.491 -1.385 1.807 1.00 87.88 476 GLY A C 1
ATOM 3816 O O . GLY A 1 476 ? 4.683 -2.143 0.853 1.00 87.88 476 GLY A O 1
ATOM 3817 N N . MET A 1 477 ? 3.655 -0.345 1.746 1.00 86.25 477 MET A N 1
ATOM 3818 C CA . MET A 1 477 ? 3.095 0.166 0.489 1.00 86.25 477 MET A CA 1
ATOM 3819 C C . MET A 1 477 ? 4.136 1.057 -0.189 1.00 86.25 477 MET A C 1
ATOM 3821 O O . MET A 1 477 ? 4.764 1.883 0.475 1.00 86.25 477 MET A O 1
ATOM 3825 N N . HIS A 1 478 ? 4.324 0.920 -1.500 1.00 74.44 478 HIS A N 1
ATOM 3826 C CA . HIS A 1 478 ? 5.333 1.704 -2.206 1.00 74.44 478 HIS A CA 1
ATOM 3827 C C . HIS A 1 478 ? 4.734 2.911 -2.931 1.00 74.44 478 HIS A C 1
ATOM 3829 O O . HIS A 1 478 ? 3.893 2.758 -3.814 1.00 74.44 478 HIS A O 1
ATOM 3835 N N . ASN A 1 479 ? 5.248 4.108 -2.643 1.00 67.62 479 ASN A N 1
ATOM 3836 C CA . ASN A 1 479 ? 4.804 5.328 -3.326 1.00 67.62 479 ASN A CA 1
ATOM 3837 C C . ASN A 1 479 ? 5.422 5.429 -4.746 1.00 67.62 479 ASN A C 1
ATOM 3839 O O . ASN A 1 479 ? 4.725 5.698 -5.730 1.00 67.62 479 ASN A O 1
ATOM 3843 N N . ASN A 1 480 ? 6.705 5.067 -4.907 1.00 61.12 480 ASN A N 1
ATOM 3844 C CA . ASN A 1 480 ? 7.459 5.255 -6.164 1.00 61.12 480 ASN A CA 1
ATOM 3845 C C . ASN A 1 480 ? 8.073 3.948 -6.696 1.00 61.12 480 ASN A C 1
ATOM 3847 O O . ASN A 1 480 ? 8.962 3.416 -6.056 1.00 61.12 480 ASN A O 1
ATOM 3851 N N . SER A 1 481 ? 7.666 3.398 -7.844 1.00 57.12 481 SER A N 1
ATOM 3852 C CA . SER A 1 481 ? 8.379 2.216 -8.362 1.00 57.12 481 SER A CA 1
ATOM 3853 C C . SER A 1 481 ? 9.723 2.662 -8.944 1.00 57.12 481 SER A C 1
ATOM 3855 O O . SER A 1 481 ? 9.737 3.471 -9.864 1.00 57.12 481 SER A O 1
ATOM 3857 N N . ALA A 1 482 ? 10.834 2.141 -8.416 1.00 56.97 482 ALA A N 1
ATOM 3858 C CA . ALA A 1 482 ? 12.140 2.229 -9.084 1.00 56.97 482 ALA A CA 1
ATOM 3859 C C . ALA A 1 482 ? 12.188 1.351 -10.351 1.00 56.97 482 ALA A C 1
ATOM 3861 O O . ALA A 1 482 ? 13.043 1.529 -11.208 1.00 56.97 482 ALA A O 1
ATOM 3862 N N . PHE A 1 483 ? 11.245 0.413 -10.467 1.00 60.75 483 PHE A N 1
ATOM 3863 C CA . PHE A 1 483 ? 11.107 -0.475 -11.610 1.00 60.75 483 PHE A CA 1
ATOM 3864 C C . PHE A 1 483 ? 10.226 0.126 -12.703 1.00 60.75 483 PHE A C 1
ATOM 3866 O O . PHE A 1 483 ? 9.281 0.883 -12.421 1.00 60.75 483 PHE A O 1
ATOM 3873 N N . ALA A 1 484 ? 10.531 -0.270 -13.941 1.00 65.38 484 ALA A N 1
ATOM 3874 C CA . ALA A 1 484 ? 9.710 0.003 -15.107 1.00 65.38 484 ALA A CA 1
ATOM 3875 C C . ALA A 1 484 ? 8.276 -0.485 -14.858 1.00 65.38 484 ALA A C 1
ATOM 3877 O O . ALA A 1 484 ? 8.039 -1.554 -14.293 1.00 65.38 484 ALA A O 1
ATOM 3878 N N . LYS A 1 485 ? 7.299 0.341 -15.229 1.00 75.06 485 LYS A N 1
ATOM 3879 C CA . LYS A 1 485 ? 5.886 -0.013 -15.083 1.00 75.06 485 LYS A CA 1
ATOM 3880 C C . LYS A 1 485 ? 5.470 -0.852 -16.284 1.00 75.06 485 LYS A C 1
ATOM 3882 O O . LYS A 1 485 ? 5.822 -0.512 -17.408 1.00 75.06 485 LYS A O 1
ATOM 3887 N N . CYS A 1 486 ? 4.662 -1.885 -16.051 1.00 85.00 486 CYS A N 1
ATOM 3888 C CA . CYS A 1 486 ? 4.020 -2.619 -17.139 1.00 85.00 486 CYS A CA 1
ATOM 3889 C C . CYS A 1 486 ? 3.243 -1.644 -18.041 1.00 85.00 486 CYS A C 1
ATOM 3891 O O . CYS A 1 486 ? 2.405 -0.875 -17.553 1.00 85.00 486 CYS A O 1
ATOM 3893 N N . LEU A 1 487 ? 3.518 -1.691 -19.347 1.00 86.12 487 LEU A N 1
ATOM 3894 C CA . LEU A 1 487 ? 2.915 -0.803 -20.339 1.00 86.12 487 LEU A CA 1
ATOM 3895 C C . LEU A 1 487 ? 1.384 -0.910 -20.336 1.00 86.12 487 LEU A C 1
ATOM 3897 O O . LEU A 1 487 ? 0.699 0.111 -20.332 1.00 86.12 487 LEU A O 1
ATOM 3901 N N . LEU A 1 488 ? 0.845 -2.132 -20.242 1.00 91.19 488 LEU A N 1
ATOM 3902 C CA . LEU A 1 488 ? -0.599 -2.379 -20.175 1.00 91.19 488 LEU A CA 1
ATOM 3903 C C . LEU A 1 488 ? -1.218 -1.809 -18.896 1.00 91.19 488 LEU A C 1
ATOM 3905 O O . LEU A 1 488 ? -2.230 -1.119 -18.968 1.00 91.19 488 LEU A O 1
ATOM 3909 N N . CYS A 1 489 ? -0.588 -1.998 -17.733 1.00 87.19 489 CYS A N 1
ATOM 3910 C CA . CYS A 1 489 ? -1.048 -1.380 -16.485 1.00 87.19 489 CYS A CA 1
ATOM 3911 C C . CYS A 1 489 ? -1.109 0.150 -16.584 1.00 87.19 489 CYS A C 1
ATOM 3913 O O . CYS A 1 489 ? -2.065 0.766 -16.101 1.00 87.19 489 CYS A O 1
ATOM 3915 N N . VAL A 1 490 ? -0.099 0.778 -17.197 1.00 89.00 490 VAL A N 1
ATOM 3916 C CA . VAL A 1 490 ? -0.075 2.232 -17.421 1.00 89.00 490 VAL A CA 1
ATOM 3917 C C . VAL A 1 490 ? -1.166 2.644 -18.405 1.00 89.00 490 VAL A C 1
ATOM 3919 O O . VAL A 1 490 ? -1.869 3.619 -18.137 1.00 89.00 490 VAL A O 1
ATOM 3922 N N . LYS A 1 491 ? -1.351 1.889 -19.494 1.00 92.25 491 LYS A N 1
ATOM 3923 C CA . LYS A 1 491 ? -2.411 2.092 -20.487 1.00 92.25 491 LYS A CA 1
ATOM 3924 C C . LYS A 1 491 ? -3.792 2.029 -19.837 1.00 92.25 491 LYS A C 1
ATOM 3926 O O . LYS A 1 491 ? -4.506 3.021 -19.905 1.00 92.25 491 LYS A O 1
ATOM 3931 N N . PHE A 1 492 ? -4.124 0.955 -19.117 1.00 93.25 492 PHE A N 1
ATOM 3932 C CA . PHE A 1 492 ? -5.403 0.823 -18.413 1.00 93.25 492 PHE A CA 1
ATOM 3933 C C . PHE A 1 492 ? -5.618 1.936 -17.397 1.00 93.25 492 PHE A C 1
ATOM 3935 O O . PHE A 1 492 ? -6.665 2.564 -17.398 1.00 93.25 492 PHE A O 1
ATOM 3942 N N . THR A 1 493 ? -4.619 2.247 -16.568 1.00 88.56 493 THR A N 1
ATOM 3943 C CA . THR A 1 493 ? -4.746 3.339 -15.586 1.00 88.56 493 THR A CA 1
ATOM 3944 C C . THR A 1 493 ? -5.013 4.676 -16.277 1.00 88.56 493 THR A C 1
ATOM 3946 O O . THR A 1 493 ? -5.829 5.463 -15.812 1.00 88.56 493 THR A O 1
ATOM 3949 N N . THR A 1 494 ? -4.344 4.931 -17.402 1.00 90.62 494 THR A N 1
ATOM 3950 C CA . THR A 1 494 ? -4.513 6.163 -18.178 1.00 90.62 494 THR A CA 1
ATOM 3951 C C . THR A 1 494 ? -5.875 6.199 -18.871 1.00 90.62 494 THR A C 1
ATOM 3953 O O . THR A 1 494 ? -6.515 7.243 -18.863 1.00 90.62 494 THR A O 1
ATOM 3956 N N . MET A 1 495 ? -6.346 5.074 -19.415 1.00 94.44 495 MET A N 1
ATOM 3957 C CA . MET A 1 495 ? -7.680 4.935 -20.005 1.00 94.44 495 MET A CA 1
ATOM 3958 C C . MET A 1 495 ? -8.772 5.124 -18.953 1.00 94.44 495 MET A C 1
ATOM 3960 O O . MET A 1 495 ? -9.628 5.968 -19.146 1.00 94.44 495 MET A O 1
ATOM 3964 N N . ILE A 1 496 ? -8.684 4.463 -17.795 1.00 93.19 496 ILE A N 1
ATOM 3965 C CA . ILE A 1 496 ? -9.620 4.628 -16.667 1.00 93.19 496 ILE A CA 1
ATOM 3966 C C . ILE A 1 496 ? -9.650 6.083 -16.179 1.00 93.19 496 ILE A C 1
ATOM 3968 O O . ILE A 1 496 ? -10.707 6.606 -15.845 1.00 93.19 496 ILE A O 1
ATOM 3972 N N . GLN A 1 497 ? -8.494 6.756 -16.123 1.00 88.94 497 GLN A N 1
ATOM 3973 C CA . GLN A 1 497 ? -8.417 8.168 -15.730 1.00 88.94 497 GLN A CA 1
ATOM 3974 C C . GLN A 1 497 ? -9.025 9.116 -16.769 1.00 88.94 497 GLN A C 1
ATOM 3976 O O . GLN A 1 497 ? -9.518 10.178 -16.395 1.00 88.94 497 GLN A O 1
ATOM 3981 N N . ARG A 1 498 ? -8.947 8.766 -18.056 1.00 91.62 498 ARG A N 1
ATOM 3982 C CA . ARG A 1 498 ? -9.494 9.561 -19.164 1.00 91.62 498 ARG A CA 1
ATOM 3983 C C . ARG A 1 498 ? -10.978 9.282 -19.398 1.00 91.62 498 ARG A C 1
ATOM 3985 O O . ARG A 1 498 ? -11.694 10.193 -19.800 1.00 91.62 498 ARG A O 1
ATOM 3992 N N . GLU A 1 499 ? -11.424 8.058 -19.137 1.00 95.00 499 GLU A N 1
ATOM 3993 C CA . GLU A 1 499 ? -12.791 7.617 -19.374 1.00 95.00 499 GLU A CA 1
ATOM 3994 C C . GLU A 1 499 ? -13.732 8.173 -18.305 1.00 95.00 499 GLU A C 1
ATOM 3996 O O . GLU A 1 499 ? -13.545 7.975 -17.098 1.00 95.00 499 GLU A O 1
ATOM 4001 N N . ARG A 1 500 ? -14.754 8.895 -18.768 1.00 90.88 500 ARG A N 1
ATOM 4002 C CA . ARG A 1 500 ? -15.767 9.519 -17.910 1.00 90.88 500 ARG A CA 1
ATOM 4003 C C . ARG A 1 500 ? -17.030 8.674 -17.814 1.00 90.88 500 ARG A C 1
ATOM 4005 O O . ARG A 1 500 ? -17.749 8.780 -16.824 1.00 90.88 500 ARG A O 1
ATOM 4012 N N . ARG A 1 501 ? -17.296 7.824 -18.812 1.00 91.06 501 ARG A N 1
ATOM 4013 C CA . ARG A 1 501 ? -18.482 6.966 -18.834 1.00 91.06 501 ARG A CA 1
ATOM 4014 C C . ARG A 1 501 ? -18.337 5.862 -17.794 1.00 91.06 501 ARG A C 1
ATOM 4016 O O . ARG A 1 501 ? -17.400 5.073 -17.860 1.00 91.06 501 ARG A O 1
ATOM 4023 N N . SER A 1 502 ? -19.277 5.782 -16.850 1.00 91.19 502 SER A N 1
ATOM 4024 C CA . SER A 1 502 ? -19.234 4.794 -15.759 1.00 91.19 502 SER A CA 1
ATOM 4025 C C . SER A 1 502 ? -19.191 3.349 -16.273 1.00 91.19 502 SER A C 1
ATOM 4027 O O . SER A 1 502 ? -18.409 2.556 -15.755 1.00 91.19 502 SER A O 1
ATOM 4029 N N . ALA A 1 503 ? -19.949 3.030 -17.327 1.00 92.81 503 ALA A N 1
ATOM 4030 C CA . ALA A 1 503 ? -19.981 1.690 -17.915 1.00 92.81 503 ALA A CA 1
ATOM 4031 C C . ALA A 1 503 ? -18.644 1.294 -18.571 1.00 92.81 503 ALA A C 1
ATOM 4033 O O . ALA A 1 503 ? -18.083 0.246 -18.255 1.00 92.81 503 ALA A O 1
ATOM 4034 N N . GLU A 1 504 ? -18.086 2.155 -19.428 1.00 93.25 504 GLU A N 1
ATOM 4035 C CA . GLU A 1 504 ? -16.784 1.903 -20.069 1.00 93.25 504 GLU A CA 1
ATOM 4036 C C . GLU A 1 504 ? -15.645 1.893 -19.052 1.00 93.25 504 GLU A C 1
ATOM 4038 O O . GLU A 1 504 ? -14.738 1.066 -19.115 1.00 93.25 504 GLU A O 1
ATOM 4043 N N . ARG A 1 505 ? -15.719 2.762 -18.042 1.00 92.50 505 ARG A N 1
ATOM 4044 C CA . ARG A 1 505 ? -14.777 2.747 -16.930 1.00 92.50 505 ARG A CA 1
ATOM 4045 C C . ARG A 1 505 ? -14.827 1.421 -16.173 1.00 92.50 505 ARG A C 1
ATOM 4047 O O . ARG A 1 505 ? -13.769 0.860 -15.907 1.00 92.50 505 ARG A O 1
ATOM 4054 N N . ALA A 1 506 ? -16.018 0.904 -15.870 1.00 91.06 506 ALA A N 1
ATOM 4055 C CA . ALA A 1 506 ? -16.180 -0.394 -15.220 1.00 91.06 506 ALA A CA 1
ATOM 4056 C C . ALA A 1 506 ? -15.611 -1.534 -16.082 1.00 91.06 506 ALA A C 1
ATOM 4058 O O . ALA A 1 506 ? -14.942 -2.426 -15.563 1.00 91.06 506 ALA A O 1
ATOM 4059 N N . LYS A 1 507 ? -15.790 -1.474 -17.408 1.00 95.44 507 LYS A N 1
ATOM 4060 C CA . LYS A 1 507 ? -15.184 -2.424 -18.353 1.00 95.44 507 LYS A CA 1
ATOM 4061 C C . LYS A 1 507 ? -13.654 -2.352 -18.339 1.00 95.44 507 LYS A C 1
ATOM 4063 O O . LYS A 1 507 ? -12.997 -3.382 -18.222 1.00 95.44 507 LYS A O 1
ATOM 4068 N N . LEU A 1 508 ? -13.078 -1.151 -18.377 1.00 94.38 508 LEU A N 1
ATOM 4069 C CA . LEU A 1 508 ? -11.630 -0.946 -18.280 1.00 94.38 508 LEU A CA 1
ATOM 4070 C C . LEU A 1 508 ? -11.065 -1.395 -16.923 1.00 94.38 508 LEU A C 1
ATOM 4072 O O . LEU A 1 508 ? -9.955 -1.923 -16.862 1.00 94.38 508 LEU A O 1
ATOM 4076 N N . GLU A 1 509 ? -11.809 -1.190 -15.835 1.00 89.44 509 GLU A N 1
ATOM 4077 C CA . GLU A 1 509 ? -11.463 -1.685 -14.500 1.00 89.44 509 GLU A CA 1
ATOM 4078 C C . GLU A 1 509 ? -11.481 -3.221 -14.459 1.00 89.44 509 GLU A C 1
ATOM 4080 O O . GLU A 1 509 ? -10.527 -3.814 -13.951 1.00 89.44 509 GLU A O 1
ATOM 4085 N N . LEU A 1 510 ? -12.477 -3.861 -15.081 1.00 91.75 510 LEU A N 1
ATOM 4086 C CA . LEU A 1 510 ? -12.559 -5.316 -15.226 1.00 91.75 510 LEU A CA 1
ATOM 4087 C C . LEU A 1 510 ? -11.417 -5.879 -16.085 1.00 91.75 510 LEU A C 1
ATOM 4089 O O . LEU A 1 510 ? -10.808 -6.886 -15.727 1.00 91.75 510 LEU A O 1
ATOM 4093 N N . ASP A 1 511 ? -11.080 -5.241 -17.204 1.00 93.44 511 ASP A N 1
ATOM 4094 C CA . ASP A 1 511 ? -9.978 -5.685 -18.065 1.00 93.44 511 ASP A CA 1
ATOM 4095 C C . ASP A 1 511 ? -8.617 -5.492 -17.388 1.00 93.44 511 ASP A C 1
ATOM 4097 O O . ASP A 1 511 ? -7.739 -6.359 -17.471 1.00 93.44 511 ASP A O 1
ATOM 4101 N N . ARG A 1 512 ? -8.456 -4.408 -16.619 1.00 91.06 512 ARG A N 1
ATOM 4102 C CA . ARG A 1 512 ? -7.303 -4.227 -15.733 1.00 91.06 512 ARG A CA 1
ATOM 4103 C C . ARG A 1 512 ? -7.240 -5.334 -14.684 1.00 91.06 512 ARG A C 1
ATOM 4105 O O . ARG A 1 512 ? -6.155 -5.851 -14.431 1.00 91.06 512 ARG A O 1
ATOM 4112 N N . GLU A 1 513 ? -8.363 -5.704 -14.075 1.00 86.19 513 GLU A N 1
ATOM 4113 C CA . GLU A 1 513 ? -8.430 -6.798 -13.105 1.00 86.19 513 GLU A CA 1
ATOM 4114 C C . GLU A 1 513 ? -8.035 -8.137 -13.740 1.00 86.19 513 GLU A C 1
ATOM 4116 O O . GLU A 1 513 ? -7.191 -8.841 -13.188 1.00 86.19 513 GLU A O 1
ATOM 4121 N N . LYS A 1 514 ? -8.557 -8.465 -14.929 1.00 90.56 514 LYS A N 1
ATOM 4122 C CA . LYS A 1 514 ? -8.160 -9.662 -15.693 1.00 90.56 514 LYS A CA 1
ATOM 4123 C C . LYS A 1 514 ? -6.660 -9.679 -15.975 1.00 90.56 514 LYS A C 1
ATOM 4125 O O . LYS A 1 514 ? -6.006 -10.695 -15.752 1.00 90.56 514 LYS A O 1
ATOM 4130 N N . HIS A 1 515 ? -6.100 -8.552 -16.414 1.00 91.81 515 HIS A N 1
ATOM 4131 C CA . HIS A 1 515 ? -4.664 -8.422 -16.644 1.00 91.81 515 HIS A CA 1
ATOM 4132 C C . HIS A 1 515 ? -3.854 -8.659 -15.361 1.00 91.81 515 HIS A C 1
ATOM 4134 O O . HIS A 1 515 ? -2.874 -9.402 -15.381 1.00 91.81 515 HIS A O 1
ATOM 4140 N N . LEU A 1 516 ? -4.270 -8.071 -14.235 1.00 82.88 516 LEU A N 1
ATOM 4141 C CA . LEU A 1 516 ? -3.614 -8.285 -12.944 1.00 82.88 516 LEU A CA 1
ATOM 4142 C C . LEU A 1 516 ? -3.723 -9.743 -12.488 1.00 82.88 516 LEU A C 1
ATOM 4144 O O . LEU A 1 516 ? -2.725 -10.295 -12.032 1.00 82.88 516 LEU A O 1
ATOM 4148 N N . LYS A 1 517 ? -4.881 -10.392 -12.663 1.00 83.12 517 LYS A N 1
ATOM 4149 C CA . LYS A 1 517 ? -5.060 -11.825 -12.383 1.00 83.12 517 LYS A CA 1
ATOM 4150 C C . LYS A 1 517 ? -4.127 -12.684 -13.229 1.00 83.12 517 LYS A C 1
ATOM 4152 O O . LYS A 1 517 ? -3.491 -13.577 -12.686 1.00 83.12 517 LYS A O 1
ATOM 4157 N N . HIS A 1 518 ? -3.980 -12.374 -14.515 1.00 87.94 518 HIS A N 1
ATOM 4158 C CA . HIS A 1 518 ? -3.058 -13.081 -15.404 1.00 87.94 518 HIS A CA 1
ATOM 4159 C C . HIS A 1 518 ? -1.583 -12.900 -14.996 1.00 87.94 518 HIS A C 1
ATOM 4161 O O . HIS A 1 518 ? -0.811 -13.857 -14.952 1.00 87.94 518 HIS A O 1
ATOM 4167 N N . GLN A 1 519 ? -1.181 -11.680 -14.627 1.00 85.62 519 GLN A N 1
ATOM 4168 C CA . GLN A 1 519 ? 0.160 -11.422 -14.088 1.00 85.62 519 GLN A CA 1
ATOM 4169 C C . GLN A 1 519 ? 0.396 -12.185 -12.778 1.00 85.62 519 GLN A C 1
ATOM 4171 O O . GLN A 1 519 ? 1.460 -12.771 -12.576 1.00 85.62 519 GLN A O 1
ATOM 4176 N N . MET A 1 520 ? -0.606 -12.212 -11.898 1.00 79.69 520 MET A N 1
ATOM 4177 C CA . MET A 1 520 ? -0.537 -12.956 -10.646 1.00 79.69 520 MET A CA 1
ATOM 4178 C C . MET A 1 520 ? -0.488 -14.463 -10.872 1.00 79.69 520 MET A C 1
ATOM 4180 O O . MET A 1 520 ? 0.312 -15.109 -10.211 1.00 79.69 520 MET A O 1
ATOM 4184 N N . SER A 1 521 ? -1.235 -15.028 -11.825 1.00 85.19 521 SER A N 1
ATOM 4185 C CA . SER A 1 521 ? -1.169 -16.466 -12.106 1.00 85.19 521 SER A CA 1
ATOM 4186 C C . SER A 1 521 ? 0.222 -16.893 -12.569 1.00 85.19 521 SER A C 1
ATOM 4188 O O . SER A 1 521 ? 0.733 -17.900 -12.089 1.00 85.19 521 SER A O 1
ATOM 4190 N N . GLY A 1 522 ? 0.879 -16.102 -13.426 1.00 85.25 522 GLY A N 1
ATOM 4191 C CA . GLY A 1 522 ? 2.267 -16.366 -13.821 1.00 85.25 522 GLY A CA 1
ATOM 4192 C C . GLY A 1 522 ? 3.232 -16.319 -12.630 1.00 85.25 522 GLY A C 1
ATOM 4193 O O . GLY A 1 522 ? 4.066 -17.208 -12.465 1.00 85.25 522 GLY A O 1
ATOM 4194 N N . ARG A 1 523 ? 3.069 -15.326 -11.746 1.00 83.06 523 ARG A N 1
ATOM 4195 C CA . ARG A 1 523 ? 3.852 -15.214 -10.503 1.00 83.06 523 ARG A CA 1
ATOM 4196 C C . ARG A 1 523 ? 3.611 -16.387 -9.558 1.00 83.06 523 ARG A C 1
ATOM 4198 O O . ARG A 1 523 ? 4.570 -16.897 -8.996 1.00 83.06 523 ARG A O 1
ATOM 4205 N N . THR A 1 524 ? 2.364 -16.828 -9.397 1.00 80.12 524 THR A N 1
ATOM 4206 C CA . THR A 1 524 ? 2.005 -17.979 -8.562 1.00 80.12 524 THR A CA 1
ATOM 4207 C C . THR A 1 524 ? 2.680 -19.246 -9.064 1.00 80.12 524 THR A C 1
ATOM 4209 O O . THR A 1 524 ? 3.311 -19.928 -8.268 1.00 80.12 524 THR A O 1
ATOM 4212 N N . VAL A 1 525 ? 2.621 -19.519 -10.371 1.00 87.44 525 VAL A N 1
ATOM 4213 C CA . VAL A 1 525 ? 3.304 -20.672 -10.978 1.00 87.44 525 VAL A CA 1
ATOM 4214 C C . VAL A 1 525 ? 4.805 -20.623 -10.692 1.00 87.44 525 VAL A C 1
ATOM 4216 O O . VAL A 1 525 ? 5.374 -21.600 -10.210 1.00 87.44 525 VAL A O 1
ATOM 4219 N N . TYR A 1 526 ? 5.440 -19.470 -10.911 1.00 87.56 526 TYR A N 1
ATOM 4220 C CA . TYR A 1 526 ? 6.851 -19.276 -10.581 1.00 87.56 526 TYR A CA 1
ATOM 4221 C C . TYR A 1 526 ? 7.146 -19.507 -9.088 1.00 87.56 526 TYR A C 1
ATOM 4223 O O . TYR A 1 526 ? 8.092 -20.221 -8.764 1.00 87.56 526 TYR A O 1
ATOM 4231 N N . TYR A 1 527 ? 6.345 -18.958 -8.170 1.00 82.62 527 TYR A N 1
ATOM 4232 C CA . TYR A 1 527 ? 6.548 -19.161 -6.733 1.00 82.62 527 TYR A CA 1
ATOM 4233 C C . TYR A 1 527 ? 6.381 -20.625 -6.324 1.00 82.62 527 TYR A C 1
ATOM 4235 O O . TYR A 1 527 ? 7.193 -21.119 -5.546 1.00 82.62 527 TYR A O 1
ATOM 4243 N N . SER A 1 528 ? 5.411 -21.341 -6.896 1.00 85.31 528 SER A N 1
ATOM 4244 C CA . SER A 1 528 ? 5.260 -22.782 -6.684 1.00 85.31 528 SER A CA 1
ATOM 4245 C C . SER A 1 528 ? 6.495 -23.553 -7.157 1.00 85.31 528 SER A C 1
ATOM 4247 O O . SER A 1 528 ? 7.016 -24.377 -6.412 1.00 85.31 528 SER A O 1
ATOM 4249 N N . TYR A 1 529 ? 7.033 -23.254 -8.345 1.00 88.06 529 TYR A N 1
ATOM 4250 C CA . TYR A 1 529 ? 8.268 -23.892 -8.821 1.00 88.06 529 TYR A CA 1
ATOM 4251 C C . TYR A 1 529 ? 9.498 -23.515 -8.000 1.00 88.06 529 TYR A C 1
ATOM 4253 O O . TYR A 1 529 ? 10.364 -24.357 -7.770 1.00 88.06 529 TYR A O 1
ATOM 4261 N N . ARG A 1 530 ? 9.570 -22.280 -7.504 1.00 86.94 530 ARG A N 1
ATOM 4262 C CA . ARG A 1 530 ? 10.611 -21.853 -6.571 1.00 86.94 530 ARG A CA 1
ATOM 4263 C C . ARG A 1 530 ? 10.553 -22.658 -5.271 1.00 86.94 530 ARG A C 1
ATOM 4265 O O . ARG A 1 530 ? 11.597 -23.100 -4.796 1.00 86.94 530 ARG A O 1
ATOM 4272 N N . GLU A 1 531 ? 9.369 -22.863 -4.699 1.00 84.31 531 GLU A N 1
ATOM 4273 C CA . GLU A 1 531 ? 9.186 -23.683 -3.494 1.00 84.31 531 GLU A CA 1
ATOM 4274 C C . GLU A 1 531 ? 9.534 -25.154 -3.751 1.00 84.31 531 GLU A C 1
ATOM 4276 O O . GLU A 1 531 ? 10.248 -25.758 -2.950 1.00 84.31 531 GLU A O 1
ATOM 4281 N N . LEU A 1 532 ? 9.116 -25.717 -4.889 1.00 88.88 532 LEU A N 1
ATOM 4282 C CA . LEU A 1 532 ? 9.470 -27.080 -5.302 1.00 88.88 532 LEU A CA 1
ATOM 4283 C C . LEU A 1 532 ? 10.980 -27.251 -5.490 1.00 88.88 532 LEU A C 1
ATOM 4285 O O . LEU A 1 532 ? 11.559 -28.196 -4.969 1.00 88.88 532 LEU A O 1
ATOM 4289 N N . SER A 1 533 ? 11.638 -26.306 -6.162 1.00 88.75 533 SER A N 1
ATOM 4290 C CA . SER A 1 533 ? 13.094 -26.311 -6.326 1.00 88.75 533 SER A CA 1
ATOM 4291 C C . SER A 1 533 ? 13.821 -26.162 -4.989 1.00 88.75 533 SER A C 1
ATOM 4293 O O . SER A 1 533 ? 14.854 -26.781 -4.787 1.00 88.75 533 SER A O 1
ATOM 4295 N N . THR A 1 534 ? 13.253 -25.425 -4.029 1.00 83.94 534 THR A N 1
ATOM 4296 C CA . THR A 1 534 ? 13.837 -25.292 -2.681 1.00 83.94 534 THR A CA 1
ATOM 4297 C C . THR A 1 534 ? 13.641 -26.533 -1.813 1.00 83.94 534 THR A C 1
ATOM 4299 O O . THR A 1 534 ? 14.530 -26.900 -1.053 1.00 83.94 534 THR A O 1
ATOM 4302 N N . SER A 1 535 ? 12.481 -27.181 -1.903 1.00 87.06 535 SER A N 1
ATOM 4303 C CA . SER A 1 535 ? 12.134 -28.351 -1.085 1.00 87.06 535 SER A CA 1
ATOM 4304 C C . SER A 1 535 ? 12.632 -29.673 -1.671 1.00 87.06 535 SER A C 1
ATOM 4306 O O . SER A 1 535 ? 12.827 -30.638 -0.938 1.00 87.06 535 SER A O 1
ATOM 4308 N N . SER A 1 536 ? 12.825 -29.742 -2.986 1.00 89.25 536 SER A N 1
ATOM 4309 C CA . SER A 1 536 ? 13.274 -30.928 -3.720 1.00 89.25 536 SER A CA 1
ATOM 4310 C C . SER A 1 536 ? 14.255 -30.533 -4.836 1.00 89.25 536 SER A C 1
ATOM 4312 O O . SER A 1 536 ? 13.961 -30.723 -6.021 1.00 89.25 536 SER A O 1
ATOM 4314 N N . PRO A 1 537 ? 15.433 -29.988 -4.476 1.00 86.19 537 PRO A N 1
ATOM 4315 C CA . PRO A 1 537 ? 16.404 -29.462 -5.439 1.00 86.19 537 PRO A CA 1
ATOM 4316 C C . PRO A 1 537 ? 16.933 -30.514 -6.418 1.00 86.19 537 PRO A C 1
ATOM 4318 O O . PRO A 1 537 ? 17.266 -30.177 -7.549 1.00 86.19 537 PRO A O 1
ATOM 4321 N N . SER A 1 538 ? 16.952 -31.794 -6.036 1.00 84.31 538 SER A N 1
ATOM 4322 C CA . SER A 1 538 ? 17.359 -32.898 -6.917 1.00 84.31 538 SER A CA 1
ATOM 4323 C C . SER A 1 538 ? 16.384 -33.177 -8.067 1.00 84.31 538 SER A C 1
ATOM 4325 O O . SER A 1 538 ? 16.766 -33.825 -9.037 1.00 84.31 538 SER A O 1
ATOM 4327 N N . LEU A 1 539 ? 15.133 -32.719 -7.963 1.00 88.06 539 LEU A N 1
ATOM 4328 C CA . LEU A 1 539 ? 14.080 -32.967 -8.954 1.00 88.06 539 LEU A CA 1
ATOM 4329 C C . LEU A 1 539 ? 13.695 -31.711 -9.735 1.00 88.06 539 LEU A C 1
ATOM 4331 O O . LEU A 1 539 ? 13.255 -31.810 -10.879 1.00 88.06 539 LEU A O 1
ATOM 4335 N N . TYR A 1 540 ? 13.831 -30.535 -9.120 1.00 89.44 540 TYR A N 1
ATOM 4336 C CA . TYR A 1 540 ? 13.338 -29.285 -9.682 1.00 89.44 540 TYR A CA 1
ATOM 4337 C C . TYR A 1 540 ? 14.415 -28.200 -9.675 1.00 89.44 540 TYR A C 1
ATOM 4339 O O . TYR A 1 540 ? 15.060 -27.927 -8.660 1.00 89.44 540 TYR A O 1
ATOM 4347 N N . LEU A 1 541 ? 14.527 -27.506 -10.805 1.00 87.19 541 LEU A N 1
ATOM 4348 C CA . LEU A 1 541 ? 15.342 -26.309 -10.969 1.00 87.19 541 LEU A CA 1
ATOM 4349 C C . LEU A 1 541 ? 14.441 -25.128 -11.337 1.00 87.19 541 LEU A C 1
ATOM 4351 O O . LEU A 1 541 ? 13.636 -25.217 -12.263 1.00 87.19 541 LEU A O 1
ATOM 4355 N N . SER A 1 542 ? 14.590 -24.015 -10.621 1.00 89.31 542 SER A N 1
ATOM 4356 C CA . SER A 1 542 ? 13.893 -22.764 -10.917 1.00 89.31 542 SER A CA 1
ATOM 4357 C C . SER A 1 542 ? 14.862 -21.593 -10.829 1.00 89.31 542 SER A C 1
ATOM 4359 O O . SER A 1 542 ? 15.493 -21.385 -9.796 1.00 89.31 542 SER A O 1
ATOM 4361 N N . PHE A 1 543 ? 14.917 -20.768 -11.871 1.00 87.88 543 PHE A N 1
ATOM 4362 C CA . PHE A 1 543 ? 15.698 -19.532 -11.874 1.00 87.88 543 PHE A CA 1
ATOM 4363 C C . PHE A 1 543 ? 14.998 -18.427 -12.670 1.00 87.88 543 PHE A C 1
ATOM 4365 O O . PHE A 1 543 ? 14.242 -18.697 -13.602 1.00 87.88 543 PHE A O 1
ATOM 4372 N N . ILE A 1 544 ? 15.229 -17.172 -12.285 1.00 87.81 544 ILE A N 1
ATOM 4373 C CA . ILE A 1 544 ? 14.836 -15.989 -13.058 1.00 87.81 544 ILE A CA 1
ATOM 4374 C C . ILE A 1 544 ? 15.989 -15.644 -13.990 1.00 87.81 544 ILE A C 1
ATOM 4376 O O . ILE A 1 544 ? 17.126 -15.571 -13.540 1.00 87.81 544 ILE A O 1
ATOM 4380 N N . HIS A 1 545 ? 15.691 -15.382 -15.258 1.00 88.75 545 HIS A N 1
ATOM 4381 C CA . HIS A 1 545 ? 16.648 -14.899 -16.249 1.00 88.75 545 HIS A CA 1
ATOM 4382 C C . HIS A 1 545 ? 16.191 -13.523 -16.732 1.00 88.75 545 HIS A C 1
ATOM 4384 O O . HIS A 1 545 ? 15.105 -13.401 -17.298 1.00 88.75 545 HIS A O 1
ATOM 4390 N N . ASP A 1 546 ? 16.981 -12.488 -16.446 1.00 86.56 546 ASP A N 1
ATOM 4391 C CA . ASP A 1 546 ? 16.658 -11.100 -16.779 1.00 86.56 546 ASP A CA 1
ATOM 4392 C C . ASP A 1 546 ? 17.821 -10.437 -17.522 1.00 86.56 546 ASP A C 1
ATOM 4394 O O . ASP A 1 546 ? 18.964 -10.444 -17.063 1.00 86.56 546 ASP A O 1
ATOM 4398 N N . ALA A 1 547 ? 17.540 -9.863 -18.689 1.00 82.44 547 ALA A N 1
ATOM 4399 C CA . ALA A 1 547 ? 18.537 -9.202 -19.521 1.00 82.44 547 ALA A CA 1
ATOM 4400 C C . ALA A 1 547 ? 18.406 -7.684 -19.385 1.00 82.44 547 ALA A C 1
ATOM 4402 O O . ALA A 1 547 ? 17.337 -7.122 -19.612 1.00 82.44 547 ALA A O 1
ATOM 4403 N N . MET A 1 548 ? 19.508 -6.999 -19.078 1.00 77.69 548 MET A N 1
ATOM 4404 C CA . MET A 1 548 ? 19.530 -5.540 -19.113 1.00 77.69 548 MET A CA 1
ATOM 4405 C C . MET A 1 548 ? 19.382 -5.026 -20.548 1.00 77.69 548 MET A C 1
ATOM 4407 O O . MET A 1 548 ? 19.961 -5.582 -21.485 1.00 77.69 548 MET A O 1
ATOM 4411 N N . ASP A 1 549 ? 18.651 -3.918 -20.702 1.00 70.44 549 ASP A N 1
ATOM 4412 C CA . ASP A 1 549 ? 18.564 -3.203 -21.976 1.00 70.44 549 ASP A CA 1
ATOM 4413 C C . ASP A 1 549 ? 19.964 -2.802 -22.456 1.00 70.44 549 ASP A C 1
ATOM 4415 O O . ASP A 1 549 ? 20.687 -2.109 -21.737 1.00 70.44 549 ASP A O 1
ATOM 4419 N N . LEU A 1 550 ? 20.294 -3.158 -23.702 1.00 65.44 550 LEU A N 1
ATOM 4420 C CA . LEU A 1 550 ? 21.581 -2.858 -24.342 1.00 65.44 550 LEU A CA 1
ATOM 4421 C C . LEU A 1 550 ? 21.973 -1.385 -24.205 1.00 65.44 550 LEU A C 1
ATOM 4423 O O . LEU A 1 550 ? 23.117 -1.089 -23.891 1.00 65.44 550 LEU A O 1
ATOM 4427 N N . ALA A 1 551 ? 21.015 -0.463 -24.359 1.00 64.12 551 ALA A N 1
ATOM 4428 C CA . ALA A 1 551 ? 21.242 0.980 -24.246 1.00 64.12 551 ALA A CA 1
ATOM 4429 C C . ALA A 1 551 ? 21.814 1.420 -22.883 1.00 64.12 551 ALA A C 1
ATOM 4431 O O . ALA A 1 551 ? 22.453 2.465 -22.799 1.00 64.12 551 ALA A O 1
ATOM 4432 N N . LYS A 1 552 ? 21.589 0.640 -21.817 1.00 64.94 552 LYS A N 1
ATOM 4433 C CA . LYS A 1 552 ? 22.058 0.928 -20.451 1.00 64.94 552 LYS A CA 1
ATOM 4434 C C . LYS A 1 552 ? 23.421 0.313 -20.143 1.00 64.94 552 LYS A C 1
ATOM 4436 O O . LYS A 1 552 ? 24.033 0.686 -19.149 1.00 64.94 552 LYS A O 1
ATOM 4441 N N . THR A 1 553 ? 23.864 -0.642 -20.952 1.00 61.38 553 THR A N 1
ATOM 4442 C CA . THR A 1 553 ? 25.099 -1.410 -20.753 1.00 61.38 553 THR A CA 1
ATOM 4443 C C . THR A 1 553 ? 26.185 -1.042 -21.760 1.00 61.38 553 THR A C 1
ATOM 4445 O O . THR A 1 553 ? 27.302 -1.538 -21.658 1.00 61.38 553 THR A O 1
ATOM 4448 N N . ILE A 1 554 ? 25.890 -0.146 -22.706 1.00 67.00 554 ILE A N 1
ATOM 4449 C CA . ILE A 1 554 ? 26.878 0.416 -23.627 1.00 67.00 554 ILE A CA 1
ATOM 4450 C C . ILE A 1 554 ? 27.997 1.095 -22.825 1.00 67.00 554 ILE A C 1
ATOM 4452 O O . ILE A 1 554 ? 27.734 2.029 -22.065 1.00 67.00 554 ILE A O 1
ATOM 4456 N N . ILE A 1 555 ? 29.246 0.657 -23.016 1.00 66.56 555 ILE A N 1
ATOM 4457 C CA . ILE A 1 555 ? 30.402 1.297 -22.374 1.00 66.56 555 ILE A CA 1
ATOM 4458 C C . ILE A 1 555 ? 30.541 2.735 -22.914 1.00 66.56 555 ILE A C 1
ATOM 4460 O O . ILE A 1 555 ? 30.628 2.919 -24.136 1.00 66.56 555 ILE A O 1
ATOM 4464 N N . PRO A 1 556 ? 30.579 3.761 -22.039 1.00 58.69 556 PRO A N 1
ATOM 4465 C CA . PRO A 1 556 ? 30.859 5.134 -22.445 1.00 58.69 556 PRO A CA 1
ATOM 4466 C C . PRO A 1 556 ? 32.232 5.234 -23.117 1.00 58.69 556 PRO A C 1
ATOM 4468 O O . PRO A 1 556 ? 33.192 4.599 -22.689 1.00 58.69 556 PRO A O 1
ATOM 4471 N N . ARG A 1 557 ? 32.351 6.053 -24.166 1.00 59.78 557 ARG A N 1
ATOM 4472 C CA . ARG A 1 557 ? 33.647 6.272 -24.828 1.00 59.78 557 ARG A CA 1
ATOM 4473 C C . ARG A 1 557 ? 34.584 7.043 -23.897 1.00 59.78 557 ARG A C 1
ATOM 4475 O O . ARG A 1 557 ? 34.163 8.038 -23.319 1.00 59.78 557 ARG A O 1
ATOM 4482 N N . LEU A 1 558 ? 35.842 6.609 -23.814 1.00 53.38 558 LEU A N 1
ATOM 4483 C CA . LEU A 1 558 ? 36.881 7.251 -22.997 1.00 53.38 558 LEU A CA 1
ATOM 4484 C C . LEU A 1 558 ? 37.675 8.349 -23.733 1.00 53.38 558 LEU A C 1
ATOM 4486 O O . LEU A 1 558 ? 38.456 9.037 -23.090 1.00 53.38 558 LEU A O 1
ATOM 4490 N N . CYS A 1 559 ? 37.496 8.535 -25.048 1.00 54.16 559 CYS A N 1
ATOM 4491 C CA . CYS A 1 559 ? 38.307 9.480 -25.831 1.00 54.16 559 CYS A CA 1
ATOM 4492 C C . CYS A 1 559 ? 37.494 10.649 -26.405 1.00 54.16 559 CYS A C 1
ATOM 4494 O O . CYS A 1 559 ? 36.402 10.448 -26.955 1.00 54.16 559 CYS A O 1
ATOM 4496 N N . ASP A 1 560 ? 38.085 11.846 -26.337 1.00 52.28 560 ASP A N 1
ATOM 4497 C CA . ASP A 1 560 ? 37.615 13.064 -26.998 1.00 52.28 560 ASP A CA 1
ATOM 4498 C C . ASP A 1 560 ? 37.594 12.897 -28.525 1.00 52.28 560 ASP A C 1
ATOM 4500 O O . ASP A 1 560 ? 38.424 12.216 -29.131 1.00 52.28 560 ASP A O 1
ATOM 4504 N N . LYS A 1 561 ? 36.575 13.470 -29.168 1.00 54.81 561 LYS A N 1
ATOM 4505 C CA . LYS A 1 561 ? 36.244 13.185 -30.570 1.00 54.81 561 LYS A CA 1
ATOM 4506 C C . LYS A 1 561 ? 37.161 13.918 -31.551 1.00 54.81 561 LYS A C 1
ATOM 4508 O O . LYS A 1 561 ? 37.288 15.135 -31.485 1.00 54.81 561 LYS A O 1
ATOM 4513 N N . VAL A 1 562 ? 37.594 13.214 -32.600 1.00 53.81 562 VAL A N 1
ATOM 4514 C CA . VAL A 1 562 ? 37.900 13.831 -33.904 1.00 53.81 562 VAL A CA 1
ATOM 4515 C C . VAL A 1 562 ? 36.617 13.800 -34.751 1.00 53.81 562 VAL A C 1
ATOM 4517 O O . VAL A 1 562 ? 36.033 12.729 -34.944 1.00 53.81 562 VAL A O 1
ATOM 4520 N N . LYS A 1 563 ? 36.148 14.965 -35.235 1.00 56.09 563 LYS A N 1
ATOM 4521 C CA . LYS A 1 563 ? 34.871 15.145 -35.976 1.00 56.09 563 LYS A CA 1
ATOM 4522 C C . LYS A 1 563 ? 34.678 14.143 -37.131 1.00 56.09 563 LYS A C 1
ATOM 4524 O O . LYS A 1 563 ? 33.560 13.708 -37.385 1.00 56.09 563 LYS A O 1
ATOM 4529 N N . THR A 1 564 ? 35.758 13.717 -37.781 1.00 56.84 564 THR A N 1
ATOM 4530 C CA . THR A 1 564 ? 35.751 12.822 -38.952 1.00 56.84 564 THR A CA 1
ATOM 4531 C C . THR A 1 564 ? 35.355 11.369 -38.664 1.00 56.84 564 THR A C 1
ATOM 4533 O O . THR A 1 564 ? 35.007 10.644 -39.592 1.00 56.84 564 THR A O 1
ATOM 4536 N N . LEU A 1 565 ? 35.358 10.913 -37.406 1.00 54.91 565 LEU A N 1
ATOM 4537 C CA . LEU A 1 565 ? 35.060 9.513 -37.048 1.00 54.91 565 LEU A CA 1
ATOM 4538 C C . LEU A 1 565 ? 33.658 9.306 -36.444 1.00 54.91 565 LEU A C 1
ATOM 4540 O O . LEU A 1 565 ? 33.327 8.196 -36.020 1.00 54.91 565 LEU A O 1
ATOM 4544 N N . MET A 1 566 ? 32.815 10.347 -36.416 1.00 50.25 566 MET A N 1
ATOM 4545 C CA . MET A 1 566 ? 31.535 10.332 -35.692 1.00 50.25 566 MET A CA 1
ATOM 4546 C C . MET A 1 566 ? 30.506 9.310 -36.205 1.00 50.25 566 MET A C 1
ATOM 4548 O O . MET A 1 566 ? 29.687 8.863 -35.407 1.00 50.25 566 MET A O 1
ATOM 4552 N N . GLY A 1 567 ? 30.577 8.883 -37.471 1.00 53.16 567 GLY A N 1
ATOM 4553 C CA . GLY A 1 567 ? 29.654 7.889 -38.039 1.00 53.16 567 GLY A CA 1
ATOM 4554 C C . GLY A 1 567 ? 30.127 6.429 -37.989 1.00 53.16 567 GLY A C 1
ATOM 4555 O O . GLY A 1 567 ? 29.313 5.526 -38.144 1.00 53.16 567 GLY A O 1
ATOM 4556 N N . SER A 1 568 ? 31.424 6.164 -37.777 1.00 52.50 568 SER A N 1
ATOM 4557 C CA . SER A 1 568 ? 32.014 4.848 -38.104 1.00 52.50 568 SER A CA 1
ATOM 4558 C C . SER A 1 568 ? 32.465 4.003 -36.911 1.00 52.50 568 SER A C 1
ATOM 4560 O O . SER A 1 568 ? 32.925 2.876 -37.100 1.00 52.50 568 SER A O 1
ATOM 4562 N N . VAL A 1 569 ? 32.384 4.520 -35.686 1.00 54.34 569 VAL A N 1
ATOM 4563 C CA . VAL A 1 569 ? 32.773 3.781 -34.477 1.00 54.34 569 VAL A CA 1
ATOM 4564 C C . VAL A 1 569 ? 31.505 3.537 -33.675 1.00 54.34 569 VAL A C 1
ATOM 4566 O O . VAL A 1 569 ? 30.978 4.478 -33.091 1.00 54.34 569 VAL A O 1
ATOM 4569 N N . GLN A 1 570 ? 30.974 2.315 -33.689 1.00 59.31 570 GLN A N 1
ATOM 4570 C CA . GLN A 1 570 ? 29.845 1.934 -32.838 1.00 59.31 570 GLN A CA 1
ATOM 4571 C C . GLN A 1 570 ? 30.359 1.669 -31.417 1.00 59.31 570 GLN A C 1
ATOM 4573 O O . GLN A 1 570 ? 31.440 1.098 -31.261 1.00 59.31 570 GLN A O 1
ATOM 4578 N N . PRO A 1 571 ? 29.656 2.126 -30.370 1.00 67.06 571 PRO A N 1
ATOM 4579 C CA . PRO A 1 571 ? 30.072 1.821 -29.012 1.00 67.06 571 PRO A CA 1
ATOM 4580 C C . PRO A 1 571 ? 29.883 0.320 -28.744 1.00 67.06 571 PRO A C 1
ATOM 4582 O O . PRO A 1 571 ? 28.959 -0.281 -29.289 1.00 67.06 571 PRO A O 1
ATOM 4585 N N . LEU A 1 572 ? 30.756 -0.284 -27.932 1.00 71.62 572 LEU A N 1
ATOM 4586 C CA . LEU A 1 572 ? 30.743 -1.731 -27.706 1.00 71.62 572 LEU A CA 1
ATOM 4587 C C . LEU A 1 572 ? 29.419 -2.148 -27.032 1.00 71.62 572 LEU A C 1
ATOM 4589 O O . LEU A 1 572 ? 29.166 -1.731 -25.894 1.00 71.62 572 LEU A O 1
ATOM 4593 N N . PRO A 1 573 ? 28.563 -2.947 -27.700 1.00 71.12 573 PRO A N 1
ATOM 4594 C CA . PRO A 1 573 ? 27.303 -3.386 -27.127 1.00 71.12 573 PRO A CA 1
ATOM 4595 C C . PRO A 1 573 ? 27.575 -4.516 -26.133 1.00 71.12 573 PRO A C 1
ATOM 4597 O O . PRO A 1 573 ? 27.710 -5.684 -26.501 1.00 71.12 573 PRO A O 1
ATOM 4600 N N . LEU A 1 574 ? 27.668 -4.178 -24.847 1.00 77.00 574 LEU A N 1
ATOM 4601 C CA . LEU A 1 574 ? 27.640 -5.198 -23.805 1.00 77.00 574 LEU A CA 1
ATOM 4602 C C . LEU A 1 574 ? 26.203 -5.624 -23.546 1.00 77.00 574 LEU A C 1
ATOM 4604 O O . LEU A 1 574 ? 25.313 -4.789 -23.409 1.00 77.00 574 LEU A O 1
ATOM 4608 N N . LYS A 1 575 ? 25.986 -6.926 -23.404 1.00 79.88 575 LYS A N 1
ATOM 4609 C CA . LYS A 1 575 ? 24.742 -7.507 -22.914 1.00 79.88 575 LYS A CA 1
ATOM 4610 C C . LYS A 1 575 ? 25.011 -8.154 -21.563 1.00 79.88 575 LYS A C 1
ATOM 4612 O O . LYS A 1 575 ? 25.800 -9.093 -21.455 1.00 79.88 575 LYS A O 1
ATOM 4617 N N . VAL A 1 576 ? 24.341 -7.641 -20.537 1.00 82.69 576 VAL A N 1
ATOM 4618 C CA . VAL A 1 576 ? 24.401 -8.170 -19.171 1.00 82.69 576 VAL A CA 1
ATOM 4619 C C . VAL A 1 576 ? 23.107 -8.919 -18.895 1.00 82.69 576 VAL A C 1
ATOM 4621 O O . VAL A 1 576 ? 22.022 -8.368 -19.074 1.00 82.69 576 VAL A O 1
ATOM 4624 N N . ILE A 1 577 ? 23.221 -10.173 -18.476 1.00 84.81 577 ILE A N 1
ATOM 4625 C CA . ILE A 1 577 ? 22.098 -10.997 -18.039 1.00 84.81 577 ILE A CA 1
ATOM 4626 C C . ILE A 1 577 ? 22.307 -11.338 -16.570 1.00 84.81 577 ILE A C 1
ATOM 4628 O O . ILE A 1 577 ? 23.312 -11.949 -16.219 1.00 84.81 577 ILE A O 1
ATOM 4632 N N . GLY A 1 578 ? 21.354 -10.965 -15.726 1.00 85.50 578 GLY A N 1
ATOM 4633 C CA . GLY A 1 578 ? 21.256 -11.459 -14.362 1.00 85.50 578 GLY A CA 1
ATOM 4634 C C . GLY A 1 578 ? 20.463 -12.761 -14.326 1.00 85.50 578 GLY A C 1
ATOM 4635 O O . GLY A 1 578 ? 19.406 -12.873 -14.946 1.00 85.50 578 GLY A O 1
ATOM 4636 N N . ILE A 1 579 ? 20.964 -13.739 -13.585 1.00 86.00 579 ILE A N 1
ATOM 4637 C CA . ILE A 1 579 ? 20.259 -14.972 -13.261 1.00 86.00 579 ILE A CA 1
ATOM 4638 C C . ILE A 1 579 ? 20.099 -15.035 -11.744 1.00 86.00 579 ILE A C 1
ATOM 4640 O O . ILE A 1 579 ? 21.070 -14.911 -11.002 1.00 86.00 579 ILE A O 1
ATOM 4644 N N . LEU A 1 580 ? 18.870 -15.216 -11.269 1.00 84.19 580 LEU A N 1
ATOM 4645 C CA . LEU A 1 580 ? 18.589 -15.476 -9.860 1.00 84.19 580 LEU A CA 1
ATOM 4646 C C . LEU A 1 580 ? 18.132 -16.917 -9.714 1.00 84.19 580 LEU A C 1
ATOM 4648 O O . LEU A 1 580 ? 17.031 -17.265 -10.135 1.00 84.19 580 LEU A O 1
ATOM 4652 N N . ASN A 1 581 ? 18.961 -17.732 -9.089 1.00 84.56 581 ASN A N 1
ATOM 4653 C CA . ASN A 1 581 ? 18.692 -19.142 -8.889 1.00 84.56 581 ASN A CA 1
ATOM 4654 C C . ASN A 1 581 ? 17.932 -19.396 -7.577 1.00 84.56 581 ASN A C 1
ATOM 4656 O O . ASN A 1 581 ? 18.007 -18.625 -6.614 1.00 84.56 581 ASN A O 1
ATOM 4660 N N . HIS A 1 582 ? 17.171 -20.488 -7.541 1.00 83.62 582 HIS A N 1
ATOM 4661 C CA . HIS A 1 582 ? 16.434 -20.930 -6.362 1.00 83.62 582 HIS A CA 1
ATOM 4662 C C . HIS A 1 582 ? 16.719 -22.390 -6.047 1.00 83.62 582 HIS A C 1
ATOM 4664 O O . HIS A 1 582 ? 16.956 -23.188 -6.945 1.00 83.62 582 HIS A O 1
ATOM 4670 N N . GLY A 1 583 ? 16.672 -22.721 -4.757 1.00 73.44 583 GLY A N 1
ATOM 4671 C CA . GLY A 1 583 ? 16.783 -24.088 -4.251 1.00 73.44 583 GLY A CA 1
ATOM 4672 C C . GLY A 1 583 ? 18.165 -24.729 -4.307 1.00 73.44 583 GLY A C 1
ATOM 4673 O O . GLY A 1 583 ? 18.402 -25.705 -3.607 1.00 73.44 583 GLY A O 1
ATOM 4674 N N . HIS A 1 584 ? 19.096 -24.136 -5.045 1.00 71.56 584 HIS A N 1
ATOM 4675 C CA . HIS A 1 584 ? 20.492 -24.550 -5.103 1.00 71.56 584 HIS A CA 1
ATOM 4676 C C . HIS A 1 584 ? 21.391 -23.431 -4.557 1.00 71.56 584 HIS A C 1
ATOM 4678 O O . HIS A 1 584 ? 21.016 -22.264 -4.638 1.00 71.56 584 HIS A O 1
ATOM 4684 N N . GLU A 1 585 ? 22.560 -23.764 -3.992 1.00 63.56 585 GLU A N 1
ATOM 4685 C CA . GLU A 1 585 ? 23.450 -22.814 -3.277 1.00 63.56 585 GLU A CA 1
ATOM 4686 C C . GLU A 1 585 ? 23.937 -21.630 -4.128 1.00 63.56 585 GLU A C 1
ATOM 4688 O O . GLU A 1 585 ? 24.354 -20.594 -3.607 1.00 63.56 585 GLU A O 1
ATOM 4693 N N . LEU A 1 586 ? 23.847 -21.768 -5.447 1.00 58.22 586 LEU A N 1
ATOM 4694 C CA . LEU A 1 586 ? 24.092 -20.705 -6.403 1.00 58.22 586 LEU A CA 1
ATOM 4695 C C . LEU A 1 586 ? 23.062 -19.593 -6.199 1.00 58.22 586 LEU A C 1
ATOM 4697 O O . LEU A 1 586 ? 21.893 -19.772 -6.500 1.00 58.22 586 LEU A O 1
ATOM 4701 N N . GLY A 1 587 ? 23.485 -18.454 -5.657 1.00 69.25 587 GLY A N 1
ATOM 4702 C CA . GLY A 1 587 ? 22.636 -17.281 -5.450 1.00 69.25 587 GLY A CA 1
ATOM 4703 C C . GLY A 1 587 ? 22.368 -16.491 -6.740 1.00 69.25 587 GLY A C 1
ATOM 4704 O O . GLY A 1 587 ? 21.732 -16.967 -7.680 1.00 69.25 587 GLY A O 1
ATOM 4705 N N . VAL A 1 588 ? 22.817 -15.234 -6.765 1.00 73.06 588 VAL A N 1
ATOM 4706 C CA . VAL A 1 588 ? 22.698 -14.336 -7.926 1.00 73.06 588 VAL A CA 1
ATOM 4707 C C . VAL A 1 588 ? 23.921 -14.513 -8.827 1.00 73.06 588 VAL A C 1
ATOM 4709 O O . VAL A 1 588 ? 25.044 -14.336 -8.365 1.00 73.06 588 VAL A O 1
ATOM 4712 N N . VAL A 1 589 ? 23.711 -14.808 -10.108 1.00 79.00 589 VAL A N 1
ATOM 4713 C CA . VAL A 1 589 ? 24.755 -14.943 -11.133 1.00 79.00 589 VAL A CA 1
ATOM 4714 C C . VAL A 1 589 ? 24.592 -13.830 -12.168 1.00 79.00 589 VAL A C 1
ATOM 4716 O O . VAL A 1 589 ? 23.477 -13.432 -12.495 1.00 79.00 589 VAL A O 1
ATOM 4719 N N . ALA A 1 590 ? 25.696 -13.309 -12.699 1.00 80.38 590 ALA A N 1
ATOM 4720 C CA . ALA A 1 590 ? 25.675 -12.351 -13.799 1.00 80.38 590 ALA A CA 1
ATOM 4721 C C . ALA A 1 590 ? 26.512 -12.873 -14.971 1.00 80.38 590 ALA A C 1
ATOM 4723 O O . ALA A 1 590 ? 27.697 -13.168 -14.829 1.00 80.38 590 ALA A O 1
ATOM 4724 N N . HIS A 1 591 ? 25.898 -12.967 -16.146 1.00 82.50 591 HIS A N 1
ATOM 4725 C CA . HIS A 1 591 ? 26.548 -13.326 -17.398 1.00 82.50 591 HIS A CA 1
ATOM 4726 C C . HIS A 1 591 ? 26.716 -12.080 -18.265 1.00 82.50 591 HIS A C 1
ATOM 4728 O O . HIS A 1 591 ? 25.738 -11.493 -18.735 1.00 82.50 591 HIS A O 1
ATOM 4734 N N . VAL A 1 592 ? 27.963 -11.706 -18.540 1.00 79.31 592 VAL A N 1
ATOM 4735 C CA . VAL A 1 592 ? 28.312 -10.553 -19.379 1.00 79.31 592 VAL A CA 1
ATOM 4736 C C . VAL A 1 592 ? 28.912 -11.035 -20.694 1.00 79.31 592 VAL A C 1
ATOM 4738 O O . VAL A 1 592 ? 29.803 -11.881 -20.698 1.00 79.31 592 VAL A O 1
ATOM 4741 N N . THR A 1 593 ? 28.435 -10.491 -21.810 1.00 75.50 593 THR A N 1
ATOM 4742 C CA . THR A 1 593 ? 29.038 -10.722 -23.126 1.00 75.50 593 THR A CA 1
ATOM 4743 C C . THR A 1 593 ? 29.015 -9.460 -23.968 1.00 75.50 593 THR A C 1
ATOM 4745 O O . THR A 1 593 ? 28.257 -8.529 -23.696 1.00 75.50 593 THR A O 1
ATOM 4748 N N . VAL A 1 594 ? 29.795 -9.473 -25.039 1.00 73.25 594 VAL A N 1
ATOM 4749 C CA . VAL A 1 594 ? 29.621 -8.562 -26.166 1.00 73.25 594 VAL A CA 1
ATOM 4750 C C . VAL A 1 594 ? 28.640 -9.232 -27.120 1.00 73.25 594 VAL A C 1
ATOM 4752 O O . VAL A 1 594 ? 28.902 -10.332 -27.598 1.00 73.25 594 VAL A O 1
ATOM 4755 N N . GLY A 1 595 ? 27.475 -8.624 -27.328 1.00 66.62 595 GLY A N 1
AT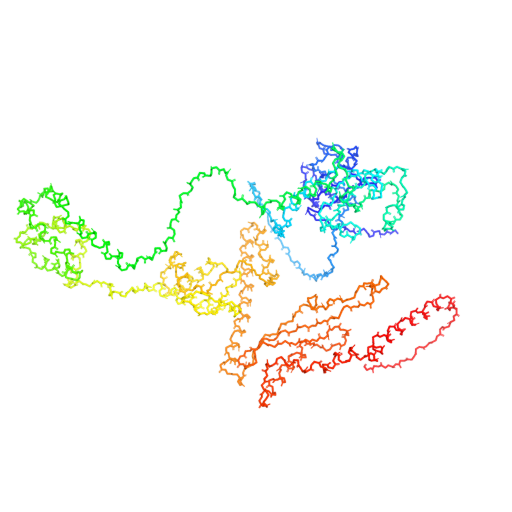OM 4756 C CA . GLY A 1 595 ? 26.386 -9.251 -28.076 1.00 66.62 595 GLY A CA 1
ATOM 4757 C C . GLY A 1 595 ? 25.768 -8.300 -29.085 1.00 66.62 595 GLY A C 1
ATOM 4758 O O . GLY A 1 595 ? 25.539 -7.133 -28.777 1.00 66.62 595 GLY A O 1
ATOM 4759 N N . GLY A 1 596 ? 25.461 -8.817 -30.274 1.00 65.69 596 GLY A N 1
ATOM 4760 C CA . GLY A 1 596 ? 24.932 -8.019 -31.377 1.00 65.69 596 GLY A CA 1
ATOM 4761 C C . GLY A 1 596 ? 26.025 -7.279 -32.143 1.00 65.69 596 GLY A C 1
ATOM 4762 O O . GLY A 1 596 ? 25.724 -6.293 -32.812 1.00 65.69 596 GLY A O 1
ATOM 4763 N N . LEU A 1 597 ? 27.277 -7.742 -32.041 1.00 67.31 597 LEU A N 1
ATOM 4764 C CA . LEU A 1 597 ? 28.356 -7.262 -32.899 1.00 67.31 597 LEU A CA 1
ATOM 4765 C C . LEU A 1 597 ? 28.176 -7.812 -34.318 1.00 67.31 597 LEU A C 1
ATOM 4767 O O . LEU A 1 597 ? 28.417 -7.107 -35.296 1.00 67.31 597 LEU A O 1
ATOM 4771 N N . TRP A 1 598 ? 27.691 -9.053 -34.422 1.00 65.31 598 TRP A N 1
ATOM 4772 C CA . TRP A 1 598 ? 27.426 -9.723 -35.688 1.00 65.31 598 TRP A CA 1
ATOM 4773 C C . TRP A 1 598 ? 25.979 -10.207 -35.761 1.00 65.31 598 TRP A C 1
ATOM 4775 O O . TRP A 1 598 ? 25.406 -10.680 -34.782 1.00 65.31 598 TRP A O 1
ATOM 4785 N N . LYS A 1 599 ? 25.379 -10.153 -36.959 1.00 66.62 599 LYS A N 1
ATOM 4786 C CA . LYS A 1 599 ? 24.040 -10.729 -37.203 1.00 66.62 599 LYS A CA 1
ATOM 4787 C C . LYS A 1 599 ? 23.993 -12.240 -36.932 1.00 66.62 599 LYS A C 1
ATOM 4789 O O . LYS A 1 599 ? 22.925 -12.767 -36.650 1.00 66.62 599 LYS A O 1
ATOM 4794 N N . SER A 1 600 ? 25.141 -12.909 -37.031 1.00 71.19 600 SER A N 1
ATOM 4795 C CA . SER A 1 600 ? 25.332 -14.335 -36.766 1.00 71.19 600 SER A CA 1
ATOM 4796 C C . SER A 1 600 ? 25.676 -14.651 -35.307 1.00 71.19 600 SER A C 1
ATOM 4798 O O . SER A 1 600 ? 25.989 -15.803 -35.012 1.00 71.19 600 SER A O 1
ATOM 4800 N N . ASP A 1 601 ? 25.678 -13.663 -34.404 1.00 68.06 601 ASP A N 1
ATOM 4801 C CA . ASP A 1 601 ? 25.972 -13.919 -32.995 1.00 68.06 601 ASP A CA 1
ATOM 4802 C C . ASP A 1 601 ? 24.983 -14.949 -32.420 1.00 68.06 601 ASP A C 1
ATOM 4804 O O . ASP A 1 601 ? 23.779 -14.892 -32.701 1.00 68.06 601 ASP A O 1
ATOM 4808 N N . PRO A 1 602 ? 25.462 -15.897 -31.593 1.00 71.50 602 PRO A N 1
ATOM 4809 C CA . PRO A 1 602 ? 24.597 -16.894 -30.988 1.00 71.50 602 PRO A CA 1
ATOM 4810 C C . PRO A 1 602 ? 23.548 -16.219 -30.106 1.00 71.50 602 PRO A C 1
ATOM 4812 O O . PRO A 1 602 ? 23.785 -15.172 -29.495 1.00 71.50 602 PRO A O 1
ATOM 4815 N N . ASN A 1 603 ? 22.378 -16.851 -29.987 1.00 82.06 603 ASN A N 1
ATOM 4816 C CA . ASN A 1 603 ? 21.333 -16.362 -29.101 1.00 82.06 603 ASN A CA 1
ATOM 4817 C C . ASN A 1 603 ? 21.829 -16.398 -27.649 1.00 82.06 603 ASN A C 1
ATOM 4819 O O . ASN A 1 603 ? 21.776 -17.424 -26.971 1.00 82.06 603 ASN A O 1
ATOM 4823 N N . TYR A 1 604 ? 22.291 -15.246 -27.166 1.00 80.31 604 TYR A N 1
ATOM 4824 C CA . TYR A 1 604 ? 22.956 -15.151 -25.874 1.00 80.31 604 TYR A CA 1
ATOM 4825 C C . TYR A 1 604 ? 22.059 -15.537 -24.691 1.00 80.31 604 TYR A C 1
ATOM 4827 O O . TYR A 1 604 ? 22.555 -15.952 -23.648 1.00 80.31 604 TYR A O 1
ATOM 4835 N N . THR A 1 605 ? 20.735 -15.453 -24.848 1.00 82.56 605 THR A N 1
ATOM 4836 C CA . THR A 1 605 ? 19.802 -15.969 -23.842 1.00 82.56 605 THR A CA 1
ATOM 4837 C C . THR A 1 605 ? 19.974 -17.478 -23.678 1.00 82.56 605 THR A C 1
ATOM 4839 O O . THR A 1 605 ? 20.148 -17.944 -22.554 1.00 82.56 605 THR A O 1
ATOM 4842 N N . ILE A 1 606 ? 20.019 -18.220 -24.790 1.00 86.00 606 ILE A N 1
ATOM 4843 C CA . ILE A 1 606 ? 20.243 -19.672 -24.796 1.00 86.00 606 ILE A CA 1
ATOM 4844 C C . ILE A 1 606 ? 21.639 -19.993 -24.263 1.00 86.00 606 ILE A C 1
ATOM 4846 O O . ILE A 1 606 ? 21.769 -20.855 -23.401 1.00 86.00 606 ILE A O 1
ATOM 4850 N N . THR A 1 607 ? 22.670 -19.268 -24.706 1.00 85.44 607 THR A N 1
ATOM 4851 C CA . THR A 1 607 ? 24.048 -19.462 -24.223 1.00 85.44 607 THR A CA 1
ATOM 4852 C C . THR A 1 607 ? 24.150 -19.278 -22.711 1.00 85.44 607 THR A C 1
ATOM 4854 O O . THR A 1 607 ? 24.780 -20.082 -22.029 1.00 85.44 607 THR A O 1
ATOM 4857 N N . SER A 1 608 ? 23.502 -18.242 -22.178 1.00 86.19 608 SER A N 1
ATOM 4858 C CA . SER A 1 608 ? 23.479 -17.937 -20.748 1.00 86.19 608 SER A CA 1
ATOM 4859 C C . SER A 1 608 ? 22.777 -19.036 -19.938 1.00 86.19 608 SER A C 1
ATOM 4861 O O . SER A 1 608 ? 23.303 -19.466 -18.914 1.00 86.19 608 SER A O 1
ATOM 4863 N N . ILE A 1 609 ? 21.649 -19.558 -20.433 1.00 88.62 609 ILE A N 1
ATOM 4864 C CA . ILE A 1 609 ? 20.939 -20.688 -19.811 1.00 88.62 609 ILE A CA 1
ATOM 4865 C C . ILE A 1 609 ? 21.787 -21.963 -19.871 1.00 88.62 609 ILE A C 1
ATOM 4867 O O . ILE A 1 609 ? 21.968 -22.627 -18.858 1.00 88.62 609 ILE A O 1
ATOM 4871 N N . ALA A 1 610 ? 22.345 -22.293 -21.037 1.00 88.56 610 ALA A N 1
ATOM 4872 C CA . ALA A 1 610 ? 23.171 -23.483 -21.216 1.00 88.56 610 ALA A CA 1
ATOM 4873 C C . ALA A 1 610 ? 24.411 -23.456 -20.315 1.00 88.56 610 ALA A C 1
ATOM 4875 O O . ALA A 1 610 ? 24.771 -24.480 -19.742 1.00 88.56 610 ALA A O 1
ATOM 4876 N N . LYS A 1 611 ? 25.042 -22.287 -20.155 1.00 84.31 611 LYS A N 1
ATOM 4877 C CA . LYS A 1 611 ? 26.152 -22.101 -19.218 1.00 84.31 611 LYS A CA 1
ATOM 4878 C C . LYS A 1 611 ? 25.708 -22.362 -17.779 1.00 84.31 611 LYS A C 1
ATOM 4880 O O . LYS A 1 611 ? 26.344 -23.160 -17.107 1.00 84.31 611 LYS A O 1
ATOM 4885 N N . GLN A 1 612 ? 24.583 -21.783 -17.358 1.00 85.06 612 GLN A N 1
ATOM 4886 C CA . GLN A 1 612 ? 24.046 -22.008 -16.016 1.00 85.06 612 GLN A CA 1
ATOM 4887 C C . GLN A 1 612 ? 23.763 -23.494 -15.749 1.00 85.06 612 GLN A C 1
ATOM 4889 O O . GLN A 1 612 ? 24.067 -23.991 -14.670 1.00 85.06 612 GLN A O 1
ATOM 4894 N N . LEU A 1 613 ? 23.209 -24.215 -16.728 1.00 86.50 613 LEU A N 1
ATOM 4895 C CA . LEU A 1 613 ? 22.949 -25.652 -16.610 1.00 86.50 613 LEU A CA 1
ATOM 4896 C C . LEU A 1 613 ? 24.244 -26.472 -16.515 1.00 86.50 613 LEU A C 1
ATOM 4898 O O . LEU A 1 613 ? 24.329 -27.356 -15.672 1.00 86.50 613 LEU A O 1
ATOM 4902 N N . ARG A 1 614 ? 25.276 -26.146 -17.303 1.00 84.62 614 ARG A N 1
ATOM 4903 C CA . ARG A 1 614 ? 26.596 -26.794 -17.177 1.00 84.62 614 ARG A CA 1
ATOM 4904 C C . ARG A 1 614 ? 27.258 -26.502 -15.837 1.00 84.62 614 ARG A C 1
ATOM 4906 O O . ARG A 1 614 ? 27.901 -27.377 -15.268 1.00 84.62 614 ARG A O 1
ATOM 4913 N N . ASP A 1 615 ? 27.123 -25.280 -15.336 1.00 78.62 615 ASP A N 1
ATOM 4914 C CA . ASP A 1 615 ? 27.647 -24.910 -14.022 1.00 78.62 615 ASP A CA 1
ATOM 4915 C C . ASP A 1 615 ? 26.970 -25.748 -12.924 1.00 78.62 615 ASP A C 1
ATOM 4917 O O . ASP A 1 615 ? 27.641 -26.193 -11.997 1.00 78.62 615 ASP A O 1
ATOM 4921 N N . TYR A 1 616 ? 25.676 -26.057 -13.079 1.00 76.88 616 TYR A N 1
ATOM 4922 C CA . TYR A 1 616 ? 24.962 -27.002 -12.216 1.00 76.88 616 TYR A CA 1
ATOM 4923 C C . TYR A 1 616 ? 25.429 -28.452 -12.363 1.00 76.88 616 TYR A C 1
ATOM 4925 O O . TYR A 1 616 ? 25.620 -29.122 -11.353 1.00 76.88 616 TYR A O 1
ATOM 4933 N N . GLU A 1 617 ? 25.654 -28.940 -13.585 1.00 78.62 617 GLU A N 1
ATOM 4934 C CA . GLU A 1 617 ? 26.196 -30.290 -13.814 1.00 78.62 617 GLU A CA 1
ATOM 4935 C C . GLU A 1 617 ? 27.567 -30.465 -13.143 1.00 78.62 617 GLU A C 1
ATOM 4937 O O . GLU A 1 617 ? 27.843 -31.492 -12.523 1.00 78.62 617 GLU A O 1
ATOM 4942 N N . ASN A 1 618 ? 28.410 -29.431 -13.211 1.00 71.69 618 ASN A N 1
ATOM 4943 C CA . ASN A 1 618 ? 29.756 -29.443 -12.643 1.00 71.69 618 ASN A CA 1
ATOM 4944 C C . ASN A 1 618 ? 29.793 -29.140 -11.134 1.00 71.69 618 ASN A C 1
ATOM 4946 O O . ASN A 1 618 ? 30.814 -29.390 -10.493 1.00 71.69 618 ASN A O 1
ATOM 4950 N N . PHE A 1 619 ? 28.707 -28.633 -10.542 1.00 63.59 619 PHE A N 1
ATOM 4951 C CA . PHE A 1 619 ? 28.638 -28.261 -9.122 1.00 63.59 619 PHE A CA 1
ATOM 4952 C C . PHE A 1 619 ? 28.930 -29.442 -8.176 1.00 63.59 619 PHE A C 1
ATOM 4954 O O . PHE A 1 619 ? 29.471 -29.255 -7.091 1.00 63.59 619 PHE A O 1
ATOM 4961 N N . HIS A 1 620 ? 28.658 -30.677 -8.607 1.00 56.56 620 HIS A N 1
ATOM 4962 C CA . HIS A 1 620 ? 28.961 -31.894 -7.844 1.00 56.56 620 HIS A CA 1
ATOM 4963 C C . HIS A 1 620 ? 30.447 -32.306 -7.850 1.00 56.56 620 HIS A C 1
ATOM 4965 O O . HIS A 1 620 ? 30.798 -33.314 -7.240 1.00 56.56 620 HIS A O 1
ATOM 4971 N N . THR A 1 621 ? 31.327 -31.547 -8.513 1.00 52.38 621 THR A N 1
ATOM 4972 C CA . THR A 1 621 ? 32.769 -31.833 -8.611 1.00 52.38 621 THR A CA 1
ATOM 4973 C C . THR A 1 621 ? 33.601 -30.802 -7.841 1.00 52.38 621 THR A C 1
ATOM 4975 O O . THR A 1 621 ? 34.196 -29.931 -8.454 1.00 52.38 621 THR A O 1
ATOM 4978 N N . ASP A 1 622 ? 33.613 -30.857 -6.501 1.00 49.75 622 ASP A N 1
ATOM 4979 C CA . ASP A 1 622 ? 34.501 -30.132 -5.548 1.00 49.75 622 ASP A CA 1
ATOM 4980 C C . ASP A 1 622 ? 34.748 -28.610 -5.735 1.00 49.75 622 ASP A C 1
ATOM 4982 O O . ASP A 1 622 ? 35.494 -27.991 -4.972 1.00 49.75 622 ASP A O 1
ATOM 4986 N N . LYS A 1 623 ? 34.114 -27.952 -6.706 1.00 47.62 623 LYS A N 1
ATOM 4987 C CA . LYS A 1 623 ? 34.311 -26.540 -7.036 1.00 47.62 623 LYS A CA 1
ATOM 4988 C C . LYS A 1 623 ? 33.192 -25.716 -6.418 1.00 47.62 623 LYS A C 1
ATOM 4990 O O . LYS A 1 623 ? 32.061 -25.722 -6.898 1.00 47.62 623 LYS A O 1
ATOM 4995 N N . LYS A 1 624 ? 33.522 -24.971 -5.360 1.00 43.50 624 LYS A N 1
ATOM 4996 C CA . LYS A 1 624 ? 32.629 -23.954 -4.791 1.00 43.50 624 LYS A CA 1
ATOM 4997 C C . LYS A 1 624 ? 32.367 -22.877 -5.840 1.00 43.50 624 LYS A C 1
ATOM 4999 O O . LYS A 1 624 ? 33.300 -22.285 -6.372 1.00 43.50 624 LYS A O 1
ATOM 5004 N N . LEU A 1 625 ? 31.096 -22.646 -6.137 1.00 47.12 625 LEU A N 1
ATOM 5005 C CA . LEU A 1 625 ? 30.652 -21.795 -7.234 1.00 47.12 625 LEU A CA 1
ATOM 5006 C C . LEU A 1 625 ? 29.931 -20.582 -6.634 1.00 47.12 625 LEU A C 1
ATOM 5008 O O . LEU A 1 625 ? 28.937 -20.737 -5.929 1.00 47.12 625 LEU A O 1
ATOM 5012 N N . GLY A 1 626 ? 30.472 -19.382 -6.847 1.00 42.16 626 GLY A N 1
ATOM 5013 C CA . GLY A 1 626 ? 29.999 -18.165 -6.175 1.00 42.16 626 GLY A CA 1
ATOM 5014 C C . GLY A 1 626 ? 31.091 -17.142 -5.875 1.00 42.16 626 GLY A C 1
ATOM 5015 O O . GLY A 1 626 ? 30.770 -15.978 -5.637 1.00 42.16 626 GLY A O 1
ATOM 5016 N N . ASP A 1 627 ? 32.366 -17.519 -5.983 1.00 38.44 627 ASP A N 1
ATOM 5017 C CA . ASP A 1 627 ? 33.372 -16.511 -6.278 1.00 38.44 627 ASP A CA 1
ATOM 5018 C C . ASP A 1 627 ? 32.971 -15.899 -7.620 1.00 38.44 627 ASP A C 1
ATOM 5020 O O . ASP A 1 627 ? 32.749 -16.610 -8.606 1.00 38.44 627 ASP A O 1
ATOM 5024 N N . LEU A 1 628 ? 32.832 -14.574 -7.660 1.00 38.06 628 LEU A N 1
ATOM 5025 C CA . LEU A 1 628 ? 33.030 -13.836 -8.895 1.00 38.06 628 LEU A CA 1
ATOM 5026 C C . LEU A 1 628 ? 34.427 -14.234 -9.370 1.00 38.06 628 LEU A C 1
ATOM 5028 O O . LEU A 1 628 ? 35.403 -13.556 -9.066 1.00 38.06 628 LEU A O 1
ATOM 5032 N N . HIS A 1 629 ? 34.536 -15.341 -10.102 1.00 40.31 629 HIS A N 1
ATOM 5033 C CA . HIS A 1 629 ? 35.656 -15.583 -10.972 1.00 40.31 629 HIS A CA 1
ATOM 5034 C C . HIS A 1 629 ? 35.546 -14.498 -12.050 1.00 40.31 629 HIS A C 1
ATOM 5036 O O . HIS A 1 629 ? 35.156 -14.737 -13.189 1.00 40.31 629 HIS A O 1
ATOM 5042 N N . PHE A 1 630 ? 35.991 -13.288 -11.705 1.00 39.72 630 PHE A N 1
ATOM 5043 C CA . PHE A 1 630 ? 37.128 -12.771 -12.430 1.00 39.72 630 PHE A CA 1
ATOM 5044 C C . PHE A 1 630 ? 38.152 -13.905 -12.367 1.00 39.72 630 PHE A C 1
ATOM 5046 O O . PHE A 1 630 ? 38.912 -14.020 -11.413 1.00 39.72 630 PHE A O 1
ATOM 5053 N N . THR A 1 631 ? 38.085 -14.840 -13.322 1.00 36.28 631 THR A N 1
ATOM 5054 C CA . THR A 1 631 ? 39.286 -15.567 -13.722 1.00 36.28 631 THR A CA 1
ATOM 5055 C C . THR A 1 631 ? 40.362 -14.498 -13.759 1.00 36.28 631 THR A C 1
ATOM 5057 O O . THR A 1 631 ? 40.107 -13.481 -14.416 1.00 36.28 631 THR A O 1
ATOM 5060 N N . ASP A 1 632 ? 41.417 -14.658 -12.955 1.00 37.03 632 ASP A N 1
ATOM 5061 C CA . ASP A 1 632 ? 42.493 -13.682 -12.771 1.00 37.03 632 ASP A CA 1
ATOM 5062 C C . ASP A 1 632 ? 42.643 -12.794 -14.006 1.00 37.03 632 ASP A C 1
ATOM 5064 O O . ASP A 1 632 ? 42.705 -13.305 -15.130 1.00 37.03 632 ASP A O 1
ATOM 5068 N N . GLN A 1 633 ? 42.593 -11.479 -13.776 1.00 40.59 633 GLN A N 1
ATOM 5069 C CA . GLN A 1 633 ? 42.405 -10.380 -14.731 1.00 40.59 633 GLN A CA 1
ATOM 5070 C C . GLN A 1 633 ? 43.487 -10.265 -15.829 1.00 40.59 633 GLN A C 1
ATOM 5072 O O . GLN A 1 633 ? 44.053 -9.201 -16.057 1.00 40.59 633 GLN A O 1
ATOM 5077 N N . THR A 1 634 ? 43.751 -11.334 -16.567 1.00 38.84 634 THR A N 1
ATOM 5078 C CA . THR A 1 634 ? 44.654 -11.375 -17.722 1.00 38.84 634 THR A CA 1
ATOM 5079 C C . THR A 1 634 ? 44.164 -12.306 -18.835 1.00 38.84 634 THR A C 1
ATOM 5081 O O . THR A 1 634 ? 44.861 -12.458 -19.836 1.00 38.84 634 THR A O 1
ATOM 5084 N N . SER A 1 635 ? 43.003 -12.969 -18.697 1.00 43.03 635 SER A N 1
ATOM 5085 C CA . SER A 1 635 ? 42.665 -14.072 -19.614 1.00 43.03 635 SER A CA 1
ATOM 5086 C C . SER A 1 635 ? 41.200 -14.282 -19.992 1.00 43.03 635 SER A C 1
ATOM 5088 O O . SER A 1 635 ? 40.855 -15.368 -20.454 1.00 43.03 635 SER A O 1
ATOM 5090 N N . HIS A 1 636 ? 40.313 -13.281 -19.900 1.00 51.00 636 HIS A N 1
ATOM 5091 C CA . HIS A 1 636 ? 39.031 -13.443 -20.598 1.00 51.00 636 HIS A CA 1
ATOM 5092 C C . HIS A 1 636 ? 39.320 -13.424 -22.113 1.00 51.00 636 HIS A C 1
ATOM 5094 O O . HIS A 1 636 ? 39.769 -12.387 -22.600 1.00 51.00 636 HIS A O 1
ATOM 5100 N N . PRO A 1 637 ? 39.060 -14.501 -22.887 1.00 54.38 637 PRO A N 1
ATOM 5101 C CA . PRO A 1 637 ? 39.516 -14.614 -24.279 1.00 54.38 637 PRO A CA 1
ATOM 5102 C C . PRO A 1 637 ? 39.035 -13.465 -25.158 1.00 54.38 637 PRO A C 1
ATOM 5104 O O . PRO A 1 637 ? 39.730 -13.051 -26.068 1.00 54.38 637 PRO A O 1
ATOM 5107 N N . LEU A 1 638 ? 37.863 -12.909 -24.842 1.00 50.47 638 LEU A N 1
ATOM 5108 C CA . LEU A 1 638 ? 37.330 -11.716 -25.494 1.00 50.47 638 LEU A CA 1
ATOM 5109 C C . LEU A 1 638 ? 38.140 -10.446 -25.198 1.00 50.47 638 LEU A C 1
ATOM 5111 O O . LEU A 1 638 ? 38.363 -9.662 -26.106 1.00 50.47 638 LEU A O 1
ATOM 5115 N N . PHE A 1 639 ? 38.563 -10.229 -23.947 1.00 50.53 639 PHE A N 1
ATOM 5116 C CA . PHE A 1 639 ? 39.431 -9.099 -23.606 1.00 50.53 639 PHE A CA 1
ATOM 5117 C C . PHE A 1 639 ? 40.814 -9.310 -24.207 1.00 50.53 639 PHE A C 1
ATOM 5119 O O . PHE A 1 639 ? 41.352 -8.378 -24.779 1.00 50.53 639 PHE A O 1
ATOM 5126 N N . ASN A 1 640 ? 41.340 -10.535 -24.180 1.00 57.56 640 ASN A N 1
ATOM 5127 C CA . ASN A 1 640 ? 42.605 -10.842 -24.835 1.00 57.56 640 ASN A CA 1
ATOM 5128 C C . ASN A 1 640 ? 42.507 -10.665 -26.350 1.00 57.56 640 ASN A C 1
ATOM 5130 O O . ASN A 1 640 ? 43.397 -10.061 -26.907 1.00 57.56 640 ASN A O 1
ATOM 5134 N N . ALA A 1 641 ? 41.415 -11.065 -27.004 1.00 53.88 641 ALA A N 1
ATOM 5135 C CA . ALA A 1 641 ? 41.196 -10.855 -28.438 1.00 53.88 641 ALA A CA 1
ATOM 5136 C C . ALA A 1 641 ? 40.899 -9.390 -28.816 1.00 53.88 641 ALA A C 1
ATOM 5138 O O . ALA A 1 641 ? 41.134 -8.992 -29.951 1.00 53.88 641 ALA A O 1
ATOM 5139 N N . LEU A 1 642 ? 40.357 -8.589 -27.890 1.00 49.31 642 LEU A N 1
ATOM 5140 C CA . LEU A 1 642 ? 40.164 -7.144 -28.073 1.00 49.31 642 LEU A CA 1
ATOM 5141 C C . LEU A 1 642 ? 41.448 -6.344 -27.809 1.00 49.31 642 LEU A C 1
ATOM 5143 O O . LEU A 1 642 ? 41.619 -5.281 -28.396 1.00 49.31 642 LEU A O 1
ATOM 5147 N N . MET A 1 643 ? 42.310 -6.833 -26.914 1.00 52.84 643 MET A N 1
ATOM 5148 C CA . MET A 1 643 ? 43.616 -6.249 -26.585 1.00 52.84 643 MET A CA 1
ATOM 5149 C C . MET A 1 643 ? 44.737 -6.793 -27.482 1.00 52.84 643 MET A C 1
ATOM 5151 O O . MET A 1 643 ? 45.806 -6.193 -27.545 1.00 52.84 643 MET A O 1
ATOM 5155 N N . ASP A 1 644 ? 44.497 -7.908 -28.173 1.00 62.03 644 ASP A N 1
ATOM 5156 C CA . ASP A 1 644 ? 45.339 -8.436 -29.238 1.00 62.03 644 ASP A CA 1
ATOM 5157 C C . ASP A 1 644 ? 45.197 -7.513 -30.447 1.00 62.03 644 ASP A C 1
ATOM 5159 O O . ASP A 1 644 ? 44.209 -7.522 -31.190 1.00 62.03 644 ASP A O 1
ATOM 5163 N N . GLU A 1 645 ? 46.198 -6.651 -30.578 1.00 50.97 645 GLU A N 1
ATOM 5164 C CA . GLU A 1 645 ? 46.298 -5.647 -31.621 1.00 50.97 645 GLU A CA 1
ATOM 5165 C C . GLU A 1 645 ? 46.244 -6.281 -33.017 1.00 50.97 645 GLU A C 1
ATOM 5167 O O . GLU A 1 645 ? 45.657 -5.700 -33.927 1.00 50.97 645 GLU A O 1
ATOM 5172 N N . GLU A 1 646 ? 46.771 -7.495 -33.195 1.00 59.47 646 GLU A N 1
ATOM 5173 C CA . GLU A 1 646 ? 46.780 -8.196 -34.476 1.00 59.47 646 GLU A CA 1
ATOM 5174 C C . GLU A 1 646 ? 45.376 -8.685 -34.846 1.00 59.47 646 GLU A C 1
ATOM 5176 O O . GLU A 1 646 ? 44.926 -8.440 -35.968 1.00 59.47 646 GLU A O 1
ATOM 5181 N N . VAL A 1 647 ? 44.636 -9.273 -33.898 1.00 57.03 647 VAL A N 1
ATOM 5182 C CA . VAL A 1 647 ? 43.237 -9.715 -34.076 1.00 57.03 647 VAL A CA 1
ATOM 5183 C C . VAL A 1 647 ? 42.290 -8.529 -34.256 1.00 57.03 647 VAL A C 1
ATOM 5185 O O . VAL A 1 647 ? 41.417 -8.557 -35.131 1.00 57.03 647 VAL A O 1
ATOM 5188 N N . PHE A 1 648 ? 42.459 -7.456 -33.484 1.00 51.81 648 PHE A N 1
ATOM 5189 C CA . PHE A 1 648 ? 41.676 -6.231 -33.646 1.00 51.81 648 PHE A CA 1
ATOM 5190 C C . PHE A 1 648 ? 41.948 -5.580 -35.012 1.00 51.81 648 PHE A C 1
ATOM 5192 O O . PHE A 1 648 ? 41.009 -5.222 -35.735 1.00 51.81 648 PHE A O 1
ATOM 5199 N N . ASN A 1 649 ? 43.216 -5.505 -35.427 1.00 56.62 649 ASN A N 1
ATOM 5200 C CA . ASN A 1 649 ? 43.609 -4.959 -36.724 1.00 56.62 649 ASN A CA 1
ATOM 5201 C C . ASN A 1 649 ? 43.104 -5.820 -37.894 1.00 56.62 649 ASN A C 1
ATOM 5203 O O . ASN A 1 649 ? 42.573 -5.277 -38.864 1.00 56.62 649 ASN A O 1
ATOM 5207 N N . THR A 1 650 ? 43.197 -7.148 -37.816 1.00 55.91 650 THR A N 1
ATOM 5208 C CA . THR A 1 650 ? 42.722 -8.050 -38.884 1.00 55.91 650 THR A CA 1
ATOM 5209 C C . THR A 1 650 ? 41.201 -8.158 -38.942 1.00 55.91 650 THR A C 1
ATOM 5211 O O . THR A 1 650 ? 40.630 -8.202 -40.027 1.00 55.91 650 THR A O 1
ATOM 5214 N N . THR A 1 651 ? 40.503 -8.148 -37.809 1.00 51.25 651 THR A N 1
ATOM 5215 C CA . THR A 1 651 ? 39.055 -8.415 -37.794 1.00 51.25 651 THR A CA 1
ATOM 5216 C C . THR A 1 651 ? 38.223 -7.142 -37.942 1.00 51.25 651 THR A C 1
ATOM 5218 O O . THR A 1 651 ? 37.201 -7.140 -38.632 1.00 51.25 651 THR A O 1
ATOM 5221 N N . VAL A 1 652 ? 38.652 -6.042 -37.311 1.00 51.22 652 VAL A N 1
ATOM 5222 C CA . VAL A 1 652 ? 37.895 -4.780 -37.252 1.00 51.22 652 VAL A CA 1
ATOM 5223 C C . VAL A 1 652 ? 38.424 -3.761 -38.258 1.00 51.22 652 VAL A C 1
ATOM 5225 O O . VAL A 1 652 ? 37.631 -3.080 -38.914 1.00 51.22 652 VAL A O 1
ATOM 5228 N N . LEU A 1 653 ? 39.747 -3.656 -38.423 1.00 48.50 653 LEU A N 1
ATOM 5229 C CA . LEU A 1 653 ? 40.351 -2.669 -39.324 1.00 48.50 653 LEU A CA 1
ATOM 5230 C C . LEU A 1 653 ? 40.560 -3.193 -40.750 1.00 48.50 653 LEU A C 1
ATOM 5232 O O . LEU A 1 653 ? 40.370 -2.412 -41.683 1.00 48.50 653 LEU A O 1
ATOM 5236 N N . ALA A 1 654 ? 40.847 -4.483 -40.964 1.00 47.94 654 ALA A N 1
ATOM 5237 C CA . ALA A 1 654 ? 41.010 -5.023 -42.319 1.00 47.94 654 ALA A CA 1
ATOM 5238 C C . ALA A 1 654 ? 39.682 -5.087 -43.088 1.00 47.94 654 ALA A C 1
ATOM 5240 O O . ALA A 1 654 ? 39.654 -4.710 -44.253 1.00 47.94 654 ALA A O 1
ATOM 5241 N N . LYS A 1 655 ? 38.555 -5.410 -42.430 1.00 46.50 655 LYS A N 1
ATOM 5242 C CA . LYS A 1 655 ? 37.213 -5.272 -43.037 1.00 46.50 655 LYS A CA 1
ATOM 5243 C C . LYS A 1 655 ? 36.874 -3.824 -43.395 1.00 46.50 655 LYS A C 1
ATOM 5245 O O . LYS A 1 655 ? 36.209 -3.581 -44.394 1.00 46.50 655 LYS A O 1
ATOM 5250 N N . LYS A 1 656 ? 37.361 -2.858 -42.608 1.00 47.59 656 LYS A N 1
ATOM 5251 C CA . LYS A 1 656 ? 37.216 -1.424 -42.899 1.00 47.59 656 LYS A CA 1
ATOM 5252 C C . LYS A 1 656 ? 38.111 -0.966 -44.049 1.00 47.59 656 LYS A C 1
ATOM 5254 O O . LYS A 1 656 ? 37.712 -0.060 -44.771 1.00 47.59 656 LYS A O 1
ATOM 5259 N N . ARG A 1 657 ? 39.300 -1.558 -44.218 1.00 47.81 657 ARG A N 1
ATOM 5260 C CA . ARG A 1 657 ? 40.158 -1.332 -45.392 1.00 47.81 657 ARG A CA 1
ATOM 5261 C C . ARG A 1 657 ? 39.539 -1.943 -46.643 1.00 47.81 657 ARG A C 1
ATOM 5263 O O . ARG A 1 657 ? 39.396 -1.206 -47.603 1.00 47.81 657 ARG A O 1
ATOM 5270 N N . GLN A 1 658 ? 39.033 -3.176 -46.575 1.00 47.03 658 GLN A N 1
ATOM 5271 C CA . GLN A 1 658 ? 38.285 -3.806 -47.669 1.00 47.03 658 GLN A CA 1
ATOM 5272 C C . GLN A 1 658 ? 37.065 -2.982 -48.079 1.00 47.03 658 GLN A C 1
ATOM 5274 O O . GLN A 1 658 ? 36.967 -2.614 -49.237 1.00 47.03 658 GLN A O 1
ATOM 5279 N N . SER A 1 659 ? 36.207 -2.558 -47.142 1.00 51.19 659 SER A N 1
ATOM 5280 C CA . SER A 1 659 ? 35.036 -1.740 -47.494 1.00 51.19 659 SER A CA 1
ATOM 5281 C C . SER A 1 659 ? 35.401 -0.359 -48.045 1.00 51.19 659 SER A C 1
ATOM 5283 O O . SER A 1 659 ? 34.604 0.253 -48.740 1.00 51.19 659 SER A O 1
ATOM 5285 N N . LYS A 1 660 ? 36.576 0.177 -47.689 1.00 44.91 660 LYS A N 1
ATOM 5286 C CA . LYS A 1 660 ? 37.039 1.495 -48.143 1.00 44.91 660 LYS A CA 1
ATOM 5287 C C . LYS A 1 660 ? 37.755 1.394 -49.490 1.00 44.91 660 LYS A C 1
ATOM 5289 O O . LYS A 1 660 ? 37.587 2.281 -50.308 1.00 44.91 660 LYS A O 1
ATOM 5294 N N . GLU A 1 661 ? 38.498 0.320 -49.735 1.00 50.69 661 GLU A N 1
ATOM 5295 C CA . GLU A 1 661 ? 39.082 -0.018 -51.036 1.00 50.69 661 GLU A CA 1
ATOM 5296 C C . GLU A 1 661 ? 37.998 -0.423 -52.041 1.00 50.69 661 GLU A C 1
ATOM 5298 O O . GLU A 1 661 ? 38.052 0.042 -53.169 1.00 50.69 661 GLU A O 1
ATOM 5303 N N . GLU A 1 662 ? 36.966 -1.166 -51.632 1.00 51.06 662 GLU A N 1
ATOM 5304 C CA . GLU A 1 662 ? 35.769 -1.440 -52.445 1.00 51.06 662 GLU A CA 1
ATOM 5305 C C . GLU A 1 662 ? 35.010 -0.145 -52.772 1.00 51.06 662 GLU A C 1
ATOM 5307 O O . GLU A 1 662 ? 34.615 0.067 -53.914 1.00 51.06 662 GLU A O 1
ATOM 5312 N N . PHE A 1 663 ? 34.878 0.771 -51.806 1.00 41.47 663 PHE A N 1
ATOM 5313 C CA . PHE A 1 663 ? 34.259 2.083 -52.027 1.00 41.47 663 PHE A CA 1
ATOM 5314 C C . PHE A 1 663 ? 35.099 2.983 -52.956 1.00 41.47 663 PHE A C 1
ATOM 5316 O O . PHE A 1 663 ? 34.550 3.615 -53.854 1.00 41.47 663 PHE A O 1
ATOM 5323 N N . PHE A 1 664 ? 36.431 2.991 -52.817 1.00 45.34 664 PHE A N 1
ATOM 5324 C CA . PHE A 1 664 ? 37.333 3.731 -53.713 1.00 45.34 664 PHE A CA 1
ATOM 5325 C C . PHE A 1 664 ? 37.459 3.096 -55.108 1.00 45.34 664 PHE A C 1
ATOM 5327 O O . PHE A 1 664 ? 37.667 3.813 -56.085 1.00 45.34 664 PHE A O 1
ATOM 5334 N N . GLN A 1 665 ? 37.313 1.774 -55.230 1.00 51.06 665 GLN A N 1
ATOM 5335 C CA . GLN A 1 665 ? 37.238 1.091 -56.524 1.00 51.06 665 GLN A CA 1
ATOM 5336 C C . GLN A 1 665 ? 35.899 1.356 -57.222 1.00 51.06 665 GLN A C 1
ATOM 5338 O O . GLN A 1 665 ? 35.879 1.488 -58.443 1.00 51.06 665 GLN A O 1
ATOM 5343 N N . MET A 1 666 ? 34.805 1.523 -56.471 1.00 45.34 666 MET A N 1
ATOM 5344 C CA . MET A 1 666 ? 33.515 1.949 -57.022 1.00 45.34 666 MET A CA 1
ATOM 5345 C C . MET A 1 666 ? 33.523 3.415 -57.487 1.00 45.34 666 MET A C 1
ATOM 5347 O O . MET A 1 666 ? 33.074 3.689 -58.596 1.00 45.34 666 MET A O 1
ATOM 5351 N N . GLU A 1 667 ? 34.105 4.348 -56.722 1.00 42.72 667 GLU A N 1
ATOM 5352 C CA . GLU A 1 667 ? 34.197 5.767 -57.127 1.00 42.72 667 GLU A CA 1
ATOM 5353 C C . GLU A 1 667 ? 35.157 6.009 -58.312 1.00 42.72 667 GLU A C 1
ATOM 5355 O O . GLU A 1 667 ? 35.009 6.990 -59.040 1.00 42.72 667 GLU A O 1
ATOM 5360 N N . GLY A 1 668 ? 36.122 5.111 -58.551 1.00 39.16 668 GLY A N 1
ATOM 5361 C CA . GLY A 1 668 ? 37.001 5.157 -59.727 1.00 39.16 668 GLY A CA 1
ATOM 5362 C C . GLY A 1 668 ? 36.410 4.519 -60.992 1.00 39.16 668 GLY A C 1
ATOM 5363 O O . GLY A 1 668 ? 36.818 4.871 -62.100 1.00 39.16 668 GLY A O 1
ATOM 5364 N N . ALA A 1 669 ? 35.449 3.602 -60.850 1.00 39.06 669 ALA A N 1
ATOM 5365 C CA . ALA A 1 669 ? 34.861 2.858 -61.967 1.00 39.06 669 ALA A CA 1
ATOM 5366 C C . ALA A 1 669 ? 33.661 3.570 -62.619 1.00 39.06 669 ALA A C 1
ATOM 5368 O O . ALA A 1 669 ? 33.396 3.363 -63.805 1.00 39.06 669 ALA A O 1
ATOM 5369 N N . GLU A 1 670 ? 32.978 4.471 -61.905 1.00 40.34 670 GLU A N 1
ATOM 5370 C CA . GLU A 1 670 ? 31.778 5.160 -62.414 1.00 40.34 670 GLU A CA 1
ATOM 5371 C C . GLU A 1 670 ? 32.048 6.236 -63.487 1.00 40.34 670 GLU A C 1
ATOM 5373 O O . GLU A 1 670 ? 31.105 6.802 -64.032 1.00 40.34 670 GLU A O 1
ATOM 5378 N N . ASN A 1 671 ? 33.310 6.464 -63.880 1.00 42.62 671 ASN A N 1
ATOM 5379 C CA . ASN A 1 671 ? 33.669 7.404 -64.952 1.00 42.62 671 ASN A CA 1
ATOM 5380 C C . ASN A 1 671 ? 34.379 6.786 -66.175 1.00 42.62 671 ASN A C 1
ATOM 5382 O O . ASN A 1 671 ? 34.856 7.547 -67.018 1.00 42.62 671 ASN A O 1
ATOM 5386 N N . SER A 1 672 ? 34.451 5.453 -66.338 1.00 41.28 672 SER A N 1
ATOM 5387 C CA . SER A 1 672 ? 35.098 4.889 -67.548 1.00 41.28 672 SER A CA 1
ATOM 5388 C C . SER A 1 672 ? 34.449 3.694 -68.250 1.00 41.28 672 SER A C 1
ATOM 5390 O O . SER A 1 672 ? 34.811 3.447 -69.396 1.00 41.28 672 SER A O 1
ATOM 5392 N N . GLU A 1 673 ? 33.446 3.009 -67.693 1.00 35.19 673 GLU A N 1
ATOM 5393 C CA . GLU A 1 673 ? 32.861 1.836 -68.373 1.00 35.19 673 GLU A CA 1
ATOM 5394 C C . GLU A 1 673 ? 31.340 1.913 -68.515 1.00 35.19 673 GLU A C 1
ATOM 5396 O O . GLU A 1 673 ? 30.578 1.044 -68.105 1.00 35.19 673 GLU A O 1
ATOM 5401 N N . LEU A 1 674 ? 30.895 2.957 -69.215 1.00 35.62 674 LEU A N 1
ATOM 5402 C CA . LEU A 1 674 ? 29.601 2.983 -69.896 1.00 35.62 674 LEU A CA 1
ATOM 5403 C C . LEU A 1 674 ? 29.802 2.618 -71.375 1.00 35.62 674 LEU A C 1
ATOM 5405 O O . LEU A 1 674 ? 29.394 3.364 -72.253 1.00 35.62 674 LEU A O 1
ATOM 5409 N N . GLN A 1 675 ? 30.495 1.505 -71.652 1.00 37.41 675 GLN A N 1
ATOM 5410 C CA . GLN A 1 675 ? 30.605 0.869 -72.976 1.00 37.41 675 GLN A CA 1
ATOM 5411 C C . GLN A 1 675 ? 31.377 -0.467 -72.879 1.00 37.41 675 GLN A C 1
ATOM 5413 O O . GLN A 1 675 ? 32.570 -0.494 -73.139 1.00 37.41 675 GLN A O 1
ATOM 5418 N N . ALA A 1 676 ? 30.712 -1.577 -72.519 1.00 31.20 676 ALA A N 1
ATOM 5419 C CA . ALA A 1 676 ? 30.963 -2.917 -73.089 1.00 31.20 676 ALA A CA 1
ATOM 5420 C C . ALA A 1 676 ? 30.182 -4.046 -72.378 1.00 31.20 676 ALA A C 1
ATOM 5422 O O . ALA A 1 676 ? 30.403 -4.365 -71.221 1.00 31.20 676 ALA A O 1
ATOM 5423 N N . SER A 1 677 ? 29.356 -4.733 -73.172 1.00 29.70 677 SER A N 1
ATOM 5424 C CA . SER A 1 677 ? 29.195 -6.195 -73.209 1.00 29.70 677 SER A CA 1
ATOM 5425 C C . SER A 1 677 ? 28.645 -6.973 -71.997 1.00 29.70 677 SER A C 1
ATOM 5427 O O . SER A 1 677 ? 29.352 -7.455 -71.122 1.00 29.70 677 SER A O 1
ATOM 5429 N N . THR A 1 678 ? 27.368 -7.323 -72.141 1.00 34.56 678 THR A N 1
ATOM 5430 C CA . THR A 1 678 ? 26.772 -8.663 -71.972 1.00 34.56 678 THR A CA 1
ATOM 5431 C C . THR A 1 678 ? 27.766 -9.846 -71.879 1.00 34.56 678 THR A C 1
ATOM 5433 O O . THR A 1 678 ? 28.523 -10.055 -72.825 1.00 34.56 678 THR A O 1
ATOM 5436 N N . ARG A 1 679 ? 27.682 -10.693 -70.829 1.00 31.09 679 ARG A N 1
ATOM 5437 C CA . ARG A 1 679 ? 27.637 -12.186 -70.893 1.00 31.09 679 ARG A CA 1
ATOM 5438 C C . ARG A 1 679 ? 27.698 -12.887 -69.513 1.00 31.09 679 ARG A C 1
ATOM 5440 O O . ARG A 1 679 ? 28.653 -12.737 -68.772 1.00 31.09 679 ARG A O 1
ATOM 5447 N N . MET A 1 680 ? 26.683 -13.732 -69.294 1.00 30.08 680 MET A N 1
ATOM 5448 C CA . MET A 1 680 ? 26.621 -15.026 -68.575 1.00 30.08 680 MET A CA 1
ATOM 5449 C C . MET A 1 680 ? 27.093 -15.166 -67.110 1.00 30.08 680 MET A C 1
ATOM 5451 O O . MET A 1 680 ? 28.278 -15.213 -66.806 1.00 30.08 680 MET A O 1
ATOM 5455 N N . LEU A 1 681 ? 26.112 -15.437 -66.238 1.00 31.36 681 LEU A N 1
ATOM 5456 C CA . LEU A 1 681 ? 26.255 -16.141 -64.956 1.00 31.36 681 LEU A CA 1
ATOM 5457 C C . LEU A 1 681 ? 26.568 -17.635 -65.172 1.00 31.36 681 LEU A C 1
ATOM 5459 O O . LEU A 1 681 ? 25.971 -18.241 -66.068 1.00 31.36 681 LEU A O 1
ATOM 5463 N N . PRO A 1 682 ? 27.329 -18.270 -64.263 1.00 31.66 682 PRO A N 1
ATOM 5464 C CA . PRO A 1 682 ? 27.092 -19.658 -63.903 1.00 31.66 682 PRO A CA 1
ATOM 5465 C C . PRO A 1 682 ? 26.609 -19.801 -62.445 1.00 31.66 682 PRO A C 1
ATOM 5467 O O . PRO A 1 682 ? 27.009 -19.032 -61.567 1.00 31.66 682 PRO A O 1
ATOM 5470 N N . PRO A 1 683 ? 25.739 -20.792 -62.182 1.00 37.81 683 PRO A N 1
ATOM 5471 C CA . PRO A 1 683 ? 25.186 -21.077 -60.868 1.00 37.81 683 PRO A CA 1
ATOM 5472 C C . PRO A 1 683 ? 26.155 -21.948 -60.065 1.00 37.81 683 PRO A C 1
ATOM 5474 O O . PRO A 1 683 ? 26.844 -22.783 -60.646 1.00 37.81 683 PRO A O 1
ATOM 5477 N N . ASN A 1 684 ? 26.156 -21.756 -58.744 1.00 30.83 684 ASN A N 1
ATOM 5478 C CA . ASN A 1 684 ? 26.462 -22.716 -57.670 1.00 30.83 684 ASN A CA 1
ATOM 5479 C C . ASN A 1 684 ? 27.249 -22.012 -56.564 1.00 30.83 684 ASN A C 1
ATOM 5481 O O . ASN A 1 684 ? 28.407 -21.673 -56.763 1.00 30.83 684 ASN A O 1
ATOM 5485 N N . LEU A 1 685 ? 26.629 -21.835 -55.396 1.00 25.95 685 LEU A N 1
ATOM 5486 C CA . LEU A 1 685 ? 27.089 -22.446 -54.145 1.00 25.95 685 LEU A CA 1
ATOM 5487 C C . LEU A 1 685 ? 26.135 -22.043 -53.010 1.00 25.95 685 LEU A C 1
ATOM 5489 O O . LEU A 1 685 ? 26.163 -20.928 -52.499 1.00 25.95 685 LEU A O 1
ATOM 5493 N N . TYR A 1 686 ? 25.271 -22.992 -52.658 1.00 32.25 686 TYR A N 1
ATOM 5494 C CA . TYR A 1 686 ? 24.627 -23.092 -51.354 1.00 32.25 686 TYR A CA 1
ATOM 5495 C C . TYR A 1 686 ? 25.608 -23.768 -50.395 1.00 32.25 686 TYR A C 1
ATOM 5497 O O . TYR A 1 686 ? 26.038 -24.876 -50.714 1.00 32.25 686 TYR A O 1
ATOM 5505 N N . ILE A 1 687 ? 25.887 -23.144 -49.246 1.00 32.41 687 ILE A N 1
ATOM 5506 C CA . ILE A 1 687 ? 25.948 -23.773 -47.912 1.00 32.41 687 ILE A CA 1
ATOM 5507 C C . ILE A 1 687 ? 25.397 -22.753 -46.917 1.00 32.41 687 ILE A C 1
ATOM 5509 O O . ILE A 1 687 ? 25.878 -21.598 -46.955 1.00 32.41 687 ILE A O 1
#

Sequence (687 aa):
MASTNAEVKRISPRENILLYGDNFIVGVGSVHSVDEFELCHGEIIGRGRISVQICSSLRPDFILPYPSSGANTVGEAVNSFAIWDISKVYPMLELPQSQYQAPQEPTPNASTEVPADEHQSTSRGRESYVRPEDQLFFKVRKNWANVEVTLLSIVESLPIADGIIFLPFNTSCVGEVRVGEQYAGVLVSTVHSEVDPTIIDRDLPNFHPDDPIIVRWPILHLRIASNGAILGNLYKAFEDAGTRGAQTGDEDMPVKKKRAYNSAKRTKPNLEVLLQRRLNQKKMSMCTPDKISECLRFTCTCSRECMRKVDKKDIIDERSFFYNEPYTRRVEYILSKFDHQGFEEGYMLFRTLEVCKKKSYTLYGFVKQTFYNYEKAYTMGQRVGFHGNNGTFKPKDTTIFARACMKSFFQQTAEPLPHKESRNENTDGIIYRLPKALSRDDVYREILGKMEAVGMTAISRVAFDNLWKKEFPNYGMHNNSAFAKCLLCVKFTTMIQRERRSAERAKLELDREKHLKHQMSGRTVYYSYRELSTSSPSLYLSFIHDAMDLAKTIIPRLCDKVKTLMGSVQPLPLKVIGILNHGHELGVVAHVTVGGLWKSDPNYTITSIAKQLRDYENFHTDKKLGDLHFTDQTSHPLFNALMDEEVFNTTVLAKKRQSKEEFFQMEGAENSELQASTRMLPPNLYI

Radius of gyration: 42.7 Å; chains: 1; bounding box: 92×82×131 Å

Secondary structure (DSSP, 8-state):
------------TT-EEEEEETTEEEEEEEEEE--SS-EETTEE--TTEEEEEEEEESSTTPEEEEEETTEEETTTTTTSEEEEEGGGEEE--PPP----PPPP--------------------PPPP---HHHHHHHHHHHTTTT-EEEEEPTTT--EEEEEEEEE-STT-EETTEE--TTEEEEEEEEE-TTS-GGGS-TTS----TTS-EEEEEEGGGEEETTT--BHHHHHHHHHHHHHTTS---------------------PPPHHHHHHHHHHHHHHHHS-HHHHHHHHH----STT-GGGG--HHHHHHHHHHHHHS-HHHHHHHHHHHHHT--SSTTEEEETTEEEEHHHHHHHHT--HHHHHHHHHHHHTT--S---S--SS----HHHHHHHHHHHHHHHHHPEEEEEEEEEETTEEEEEEE--TT--HHHHHHHHHHHHHTTTPPPPPHHHHHHHHHHH-TTEEPPSS-SSPPPHHHHHHHHHHHH---HHHHHHHHHHHHHHHHHHHHHHHHHHHHHHHHHH-TTT--EEEEEEPPHHHHPPPP-SPPPGGGTTT-----EEEEEEEEESSS--EEEEEEE-SSSTT---HHHHHHHHHHHHHHHTTSS----S-----TT--HHHHHHH-HHHHIIIIIHHHHHHHHHHHHHHHHTTT-SS------------

pLDDT: mean 71.9, std 20.72, range [25.95, 97.19]

Foldseek 3Di:
DDDDPDDQDDADFQFKKFADDPRAGFFIWTFHADDQADDDVNHGQHPQKTKTQTQTTPHQADAAPAADPQDGGSVSRHRHIGMGGSVRIDGPDDDDDDDDDDDDDDDDDDDDDDDDDDDDDDDDDDDDDDPPVVVLVVVVLVVQAQFKWFFAQPPPLHGFFIWGQHASDQQDDFPNHRLHPFWTWTFTDGGDPPDDCPSQPPPDPDDDPRHTHTDIGGQQRIQGPVPRDRRVVVVVVSVVVVVVVPDDDDDDDDDDDDDPPPPPPPPPPDPVVVVVVVLVVVLVVCLDPVLLVVLLPDFDPDPVSQSVPDDSVLLNVLSNVLSVDDQFVNLLVLLVQVVVAPPDPQWTDSPNTTDGLVSVCSSNVHDPVVSVVSVVCSVVVDNTDDPPCPVDPDPPPQLVLLLVLLVVCQVLFWDWDQVDADPDPVDGDTQTEGDQVDDPVNSLVSSQVVCVVVVHDRDDPVSSVVSCVPPVVSYDYDPDDPDDDDPLLVVLVVCLVVDPDPVVNVVSVVVNVVVVVVVSVVVNVLVVLLVCCQVPVVVGWHKDKAKDDQVVVFDDDPDDDDPVCVPPDDTQRKIKIWMATGNDPDGIDIDIDRPPPDPPGPPVSVVVVVVVVVCVVCVVPPDDPDPPPPVPVPDPPVVVCCVPPVNCCVPPVVVVVVVVVVVVVVVVPVPPPPDDDDDDDDDDDDD